Protein AF-A0A927YBT8-F1 (afdb_monomer)

Nearest PDB structures (foldseek):
  5a6a-assembly1_B  TM=6.030E-01  e=1.079E-13  Streptococcus pneumoniae TIGR4
  8kap-assembly1_B  TM=4.585E-01  e=6.265E-05  Streptomyces griseus subsp. griseus NBRC 13350
  7lr7-assembly1_A-2  TM=5.442E-01  e=8.750E-04  Streptantibioticus cattleyicolor NRRL 8057 = DSM 46488
  4r27-assembly1_A  TM=4.305E-01  e=5.391E-04  Microbacterium sp. Gsoil167
  6ier-assembly1_A  TM=3.897E-01  e=2.070E-03  uncultured bacterium

pLDDT: mean 93.35, std 8.61, range [27.56, 98.75]

Secondary structure (DSSP, 8-state):
-EE--TT-HHHHHHHHHHHHH-SS---EEEEE-TTS-TTEEEEETTEEEESSHHHHHHHHHHHHH-TT--EEEE-S-SEEEEEE--SSSSHHHHS-HHHHHHHHHHHHHHT--EEEEE--GGG-S-TTSHHHHHHHHHHHHHHHHHHHTT-EEEEEEETT---TT--GGGBPP---SSTTB-S--TT--S--B-TTSTTHHHHHHHHHHHHHHHHGGG--SEEEEE-SSS----STTT-SGGGTHHHHHHHHHHHHHHHH-TT-EEEEEETTTTTSBSS-HHHHHHHHHHTTSSTTEEEEEEPTTSHHHHS--SS-B-B--B-SSTT-SS-STTT----HHHHHHHHHHHTTT-SEE--EE--GGGHHHHHHHHHHHHH---HHHHHHHHHHHHH---HHHHHHHHHHHHHHHHT--EEEEGGGTEEEESS-TTHHHHHHHHHHHHHHS-HHHHHSHHHHHHHHHHHHHHHHHHTTTBPPHHHHHHHHHHHHHTT-TT--TTTS-S--SSPP-------

Foldseek 3Di:
DEAEDPVQQLVVVLSVLLVVLAPDDDYAYQEEDCVAPQQKWFDDPRYTYHNFLLNSLLSSLVCSLPVPDGGMFGFLFDAAAAEAEQDFLWLSPQPDLVVVLSLVSVLSNLFHQEYEYELAQQVAQACPDPVVVVSLVSVLSVLVSSVSSNRAYEYEDALQGHHNPADLQFWAAQDADPDQFHDGQPQEPRRGGFPPDPCSLVVSLVRLLRSLVSCLVSLHQEYEHADPNPHDHPDNQCPVVLLRRRLSSVLSCVVSNCVSRVNHAYEYECPCQPVGGVPRSLVSQLVCVVVVRPVRHAEYEYEQPDPVQVDCSVHAYAYAAAQFAPQAPLTALLLGAQALPVVQVSLVVRVVRHSYYHYHDRFPSSVLVSSLRSCCRGPVDRSLVSQLSCCCSLFVDDDPLSVQLSVLSNVVNQQNHWDDPLLQQFTHGPPLPCLVVSLVSLVVSLVVTDPVSNLQLNSLSSNLNSVLSVVCVVVVRHDDVVNLVSLVSSCVSTVVPPGDLSHRDSNDPHRRPHVDDPD

Structure (mmCIF, N/CA/C/O backbone):
data_AF-A0A927YBT8-F1
#
_entry.id   AF-A0A927YBT8-F1
#
loop_
_atom_site.group_PDB
_atom_site.id
_atom_site.type_symbol
_atom_site.label_atom_id
_atom_site.label_alt_id
_atom_site.label_comp_id
_atom_site.label_asym_id
_atom_site.label_entity_id
_atom_site.label_seq_id
_atom_site.pdbx_PDB_ins_code
_atom_site.Cartn_x
_atom_site.Cartn_y
_atom_site.Cartn_z
_atom_site.occupancy
_atom_site.B_iso_or_equiv
_atom_site.auth_seq_id
_atom_site.auth_comp_id
_atom_site.auth_asym_id
_atom_site.auth_atom_id
_atom_site.pdbx_PDB_model_num
ATOM 1 N N . MET A 1 1 ? -18.456 -14.785 24.227 1.00 86.06 1 MET A N 1
ATOM 2 C CA . MET A 1 1 ? -18.051 -16.085 23.647 1.00 86.06 1 MET A CA 1
ATOM 3 C C . MET A 1 1 ? -18.178 -15.960 22.144 1.00 86.06 1 MET A C 1
ATOM 5 O O . MET A 1 1 ? -19.229 -15.533 21.686 1.00 86.06 1 MET A O 1
ATOM 9 N N . ILE A 1 2 ? -17.127 -16.288 21.390 1.00 94.19 2 ILE A N 1
ATOM 10 C CA . ILE A 1 2 ? -17.163 -16.198 19.924 1.00 94.19 2 ILE A CA 1
ATOM 11 C C . ILE A 1 2 ? -17.553 -17.565 19.359 1.00 94.19 2 ILE A C 1
ATOM 13 O O . ILE A 1 2 ? -16.873 -18.565 19.602 1.00 94.19 2 ILE A O 1
ATOM 17 N N . LEU A 1 3 ? -18.671 -17.610 18.641 1.00 96.56 3 LEU A N 1
ATOM 18 C CA . LEU A 1 3 ? -19.182 -18.792 17.954 1.00 96.56 3 LEU A CA 1
ATOM 19 C C . LEU A 1 3 ? -18.802 -18.729 16.476 1.00 96.56 3 LEU A C 1
ATOM 21 O O . LEU A 1 3 ? -18.895 -17.678 15.856 1.00 96.56 3 LEU A O 1
ATOM 25 N N . TYR A 1 4 ? -18.360 -19.848 15.917 1.00 97.06 4 TYR A N 1
ATOM 26 C CA . TYR A 1 4 ? -18.031 -19.977 14.499 1.00 97.06 4 TYR A CA 1
ATOM 27 C C . TYR A 1 4 ? -17.958 -21.457 14.111 1.00 97.06 4 TYR A C 1
ATOM 29 O O . TYR A 1 4 ? -17.852 -22.335 14.977 1.00 97.06 4 TYR A O 1
ATOM 37 N N . ASN A 1 5 ? -17.987 -21.749 12.809 1.00 95.06 5 ASN A N 1
ATOM 38 C CA . ASN A 1 5 ? -17.749 -23.102 12.317 1.00 95.06 5 ASN A CA 1
ATOM 39 C C . ASN A 1 5 ? -16.270 -23.488 12.497 1.00 95.06 5 ASN A C 1
ATOM 41 O O . ASN A 1 5 ? -15.406 -23.001 11.775 1.00 95.06 5 ASN A O 1
ATOM 45 N N . LYS A 1 6 ? -15.982 -24.398 13.433 1.00 93.12 6 LYS A N 1
ATOM 46 C CA . LYS A 1 6 ? -14.614 -24.844 13.747 1.00 93.12 6 LYS A CA 1
ATOM 47 C C . LYS A 1 6 ? -13.953 -25.684 12.650 1.00 93.12 6 LYS A C 1
ATOM 49 O O . LYS A 1 6 ? -12.745 -25.895 12.715 1.00 93.12 6 LYS A O 1
ATOM 54 N N . GLU A 1 7 ? -14.718 -26.184 11.681 1.00 96.06 7 GLU A N 1
ATOM 55 C CA . GLU A 1 7 ? -14.177 -26.923 10.532 1.00 96.06 7 GLU A CA 1
ATOM 56 C C . GLU A 1 7 ? -13.571 -25.983 9.479 1.00 96.06 7 GLU A C 1
ATOM 58 O O . GLU A 1 7 ? -12.695 -26.389 8.714 1.00 96.06 7 GLU A O 1
ATOM 63 N N . ASP A 1 8 ? -13.984 -24.713 9.476 1.00 97.44 8 ASP A N 1
ATOM 64 C CA . ASP A 1 8 ? -13.426 -23.678 8.615 1.00 97.44 8 ASP A CA 1
ATOM 65 C C . ASP A 1 8 ? -12.180 -23.065 9.272 1.00 97.44 8 ASP A C 1
ATOM 67 O O . ASP A 1 8 ? -12.248 -22.300 10.239 1.00 97.44 8 ASP A O 1
ATOM 71 N N . LYS A 1 9 ? -11.009 -23.430 8.741 1.00 97.62 9 LYS A N 1
ATOM 72 C CA . LYS A 1 9 ? -9.713 -22.983 9.267 1.00 97.62 9 LYS A CA 1
ATOM 73 C C . LYS A 1 9 ? -9.496 -21.478 9.107 1.00 97.62 9 LYS A C 1
ATOM 75 O O . LYS A 1 9 ? -8.897 -20.881 9.998 1.00 97.62 9 LYS A O 1
ATOM 80 N N . ILE A 1 10 ? -9.976 -20.880 8.015 1.00 98.25 10 ILE A N 1
ATOM 81 C CA . ILE A 1 10 ? -9.834 -19.437 7.778 1.00 98.25 10 ILE A CA 1
ATOM 82 C C . ILE A 1 10 ? -10.693 -18.695 8.797 1.00 98.25 10 ILE A C 1
ATOM 84 O O . ILE A 1 10 ? -10.213 -17.808 9.498 1.00 98.25 10 ILE A O 1
ATOM 88 N N . LEU A 1 11 ? -11.940 -19.133 8.977 1.00 97.81 11 LEU A N 1
ATOM 89 C CA . LEU A 1 11 ? -12.836 -18.561 9.976 1.00 97.81 11 LEU A CA 1
ATOM 90 C C . LEU A 1 11 ? -12.282 -18.697 11.404 1.00 97.81 11 LEU A C 1
ATOM 92 O O . LEU A 1 11 ? -12.424 -17.779 12.209 1.00 97.81 11 LEU A O 1
ATOM 96 N N . ALA A 1 12 ? -11.599 -19.803 11.717 1.00 97.94 12 ALA A N 1
ATOM 97 C CA . ALA A 1 12 ? -10.916 -19.974 12.997 1.00 97.94 12 ALA A CA 1
ATOM 98 C C . ALA A 1 12 ? -9.753 -18.985 13.196 1.00 97.94 12 ALA A C 1
ATOM 100 O O . ALA A 1 12 ? -9.510 -18.563 14.327 1.00 97.94 12 ALA A O 1
ATOM 101 N N . ASN A 1 13 ? -9.027 -18.624 12.134 1.00 98.25 13 ASN A N 1
ATOM 102 C CA . ASN A 1 13 ? -7.977 -17.604 12.191 1.00 98.25 13 ASN A CA 1
ATOM 103 C C . ASN A 1 13 ? -8.587 -16.212 12.398 1.00 98.25 13 ASN A C 1
ATOM 105 O O . ASN A 1 13 ? -8.206 -15.525 13.347 1.00 98.25 13 ASN A O 1
ATOM 109 N N . ILE A 1 14 ? -9.612 -15.865 11.610 1.00 98.62 14 ILE A N 1
ATOM 110 C CA . ILE A 1 14 ? -10.373 -14.613 11.747 1.00 98.62 14 ILE A CA 1
ATOM 111 C C . ILE A 1 14 ? -10.925 -14.472 13.167 1.00 98.62 14 ILE A C 1
ATOM 113 O O . ILE A 1 14 ? -10.772 -13.421 13.780 1.00 98.62 14 ILE A O 1
ATOM 117 N N . ALA A 1 15 ? -11.515 -15.530 13.731 1.00 98.06 15 ALA A N 1
ATOM 118 C CA . ALA A 1 15 ? -12.060 -15.503 15.084 1.00 98.06 15 ALA A CA 1
ATOM 119 C C . ALA A 1 15 ? -10.993 -15.200 16.148 1.00 98.06 15 ALA A C 1
ATOM 121 O O . ALA A 1 15 ? -11.265 -14.426 17.062 1.00 98.06 15 ALA A O 1
ATOM 122 N N . ARG A 1 16 ? -9.780 -15.763 16.027 1.00 97.19 16 ARG A N 1
ATOM 123 C CA . ARG A 1 16 ? -8.669 -15.469 16.951 1.00 97.19 16 ARG A CA 1
ATOM 124 C C . ARG A 1 16 ? -8.179 -14.029 16.809 1.00 97.19 16 ARG A C 1
ATOM 126 O O . ARG A 1 16 ? -7.987 -13.354 17.819 1.00 97.19 16 ARG A O 1
ATOM 133 N N . ALA A 1 17 ? -8.012 -13.555 15.574 1.00 97.88 17 ALA A N 1
ATOM 134 C CA . ALA A 1 17 ? -7.591 -12.184 15.297 1.00 97.88 17 ALA A CA 1
ATOM 135 C C . ALA A 1 17 ? -8.635 -11.158 15.774 1.00 97.88 17 ALA A C 1
ATOM 137 O O . ALA A 1 17 ? -8.275 -10.124 16.338 1.00 97.88 17 ALA A O 1
ATOM 138 N N . PHE A 1 18 ? -9.922 -11.472 15.607 1.00 97.94 18 PHE A N 1
ATOM 139 C CA . PHE A 1 18 ? -11.049 -10.684 16.100 1.00 97.94 18 PHE A CA 1
ATOM 140 C C . PHE A 1 18 ? -11.090 -10.667 17.631 1.00 97.94 18 PHE A C 1
ATOM 142 O O . PHE A 1 18 ? -11.163 -9.592 18.219 1.00 97.94 18 PHE A O 1
ATOM 149 N N . GLU A 1 19 ? -10.975 -11.828 18.291 1.00 96.50 19 GLU A N 1
ATOM 150 C CA . GLU A 1 19 ? -10.966 -11.934 19.759 1.00 96.50 19 GLU A CA 1
ATOM 151 C C . GLU A 1 19 ? -9.883 -11.060 20.388 1.00 96.50 19 GLU A C 1
ATOM 153 O O . GLU A 1 19 ? -10.148 -10.348 21.356 1.00 96.50 19 GLU A O 1
ATOM 158 N N . LYS A 1 20 ? -8.682 -11.068 19.798 1.00 95.81 20 LYS A N 1
ATOM 159 C CA . LYS A 1 20 ? -7.549 -10.251 20.242 1.00 95.81 20 LYS A CA 1
ATOM 160 C C . LYS A 1 20 ? -7.847 -8.745 20.201 1.00 95.81 20 LYS A C 1
ATOM 162 O O . LYS A 1 20 ? -7.3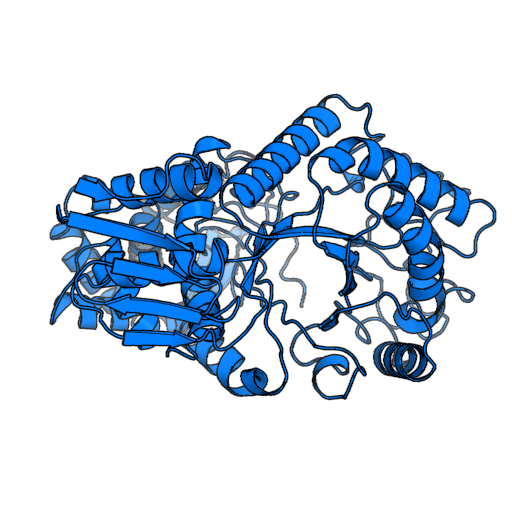05 -8.003 21.012 1.00 95.81 20 LYS A O 1
ATOM 167 N N . ARG A 1 21 ? -8.711 -8.302 19.282 1.00 95.75 21 ARG A N 1
ATOM 168 C CA . ARG A 1 21 ? -9.057 -6.889 19.048 1.00 95.75 21 ARG A CA 1
ATOM 169 C C . ARG A 1 21 ? -10.334 -6.442 19.766 1.00 95.75 21 ARG A C 1
ATOM 171 O O . ARG A 1 21 ? -10.646 -5.252 19.796 1.00 95.75 21 ARG A O 1
ATOM 178 N N . MET A 1 22 ? -11.088 -7.361 20.371 1.00 93.94 22 MET A N 1
ATOM 179 C CA . MET A 1 22 ? -12.319 -7.016 21.083 1.00 93.94 22 MET A CA 1
ATOM 180 C C . MET A 1 22 ? -12.030 -6.205 22.352 1.00 93.94 22 MET A C 1
ATOM 182 O O . MET A 1 22 ? -11.550 -6.732 23.354 1.00 93.94 22 MET A O 1
ATOM 186 N N . LYS A 1 23 ? -12.440 -4.933 22.355 1.00 88.12 23 LYS A N 1
ATOM 187 C CA . LYS A 1 23 ? -12.370 -4.063 23.544 1.00 88.12 23 LYS A CA 1
ATOM 188 C C . LYS A 1 23 ? -13.450 -4.357 24.586 1.00 88.12 23 LYS A C 1
ATOM 190 O O . LYS A 1 23 ? -13.281 -4.065 25.767 1.00 88.12 23 LYS A O 1
ATOM 195 N N . VAL A 1 24 ? -14.571 -4.936 24.157 1.00 84.94 24 VAL A N 1
ATOM 196 C CA . VAL A 1 24 ? -15.716 -5.263 25.014 1.00 84.94 24 VAL A CA 1
ATOM 197 C C . VAL A 1 24 ? -16.079 -6.721 24.806 1.00 84.94 24 VAL A C 1
ATOM 199 O O . VAL A 1 24 ? -16.301 -7.149 23.678 1.00 84.94 24 VAL A O 1
ATOM 202 N N . LYS A 1 25 ? -16.176 -7.492 25.893 1.00 84.81 25 LYS A N 1
ATOM 203 C CA . LYS A 1 25 ? -16.629 -8.884 25.819 1.00 84.81 25 LYS A CA 1
ATOM 204 C C . LYS A 1 25 ? -18.101 -8.931 25.418 1.00 84.81 25 LYS A C 1
ATOM 206 O O . LYS A 1 25 ? -18.954 -8.435 26.148 1.00 84.81 25 LYS A O 1
ATOM 211 N N . ALA A 1 26 ? -18.376 -9.588 24.301 1.00 87.25 26 ALA A N 1
ATOM 212 C CA . ALA A 1 26 ? -19.716 -9.858 23.806 1.00 87.25 26 ALA A CA 1
ATOM 213 C C . ALA A 1 26 ? -19.832 -11.320 23.348 1.00 87.25 26 ALA A C 1
ATOM 215 O O . ALA A 1 26 ? -18.828 -12.002 23.096 1.00 87.25 26 ALA A O 1
ATOM 216 N N . ASP A 1 27 ? -21.064 -11.817 23.288 1.00 92.50 27 ASP A N 1
ATOM 217 C CA . ASP A 1 27 ? -21.380 -13.063 22.598 1.00 92.50 27 ASP A CA 1
ATOM 218 C C . ASP A 1 27 ? -21.648 -12.727 21.133 1.00 92.50 27 ASP A C 1
ATOM 220 O O . ASP A 1 27 ? -22.580 -11.985 20.827 1.00 92.50 27 ASP A O 1
ATOM 224 N N . VAL A 1 28 ? -20.776 -13.214 20.252 1.00 96.56 28 VAL A N 1
ATOM 225 C CA . VAL A 1 28 ? -20.782 -12.890 18.822 1.00 96.56 28 VAL A CA 1
ATOM 226 C C . VAL A 1 28 ? -20.660 -14.181 18.028 1.00 96.56 28 VAL A C 1
ATOM 228 O O . VAL A 1 28 ? -19.859 -15.048 18.378 1.00 96.56 28 VAL A O 1
ATOM 231 N N . GLU A 1 29 ? -21.428 -14.314 16.955 1.00 98.12 29 GLU A N 1
ATOM 232 C CA . GLU A 1 29 ? -21.274 -15.391 15.977 1.00 98.12 29 GLU A CA 1
ATOM 233 C C . GLU A 1 29 ? -20.634 -14.846 14.698 1.00 98.12 29 GLU A C 1
ATOM 235 O O . GLU A 1 29 ? -21.130 -13.877 14.131 1.00 98.12 29 GLU A O 1
ATOM 240 N N . LEU A 1 30 ? -19.551 -15.472 14.238 1.00 98.56 30 LEU A N 1
ATOM 241 C CA . LEU A 1 30 ? -18.930 -15.206 12.943 1.00 98.56 30 LEU A CA 1
ATOM 242 C C . LEU A 1 30 ? -19.333 -16.300 11.954 1.00 98.56 30 LEU A C 1
ATOM 244 O O . LEU A 1 30 ? -19.172 -17.492 12.241 1.00 98.56 30 LEU A O 1
ATOM 248 N N . LYS A 1 31 ? -19.829 -15.910 10.778 1.00 98.06 31 LYS A N 1
ATOM 249 C CA . LYS A 1 31 ? -20.384 -16.855 9.803 1.00 98.06 31 LYS A CA 1
ATOM 250 C C . LYS A 1 31 ? -20.093 -16.458 8.355 1.00 98.06 31 LYS A C 1
ATOM 252 O O . LYS A 1 31 ? -20.245 -15.305 7.971 1.00 98.06 31 LYS A O 1
ATOM 257 N N . ILE A 1 32 ? -19.785 -17.445 7.519 1.00 98.31 32 ILE A N 1
ATOM 258 C CA . ILE A 1 32 ? -19.875 -17.290 6.063 1.00 98.31 32 ILE A CA 1
ATOM 259 C C . ILE A 1 32 ? -21.297 -17.630 5.620 1.00 98.31 32 ILE A C 1
ATOM 261 O O . ILE A 1 32 ? -21.832 -18.691 5.953 1.00 98.31 32 ILE A O 1
ATOM 265 N N . ASP A 1 33 ? -21.922 -16.712 4.895 1.00 97.62 33 ASP A N 1
ATOM 266 C CA . ASP A 1 33 ? -23.261 -16.861 4.341 1.00 97.62 33 ASP A CA 1
ATOM 267 C C . ASP A 1 33 ? -23.210 -16.644 2.824 1.00 97.62 33 ASP A C 1
ATOM 269 O O . ASP A 1 33 ? -23.317 -15.508 2.370 1.00 97.62 33 ASP A O 1
ATOM 273 N N . PRO A 1 34 ? -23.078 -17.721 2.028 1.00 94.06 34 PRO A N 1
ATOM 274 C CA . PRO A 1 34 ? -22.987 -17.629 0.570 1.00 94.06 34 PRO A CA 1
ATOM 275 C C . PRO A 1 34 ? -24.235 -17.051 -0.114 1.00 94.06 34 PRO A C 1
ATOM 277 O O . PRO A 1 34 ? -24.220 -16.841 -1.323 1.00 94.06 34 PRO A O 1
ATOM 280 N N . SER A 1 35 ? -25.342 -16.850 0.617 1.00 97.06 35 SER A N 1
ATOM 281 C CA . SER A 1 35 ? -26.504 -16.133 0.079 1.00 97.06 35 SER A CA 1
ATOM 282 C C . SER A 1 35 ? -26.288 -14.617 0.024 1.00 97.06 35 SER A C 1
ATOM 284 O O . SER A 1 35 ? -26.983 -13.929 -0.724 1.00 97.06 35 SER A O 1
ATOM 286 N N . LEU A 1 36 ? -25.315 -14.101 0.782 1.00 96.38 36 LEU A N 1
ATOM 287 C CA . LEU A 1 36 ? -24.771 -12.760 0.616 1.00 96.38 36 LEU A CA 1
ATOM 288 C C . LEU A 1 36 ? -23.770 -12.788 -0.549 1.00 96.38 36 LEU A C 1
ATOM 290 O O . LEU A 1 36 ? -22.985 -13.727 -0.672 1.00 96.38 36 LEU A O 1
ATOM 294 N N . GLY A 1 37 ? -23.782 -11.766 -1.409 1.00 96.75 37 GLY A N 1
ATOM 295 C CA . GLY A 1 37 ? -22.760 -11.629 -2.455 1.00 96.75 37 GLY A CA 1
ATOM 296 C C . GLY A 1 37 ? -21.343 -11.571 -1.863 1.00 96.75 37 GLY A C 1
ATOM 297 O O . GLY A 1 37 ? -21.185 -11.190 -0.704 1.00 96.75 37 GLY A O 1
ATOM 298 N N . GLU A 1 38 ? -20.315 -11.913 -2.652 1.00 96.25 38 GLU A N 1
ATOM 299 C CA . GLU A 1 38 ? -18.904 -12.008 -2.207 1.00 96.25 38 GLU A CA 1
ATOM 300 C C . GLU A 1 38 ? -18.448 -10.786 -1.392 1.00 96.25 38 GLU A C 1
ATOM 302 O O . GLU A 1 38 ? -17.748 -10.928 -0.389 1.00 96.25 38 GLU A O 1
ATOM 307 N N . TYR A 1 39 ? -18.911 -9.600 -1.789 1.00 97.12 39 TYR A N 1
ATOM 308 C CA . TYR A 1 39 ? -18.553 -8.300 -1.220 1.00 97.12 39 TYR A CA 1
ATOM 309 C C . TYR A 1 39 ? -19.644 -7.693 -0.319 1.00 97.12 39 TYR A C 1
ATOM 311 O O . TYR A 1 39 ? -19.658 -6.484 -0.078 1.00 97.12 39 TYR A O 1
ATOM 319 N N . CYS A 1 40 ? -20.567 -8.526 0.172 1.00 98.31 40 CYS A N 1
ATOM 320 C CA . CYS A 1 40 ? -21.651 -8.140 1.067 1.00 98.31 40 CYS A CA 1
ATOM 321 C C . CYS A 1 40 ? -21.487 -8.763 2.462 1.00 98.31 40 CYS A C 1
ATOM 323 O O . CYS A 1 40 ? -21.278 -9.969 2.615 1.00 98.31 40 CYS A O 1
ATOM 325 N N . GLY A 1 41 ? -21.640 -7.932 3.489 1.00 98.31 41 GLY A N 1
ATOM 326 C CA . GLY A 1 41 ? -21.661 -8.298 4.899 1.00 98.31 41 GLY A CA 1
ATOM 327 C C . GLY A 1 41 ? -22.975 -7.925 5.575 1.00 98.31 41 GLY A C 1
ATOM 328 O O . GLY A 1 41 ? -23.727 -7.080 5.093 1.00 98.31 41 GLY A O 1
ATOM 329 N N . LYS A 1 42 ? -23.268 -8.543 6.715 1.00 98.69 42 LYS A N 1
ATOM 330 C CA . LYS A 1 42 ? -24.444 -8.250 7.530 1.00 98.69 42 LYS A CA 1
ATOM 331 C C . LYS A 1 42 ? -24.147 -8.455 9.007 1.00 98.69 42 LYS A C 1
ATOM 333 O O . LYS A 1 42 ? -23.627 -9.500 9.393 1.00 98.69 42 LYS A O 1
ATOM 338 N N . ILE A 1 43 ? -24.559 -7.488 9.819 1.00 98.50 43 ILE A N 1
ATOM 339 C CA . ILE A 1 43 ? -24.584 -7.580 11.278 1.00 98.50 43 ILE A CA 1
ATOM 340 C C . ILE A 1 43 ? -26.049 -7.561 11.714 1.00 98.50 43 ILE A C 1
ATOM 342 O O . ILE A 1 43 ? -26.811 -6.692 11.282 1.00 98.50 43 ILE A O 1
ATOM 346 N N . CYS A 1 44 ? -26.459 -8.577 12.474 1.00 97.62 44 CYS A N 1
ATOM 347 C CA . CYS A 1 44 ? -27.813 -8.700 13.005 1.00 97.62 44 CYS A CA 1
ATOM 348 C C . CYS A 1 44 ? -27.815 -9.414 14.359 1.00 97.62 44 CYS A C 1
ATOM 350 O O . CYS A 1 44 ? -27.561 -10.617 14.404 1.00 97.62 44 CYS A O 1
ATOM 352 N N . ASN A 1 45 ? -28.153 -8.713 15.446 1.00 94.38 45 ASN A N 1
ATOM 353 C CA . ASN A 1 45 ? -28.339 -9.301 16.783 1.00 94.38 45 ASN A CA 1
ATOM 354 C C . ASN A 1 45 ? -27.129 -10.131 17.261 1.00 94.38 45 ASN A C 1
ATOM 356 O O . ASN A 1 45 ? -27.283 -11.263 17.722 1.00 94.38 45 ASN A O 1
ATOM 360 N N . GLY A 1 46 ? -25.917 -9.589 17.115 1.00 92.62 46 GLY A N 1
ATOM 361 C CA . GLY A 1 46 ? -24.680 -10.282 17.500 1.00 92.62 46 GLY A CA 1
ATOM 362 C C . GLY A 1 46 ? -24.211 -11.367 16.520 1.00 92.62 46 GLY A C 1
ATOM 363 O O . GLY A 1 46 ? -23.207 -12.022 16.784 1.00 92.62 46 GLY A O 1
ATOM 364 N N . VAL A 1 47 ? -24.881 -11.548 15.378 1.00 98.06 47 VAL A N 1
ATOM 365 C CA . VAL A 1 47 ? -24.394 -12.386 14.273 1.00 98.06 47 VAL A CA 1
ATOM 366 C C . VAL A 1 47 ? -23.737 -11.498 13.222 1.00 98.06 47 VAL A C 1
ATOM 368 O O . VAL A 1 47 ? -24.391 -10.629 12.647 1.00 98.06 47 VAL A O 1
ATOM 371 N N . ILE A 1 48 ? -22.457 -11.739 12.957 1.00 98.62 48 ILE A N 1
ATOM 372 C CA . ILE A 1 48 ? -21.658 -11.098 11.914 1.00 98.62 48 ILE A CA 1
ATOM 373 C C . ILE A 1 48 ? -21.471 -12.123 10.798 1.00 98.62 48 ILE A C 1
ATOM 375 O O . ILE A 1 48 ? -20.839 -13.165 10.977 1.00 98.62 48 ILE A O 1
ATOM 379 N N . SER A 1 49 ? -22.046 -11.833 9.638 1.00 98.62 49 SER A N 1
ATOM 380 C CA . SER A 1 49 ? -22.035 -12.728 8.484 1.00 98.62 49 SER A CA 1
ATOM 381 C C . SER A 1 49 ? -21.564 -12.021 7.223 1.00 98.62 49 SER A C 1
ATOM 383 O O . SER A 1 49 ? -21.771 -10.818 7.088 1.00 98.62 49 SER A O 1
ATOM 385 N N . ALA A 1 50 ? -20.940 -12.747 6.300 1.00 98.62 50 ALA A N 1
ATOM 386 C CA . ALA A 1 50 ? -20.527 -12.200 5.009 1.00 98.62 50 ALA A CA 1
ATOM 387 C C . ALA A 1 50 ? -20.471 -13.273 3.916 1.00 98.62 50 ALA A C 1
ATOM 389 O O . ALA A 1 50 ? -20.345 -14.460 4.221 1.00 98.62 50 ALA A O 1
ATOM 390 N N . GLY A 1 51 ? -20.539 -12.853 2.650 1.00 98.25 51 GLY A N 1
ATOM 391 C CA . GLY A 1 51 ? -20.456 -13.757 1.497 1.00 98.25 51 GLY A CA 1
ATOM 392 C C . GLY A 1 51 ? -19.069 -14.364 1.267 1.00 98.25 51 GLY A C 1
ATOM 393 O O . GLY A 1 51 ? -18.951 -15.390 0.602 1.00 98.25 51 GLY A O 1
ATOM 394 N N . SER A 1 52 ? -18.022 -13.770 1.843 1.00 98.12 52 SER A N 1
ATOM 395 C CA . SER A 1 52 ? -16.639 -14.251 1.764 1.00 98.12 52 SER A CA 1
ATOM 396 C C . SER A 1 52 ? -15.867 -13.979 3.056 1.00 98.12 52 SER A C 1
ATOM 398 O O . SER A 1 52 ? -16.280 -13.163 3.883 1.00 98.12 52 SER A O 1
ATOM 400 N N . HIS A 1 53 ? -14.723 -14.647 3.233 1.00 98.50 53 HIS A N 1
ATOM 401 C CA . HIS A 1 53 ? -13.839 -14.440 4.386 1.00 98.50 53 HIS A CA 1
ATOM 402 C C . HIS A 1 53 ? -13.245 -13.029 4.434 1.00 98.50 53 HIS A C 1
ATOM 404 O O . HIS A 1 53 ? -13.262 -12.406 5.493 1.00 98.50 53 HIS A O 1
ATOM 410 N N . SER A 1 54 ? -12.799 -12.479 3.300 1.00 96.94 54 SER A N 1
ATOM 411 C CA . SER A 1 54 ? -12.287 -11.100 3.259 1.00 96.94 54 SER A CA 1
ATOM 412 C C . SER A 1 54 ? -13.369 -10.068 3.578 1.00 96.94 54 SER A C 1
ATOM 414 O O . SER A 1 54 ? -13.115 -9.106 4.299 1.00 96.94 54 SER A O 1
ATOM 416 N N . GLN A 1 55 ? -14.603 -10.274 3.109 1.00 98.19 55 GLN A N 1
ATOM 417 C CA . GLN A 1 55 ? -15.713 -9.403 3.489 1.00 98.19 55 GLN A CA 1
ATOM 418 C C . GLN A 1 55 ? -16.104 -9.577 4.962 1.00 98.19 55 GLN A C 1
ATOM 420 O O . GLN A 1 55 ? -16.552 -8.620 5.599 1.00 98.19 55 GLN A O 1
ATOM 425 N N . LEU A 1 56 ? -15.923 -10.772 5.531 1.00 98.69 56 LEU A N 1
ATOM 426 C CA . LEU A 1 56 ? -16.148 -10.998 6.954 1.00 98.69 56 LEU A CA 1
ATOM 427 C C . LEU A 1 56 ? -15.169 -10.189 7.811 1.00 98.69 56 LEU A C 1
ATOM 429 O O . LEU A 1 56 ? -15.599 -9.668 8.834 1.00 98.69 56 LEU A O 1
ATOM 433 N N . LEU A 1 57 ? -13.909 -10.035 7.389 1.00 98.69 57 LEU A N 1
ATOM 434 C CA . LEU A 1 57 ? -12.926 -9.187 8.074 1.00 98.69 57 LEU A CA 1
ATOM 435 C C . LEU A 1 57 ? -13.378 -7.721 8.138 1.00 98.69 57 LEU A C 1
ATOM 437 O O . LEU A 1 57 ? -13.480 -7.188 9.240 1.00 98.69 57 LEU A O 1
ATOM 441 N N . ASP A 1 58 ? -13.767 -7.100 7.016 1.00 98.31 58 ASP A N 1
ATOM 442 C CA . ASP A 1 58 ? -14.319 -5.728 7.026 1.00 98.31 58 ASP A CA 1
ATOM 443 C C . ASP A 1 58 ? -15.569 -5.630 7.916 1.00 98.31 58 ASP A C 1
ATOM 445 O O . ASP A 1 58 ? -15.692 -4.742 8.761 1.00 98.31 58 ASP A O 1
ATOM 449 N N . THR A 1 59 ? -16.499 -6.578 7.767 1.00 98.56 59 THR A N 1
ATOM 450 C CA . THR A 1 59 ? -17.772 -6.564 8.505 1.00 98.56 59 THR A CA 1
ATOM 451 C C . THR A 1 59 ? -17.546 -6.722 10.009 1.00 98.56 59 THR A C 1
ATOM 453 O O . THR A 1 59 ? -18.152 -6.016 10.813 1.00 98.56 59 THR A O 1
ATOM 456 N N . ALA A 1 60 ? -16.637 -7.610 10.406 1.00 98.44 60 ALA A N 1
ATOM 457 C CA . ALA A 1 60 ? -16.223 -7.772 11.790 1.00 98.44 60 ALA A CA 1
ATOM 458 C C . ALA A 1 60 ? -15.484 -6.528 12.300 1.00 98.44 60 ALA A C 1
ATOM 460 O O . ALA A 1 60 ? -15.711 -6.102 13.430 1.00 98.44 60 ALA A O 1
ATOM 461 N N . GLY A 1 61 ? -14.677 -5.883 11.459 1.00 98.12 61 GLY A N 1
ATOM 462 C CA . GLY A 1 61 ? -14.012 -4.626 11.779 1.00 98.12 61 GLY A CA 1
ATOM 463 C C . GLY A 1 61 ? -14.994 -3.502 12.098 1.00 98.12 61 GLY A C 1
ATOM 464 O O . GLY A 1 61 ? -14.820 -2.807 13.095 1.00 98.12 61 GLY A O 1
ATOM 465 N N . ARG A 1 62 ? -16.091 -3.375 11.340 1.00 97.69 62 ARG A N 1
ATOM 466 C CA . ARG A 1 62 ? -17.177 -2.422 11.658 1.00 97.69 62 ARG A CA 1
ATOM 467 C C . ARG A 1 62 ? -17.745 -2.655 13.053 1.00 97.69 62 ARG A C 1
ATOM 469 O O . ARG A 1 62 ? -17.992 -1.702 13.788 1.00 97.69 62 ARG A O 1
ATOM 476 N N . TYR A 1 63 ? -17.926 -3.919 13.430 1.00 97.62 63 TYR A N 1
ATOM 477 C CA . TYR A 1 63 ? -18.377 -4.272 14.773 1.00 97.62 63 TYR A CA 1
ATOM 478 C C . TYR A 1 63 ? -17.331 -3.927 15.844 1.00 97.62 63 TYR A C 1
ATOM 480 O O . TYR A 1 63 ? -17.697 -3.407 16.895 1.00 97.62 63 TYR A O 1
ATOM 488 N N . LEU A 1 64 ? -16.039 -4.171 15.589 1.00 97.44 64 LEU A N 1
ATOM 489 C CA . LEU A 1 64 ? -14.956 -3.799 16.511 1.00 97.44 64 LEU A CA 1
ATOM 490 C C . LEU A 1 64 ? -14.924 -2.288 16.771 1.00 97.44 64 LEU A C 1
ATOM 492 O O . LEU A 1 64 ? -14.792 -1.868 17.921 1.00 97.44 64 LEU A O 1
ATOM 496 N N . ARG A 1 65 ? -15.088 -1.483 15.715 1.00 96.19 65 ARG A N 1
ATOM 497 C CA . ARG A 1 65 ? -15.096 -0.014 15.788 1.00 96.19 65 ARG A CA 1
ATOM 498 C C . ARG A 1 65 ? -16.360 0.534 16.436 1.00 96.19 65 ARG A C 1
ATOM 500 O O . ARG A 1 65 ? -16.298 1.498 17.193 1.00 96.19 65 ARG A O 1
ATOM 507 N N . ASN A 1 66 ? -17.502 -0.105 16.191 1.00 94.88 66 ASN A N 1
ATOM 508 C CA . ASN A 1 66 ? -18.767 0.245 16.819 1.00 94.88 66 ASN A CA 1
ATOM 509 C C . ASN A 1 66 ? -19.646 -1.004 17.041 1.00 94.88 66 ASN A C 1
ATOM 511 O O . ASN A 1 66 ? -20.374 -1.412 16.130 1.00 94.88 66 ASN A O 1
ATOM 515 N N . PRO A 1 67 ? -19.683 -1.564 18.268 1.00 93.31 67 PRO A N 1
ATOM 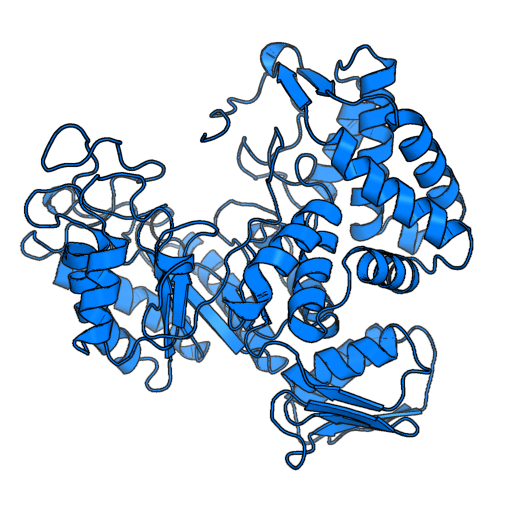516 C CA . PRO A 1 67 ? -20.480 -2.756 18.586 1.00 93.31 67 PRO A CA 1
ATOM 517 C C . PRO A 1 67 ? -22.000 -2.574 18.478 1.00 93.31 67 PRO A C 1
ATOM 519 O O . PRO A 1 67 ? -22.744 -3.543 18.610 1.00 93.31 67 PRO A O 1
ATOM 522 N N . LYS A 1 68 ? -22.482 -1.337 18.282 1.00 93.44 68 LYS A N 1
ATOM 523 C CA . LYS A 1 68 ? -23.902 -1.034 18.030 1.00 93.44 68 LYS A CA 1
ATOM 524 C C . LYS A 1 68 ? -24.257 -1.064 16.542 1.00 93.44 68 LYS A C 1
ATOM 526 O O . LYS A 1 68 ? -25.404 -0.791 16.195 1.00 93.44 68 LYS A O 1
ATOM 531 N N . THR A 1 69 ? -23.283 -1.318 15.672 1.00 94.81 69 THR A N 1
ATOM 532 C CA . THR A 1 69 ? -23.498 -1.397 14.229 1.00 94.81 69 THR A CA 1
ATOM 533 C C . THR A 1 69 ? -24.419 -2.567 13.908 1.00 94.81 69 THR A C 1
ATOM 535 O O . THR A 1 69 ? -24.151 -3.700 14.287 1.00 94.81 69 THR A O 1
ATOM 538 N N . GLU A 1 70 ? -25.492 -2.287 13.179 1.00 97.31 70 GLU A N 1
ATOM 539 C CA . GLU A 1 70 ? -26.493 -3.251 12.727 1.00 97.31 70 GLU A CA 1
ATOM 540 C C . GLU A 1 70 ? -26.842 -2.903 11.277 1.00 97.31 70 GLU A C 1
ATOM 542 O O . GLU A 1 70 ? -26.932 -1.722 10.930 1.00 97.31 70 GLU A O 1
ATOM 547 N N . GLY A 1 71 ? -27.038 -3.900 10.416 1.00 97.88 71 GLY A N 1
ATOM 548 C CA . GLY A 1 71 ? -27.403 -3.655 9.020 1.00 97.88 71 GLY A CA 1
ATOM 549 C C . GLY A 1 71 ? -26.713 -4.566 8.017 1.00 97.88 71 GLY A C 1
ATOM 550 O O . GLY A 1 71 ? -26.105 -5.572 8.367 1.00 97.88 71 GLY A O 1
ATOM 551 N N . THR A 1 72 ? -26.867 -4.227 6.739 1.00 98.00 72 THR A N 1
ATOM 552 C CA . THR A 1 72 ? -26.225 -4.901 5.602 1.00 98.00 72 THR A CA 1
ATOM 553 C C . THR A 1 72 ? -25.295 -3.908 4.918 1.00 98.00 72 THR A C 1
ATOM 555 O O . THR A 1 72 ? -25.692 -2.769 4.680 1.00 98.00 72 THR A O 1
ATOM 558 N N . PHE A 1 73 ? -24.074 -4.340 4.626 1.00 97.19 73 PHE A N 1
ATOM 559 C CA . PHE A 1 73 ? -22.977 -3.512 4.141 1.00 97.19 73 PHE A CA 1
ATOM 560 C C . PHE A 1 73 ? -22.465 -4.108 2.837 1.00 97.19 73 PHE A C 1
ATOM 562 O O . PHE A 1 73 ? -22.007 -5.247 2.815 1.00 97.19 73 PHE A O 1
ATOM 569 N N . GLN A 1 74 ? -22.575 -3.353 1.753 1.00 96.88 74 GLN A N 1
ATOM 570 C CA . GLN A 1 74 ? -22.057 -3.730 0.445 1.00 96.88 74 GLN A CA 1
ATOM 571 C C . GLN A 1 74 ? -20.809 -2.897 0.185 1.00 96.88 74 GLN A C 1
ATOM 573 O O . GLN A 1 74 ? -20.882 -1.674 0.283 1.00 96.88 74 GLN A O 1
ATOM 578 N N . SER A 1 75 ? -19.695 -3.544 -0.159 1.00 96.44 75 SER A N 1
ATOM 579 C CA . SER A 1 75 ? -18.482 -2.806 -0.517 1.00 96.44 75 SER A CA 1
ATOM 580 C C . SER A 1 75 ? -18.715 -1.947 -1.752 1.00 96.44 75 SER A C 1
ATOM 582 O O . SER A 1 75 ? -19.331 -2.404 -2.720 1.00 96.44 75 SER A O 1
ATOM 584 N N . TYR A 1 76 ? -18.197 -0.724 -1.709 1.00 96.94 76 TYR A N 1
ATOM 585 C CA . TYR A 1 76 ? -18.275 0.233 -2.804 1.00 96.94 76 TYR A CA 1
ATOM 586 C C . TYR A 1 76 ? -17.357 -0.153 -3.978 1.00 96.94 76 TYR A C 1
ATOM 588 O O . TYR A 1 76 ? -17.752 0.004 -5.132 1.00 96.94 76 TYR A O 1
ATOM 596 N N . LYS A 1 77 ? -16.178 -0.724 -3.694 1.00 96.62 77 LYS A N 1
ATOM 597 C CA . LYS A 1 77 ? -15.249 -1.335 -4.661 1.00 96.62 77 LYS A CA 1
ATOM 598 C C . LYS A 1 77 ? -14.921 -2.777 -4.292 1.00 96.62 77 LYS A C 1
ATOM 600 O O . LYS A 1 77 ? -14.960 -3.167 -3.125 1.00 96.62 77 LYS A O 1
ATOM 605 N N . GLU A 1 78 ? -14.584 -3.571 -5.303 1.00 95.12 78 GLU A N 1
ATOM 606 C CA . GLU A 1 78 ? -14.281 -4.998 -5.146 1.00 95.12 78 GLU A CA 1
ATOM 607 C C . GLU A 1 78 ? -12.797 -5.252 -4.855 1.00 95.12 78 GLU A C 1
ATOM 609 O O . GLU A 1 78 ? -12.459 -6.178 -4.111 1.00 95.12 78 GLU A O 1
ATOM 614 N N . PHE A 1 79 ? -11.910 -4.427 -5.419 1.00 97.50 79 PHE A N 1
ATOM 615 C CA . PHE A 1 79 ? -10.463 -4.526 -5.243 1.00 97.50 79 PHE A CA 1
ATOM 616 C C . PHE A 1 79 ? -9.989 -3.465 -4.237 1.00 97.50 79 PHE A C 1
ATOM 618 O O . PHE A 1 79 ? -9.846 -2.294 -4.566 1.00 97.50 79 PHE A O 1
ATOM 625 N N . CYS A 1 80 ? -9.774 -3.865 -2.987 1.00 97.44 80 CYS A N 1
ATOM 626 C CA . CYS A 1 80 ? -9.288 -3.000 -1.909 1.00 97.44 80 CYS A CA 1
ATOM 627 C C . CYS A 1 80 ? -7.919 -3.518 -1.464 1.00 97.44 80 CYS A C 1
ATOM 629 O O . CYS A 1 80 ? -7.798 -4.221 -0.456 1.00 97.44 80 CYS A O 1
ATOM 631 N N . GLY A 1 81 ? -6.909 -3.257 -2.285 1.00 97.50 81 GLY A N 1
ATOM 632 C CA . GLY A 1 81 ? -5.554 -3.726 -2.064 1.00 97.50 81 GLY A CA 1
ATOM 633 C C . GLY A 1 81 ? -4.734 -2.820 -1.158 1.00 97.50 81 GLY A C 1
ATOM 634 O O . GLY A 1 81 ? -5.159 -1.731 -0.775 1.00 97.50 81 GLY A O 1
ATOM 635 N N . MET A 1 82 ? -3.534 -3.293 -0.846 1.00 98.06 82 MET A N 1
ATOM 636 C CA . MET A 1 82 ? -2.439 -2.502 -0.301 1.00 98.06 82 MET A CA 1
ATOM 637 C C . MET A 1 82 ? -1.138 -3.068 -0.852 1.00 98.06 82 MET A C 1
ATOM 639 O O . MET A 1 82 ? -0.913 -4.280 -0.758 1.00 98.06 82 MET A O 1
ATOM 643 N N . TYR A 1 83 ? -0.303 -2.214 -1.434 1.00 97.38 83 TYR A N 1
ATOM 644 C CA . TYR A 1 83 ? 1.018 -2.611 -1.881 1.00 97.38 83 TYR A CA 1
ATOM 645 C C . TYR A 1 83 ? 2.024 -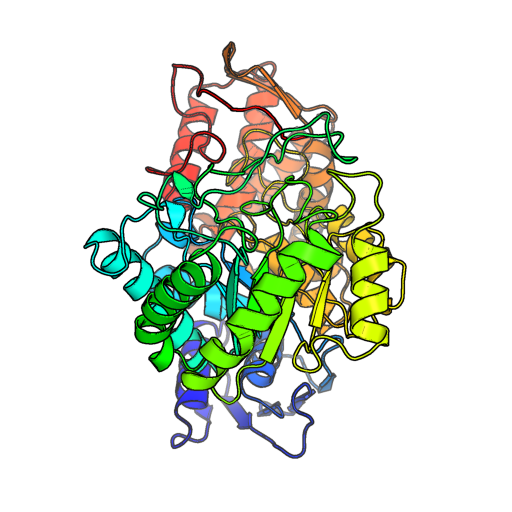2.427 -0.760 1.00 97.38 83 TYR A C 1
ATOM 647 O O . TYR A 1 83 ? 2.354 -1.310 -0.383 1.00 97.38 83 TYR A O 1
ATOM 655 N N . PHE A 1 84 ? 2.489 -3.548 -0.217 1.00 97.06 84 PHE A N 1
ATOM 656 C CA . PHE A 1 84 ? 3.588 -3.569 0.725 1.00 97.06 84 PHE A CA 1
ATOM 657 C C . PHE A 1 84 ? 4.895 -3.492 -0.063 1.00 97.06 84 PHE A C 1
ATOM 659 O O . PHE A 1 84 ? 5.321 -4.476 -0.673 1.00 97.06 84 PHE A O 1
ATOM 666 N N . THR A 1 85 ? 5.528 -2.323 -0.043 1.00 91.94 85 THR A N 1
ATOM 667 C CA . THR A 1 85 ? 6.811 -2.080 -0.700 1.00 91.94 85 THR A CA 1
ATOM 668 C C . THR A 1 85 ? 7.913 -2.846 0.026 1.00 91.94 85 THR A C 1
ATOM 670 O O . THR A 1 85 ? 8.443 -2.381 1.029 1.00 91.94 85 THR A O 1
ATOM 673 N N . THR A 1 86 ? 8.244 -4.038 -0.466 1.00 89.00 86 THR A N 1
ATOM 674 C CA . THR A 1 86 ? 9.140 -4.991 0.209 1.00 89.00 86 THR A CA 1
ATOM 675 C C . THR A 1 86 ? 10.534 -5.106 -0.427 1.00 89.00 86 THR A C 1
ATOM 677 O O . THR A 1 86 ? 11.002 -6.212 -0.717 1.00 89.00 86 THR A O 1
ATOM 680 N N . HIS A 1 87 ? 11.163 -3.970 -0.736 1.00 85.81 87 HIS A N 1
ATOM 681 C CA . HIS A 1 87 ? 12.455 -3.941 -1.432 1.00 85.81 87 HIS A CA 1
ATOM 682 C C . HIS A 1 87 ? 13.301 -2.669 -1.185 1.00 85.81 87 HIS A C 1
ATOM 684 O O . HIS A 1 87 ? 14.217 -2.383 -1.945 1.00 85.81 87 HIS A O 1
ATOM 690 N N . HIS A 1 88 ? 13.059 -1.912 -0.109 1.00 83.31 88 HIS A N 1
ATOM 691 C CA . HIS A 1 88 ? 13.800 -0.673 0.212 1.00 83.31 88 HIS A CA 1
ATOM 692 C C . HIS A 1 88 ? 14.433 -0.665 1.611 1.00 83.31 88 HIS A C 1
ATOM 694 O O . HIS A 1 88 ? 14.862 0.376 2.106 1.00 83.31 88 HIS A O 1
ATOM 700 N N . GLN A 1 89 ? 14.461 -1.817 2.292 1.00 84.31 89 GLN A N 1
ATOM 701 C CA . GLN A 1 89 ? 14.873 -1.920 3.700 1.00 84.31 89 GLN A CA 1
ATOM 702 C C . GLN A 1 89 ? 14.050 -1.002 4.622 1.00 84.31 89 GLN A C 1
ATOM 704 O O . GLN A 1 89 ? 14.517 -0.568 5.677 1.00 84.31 89 GLN A O 1
ATOM 709 N N . ASN A 1 90 ? 12.809 -0.730 4.217 1.00 87.50 90 ASN A N 1
ATOM 710 C CA . ASN A 1 90 ? 11.846 0.050 4.976 1.00 87.50 90 ASN A CA 1
ATOM 711 C C . ASN A 1 90 ? 11.193 -0.820 6.071 1.00 87.50 90 ASN A C 1
ATOM 713 O O . ASN A 1 90 ? 11.603 -1.956 6.330 1.00 87.50 90 ASN A O 1
ATOM 717 N N . TYR A 1 91 ? 10.145 -0.305 6.717 1.00 91.19 91 TYR A N 1
ATOM 718 C CA . TYR A 1 91 ? 9.441 -1.023 7.784 1.00 91.19 91 TYR A CA 1
ATOM 719 C C . TYR A 1 91 ? 8.956 -2.417 7.349 1.00 91.19 91 TYR A C 1
ATOM 721 O O . TYR A 1 91 ? 9.063 -3.376 8.112 1.00 91.19 91 TYR A O 1
ATOM 729 N N . LEU A 1 92 ? 8.448 -2.548 6.123 1.00 92.88 92 LEU A N 1
ATOM 730 C CA . LEU A 1 92 ? 7.866 -3.791 5.613 1.00 92.88 92 LEU A CA 1
ATOM 731 C C . LEU A 1 92 ? 8.927 -4.854 5.305 1.00 92.88 92 LEU A C 1
ATOM 733 O O . LEU A 1 92 ? 8.644 -6.051 5.353 1.00 92.88 92 LEU A O 1
ATOM 737 N N . ASP A 1 93 ? 10.166 -4.426 5.078 1.00 88.44 93 ASP A N 1
ATOM 738 C CA . ASP A 1 93 ? 11.317 -5.311 4.930 1.00 88.44 93 ASP A CA 1
ATOM 739 C C . ASP A 1 93 ? 11.944 -5.690 6.262 1.00 88.44 93 ASP A C 1
ATOM 741 O O . ASP A 1 93 ? 12.318 -6.850 6.470 1.00 88.44 93 ASP A O 1
ATOM 745 N N . ALA A 1 94 ? 12.063 -4.714 7.160 1.00 90.75 94 ALA A N 1
ATOM 746 C CA . ALA A 1 94 ? 12.884 -4.811 8.355 1.00 90.75 94 ALA A CA 1
ATOM 747 C C . ALA A 1 94 ? 12.130 -5.342 9.581 1.00 90.75 94 ALA A C 1
ATOM 749 O O . ALA A 1 94 ? 12.728 -6.047 10.400 1.00 90.75 94 ALA A O 1
ATOM 750 N N . ALA A 1 95 ? 10.831 -5.051 9.712 1.00 94.75 95 ALA A N 1
ATOM 751 C CA . ALA A 1 95 ? 10.057 -5.447 10.883 1.00 94.75 95 ALA A CA 1
ATOM 752 C C . ALA A 1 95 ? 9.937 -6.982 11.011 1.00 94.75 95 ALA A C 1
ATOM 754 O O . ALA A 1 95 ? 9.931 -7.710 10.008 1.00 94.75 95 ALA A O 1
ATOM 755 N N . PRO A 1 96 ? 9.818 -7.532 12.232 1.00 96.25 96 PRO A N 1
ATOM 756 C CA . PRO A 1 96 ? 9.516 -8.949 12.429 1.00 96.25 96 PRO A CA 1
ATOM 757 C C . PRO A 1 96 ? 8.230 -9.371 11.702 1.00 96.25 96 PRO A C 1
ATOM 759 O O . PRO A 1 96 ? 7.255 -8.621 11.670 1.00 96.25 96 PRO A O 1
ATOM 762 N N . LEU A 1 97 ? 8.196 -10.589 11.148 1.00 97.38 97 LEU A N 1
ATOM 763 C CA . LEU A 1 97 ? 7.023 -11.076 10.404 1.00 97.38 97 LEU A CA 1
ATOM 764 C C . LEU A 1 97 ? 5.766 -11.100 11.274 1.00 97.38 97 LEU A C 1
ATOM 766 O O . LEU A 1 97 ? 4.686 -10.794 10.791 1.00 97.38 97 LEU A O 1
ATOM 770 N N . GLU A 1 98 ? 5.906 -11.422 12.558 1.00 97.31 98 GLU A N 1
ATOM 771 C CA . GLU A 1 98 ? 4.799 -11.423 13.510 1.00 97.31 98 GLU A CA 1
ATOM 772 C C . GLU A 1 98 ? 4.168 -10.033 13.652 1.00 97.31 98 GLU A C 1
ATOM 774 O O . GLU A 1 98 ? 2.955 -9.928 13.793 1.00 97.31 98 GLU A O 1
ATOM 779 N N . GLU A 1 99 ? 4.971 -8.971 13.579 1.00 97.38 99 GLU A N 1
ATOM 780 C CA . GLU A 1 99 ? 4.477 -7.594 13.609 1.00 97.38 99 GLU A CA 1
ATOM 781 C C . GLU A 1 99 ? 3.733 -7.253 12.312 1.00 97.38 99 GLU A C 1
ATOM 783 O O . GLU A 1 99 ? 2.620 -6.729 12.350 1.00 97.38 99 GLU A O 1
ATOM 788 N N . LEU A 1 100 ? 4.294 -7.648 11.165 1.00 97.94 100 LEU A N 1
ATOM 789 C CA . LEU A 1 100 ? 3.668 -7.454 9.855 1.00 97.94 100 LEU A CA 1
ATOM 790 C C . LEU A 1 100 ? 2.363 -8.243 9.703 1.00 97.94 100 LEU A C 1
ATOM 792 O O . LEU A 1 100 ? 1.430 -7.763 9.065 1.00 97.94 100 LEU A O 1
ATOM 796 N N . TYR A 1 101 ? 2.262 -9.428 10.306 1.00 98.44 101 TYR A N 1
ATOM 797 C CA . TYR A 1 101 ? 1.027 -10.210 10.329 1.00 98.44 101 TYR A CA 1
ATOM 798 C C . TYR A 1 101 ? -0.078 -9.499 11.103 1.00 98.44 101 TYR A C 1
ATOM 800 O O . TYR A 1 101 ? -1.209 -9.423 10.629 1.00 98.44 101 TYR A O 1
ATOM 808 N N . GLU A 1 102 ? 0.249 -8.939 12.266 1.00 97.81 102 GLU A N 1
ATOM 809 C CA . GLU A 1 102 ? -0.708 -8.175 13.065 1.00 97.81 102 GLU A CA 1
ATOM 810 C C . GLU A 1 102 ? -1.133 -6.883 12.369 1.00 97.81 102 GLU A C 1
ATOM 812 O O . GLU A 1 102 ? -2.312 -6.531 12.396 1.00 97.81 102 GLU A O 1
ATOM 817 N N . TYR A 1 103 ? -0.198 -6.211 11.701 1.00 98.19 103 TYR A N 1
ATOM 818 C CA . TYR A 1 103 ? -0.505 -5.019 10.924 1.00 98.19 103 TYR A CA 1
ATOM 819 C C . TYR A 1 103 ? -1.375 -5.334 9.699 1.00 98.19 103 TYR A C 1
ATOM 821 O O . TYR A 1 103 ? -2.357 -4.642 9.433 1.00 98.19 103 TYR A O 1
ATOM 829 N N . MET A 1 104 ? -1.084 -6.426 8.988 1.00 98.44 104 MET A N 1
ATOM 830 C CA . MET A 1 104 ? -1.920 -6.881 7.879 1.00 98.44 104 MET A CA 1
ATOM 831 C C . MET A 1 104 ? -3.341 -7.227 8.347 1.00 98.44 104 MET A C 1
ATOM 833 O O . MET A 1 104 ? -4.311 -6.852 7.687 1.00 98.44 104 MET A O 1
ATOM 837 N N . ASP A 1 105 ? -3.476 -7.901 9.492 1.00 98.62 105 ASP A N 1
ATOM 838 C CA . ASP A 1 105 ? -4.776 -8.199 10.094 1.00 98.62 105 ASP A CA 1
ATOM 839 C C . ASP A 1 105 ? -5.542 -6.907 10.426 1.00 98.62 105 ASP A C 1
ATOM 841 O O . ASP A 1 105 ? -6.733 -6.811 10.121 1.00 98.62 105 ASP A O 1
ATOM 845 N N . ASP A 1 106 ? -4.872 -5.900 11.002 1.00 98.44 106 ASP A N 1
ATOM 846 C CA . ASP A 1 106 ? -5.466 -4.584 11.277 1.00 98.44 106 ASP A CA 1
ATOM 847 C C . ASP A 1 106 ? -6.019 -3.944 9.999 1.00 98.44 106 ASP A C 1
ATOM 849 O O . ASP A 1 106 ? -7.195 -3.566 9.958 1.00 98.44 106 ASP A O 1
ATOM 853 N N . LEU A 1 107 ? -5.215 -3.880 8.933 1.00 98.75 107 LEU A N 1
ATOM 854 C CA . LEU A 1 107 ? -5.653 -3.343 7.643 1.00 98.75 107 LEU A CA 1
ATOM 855 C C . LEU A 1 107 ? -6.817 -4.150 7.052 1.00 98.75 107 LEU A C 1
ATOM 857 O O . LEU A 1 107 ? -7.738 -3.574 6.469 1.00 98.75 107 LEU A O 1
ATOM 861 N N . ALA A 1 108 ? -6.843 -5.470 7.238 1.00 98.69 108 ALA A N 1
ATOM 862 C CA . ALA A 1 108 ? -7.943 -6.307 6.771 1.00 98.69 108 ALA A CA 1
ATOM 863 C C . ALA A 1 108 ? -9.259 -6.021 7.515 1.00 98.69 108 ALA A C 1
ATOM 865 O O . ALA A 1 108 ? -10.312 -5.922 6.881 1.00 98.69 108 ALA A O 1
ATOM 866 N N . PHE A 1 109 ? -9.213 -5.791 8.834 1.00 98.75 109 PHE A N 1
ATOM 867 C CA . PHE A 1 109 ? -10.376 -5.313 9.596 1.00 98.75 109 PHE A CA 1
ATOM 868 C C . PHE A 1 109 ? -10.799 -3.889 9.193 1.00 98.75 109 PHE A C 1
ATOM 870 O O . PHE A 1 109 ? -11.971 -3.525 9.330 1.00 98.75 109 PHE A O 1
ATOM 877 N N . TRP A 1 110 ? -9.888 -3.074 8.665 1.00 98.62 110 TRP A N 1
ATOM 878 C CA . TRP A 1 110 ? -10.214 -1.766 8.091 1.00 98.62 110 TRP A CA 1
ATOM 879 C C . TRP A 1 110 ? -10.767 -1.832 6.659 1.00 98.62 110 TRP A C 1
ATOM 881 O O . TRP A 1 110 ? -11.478 -0.912 6.241 1.00 98.62 110 TRP A O 1
ATOM 891 N N . GLY A 1 111 ? -10.537 -2.936 5.946 1.00 97.94 111 GLY A N 1
ATOM 892 C CA . GLY A 1 111 ? -11.135 -3.192 4.639 1.00 97.94 111 GLY A CA 1
ATOM 893 C C . GLY A 1 111 ? -10.201 -3.775 3.585 1.00 97.94 111 GLY A C 1
ATOM 894 O O . GLY A 1 111 ? -10.639 -3.970 2.454 1.00 97.94 111 GLY A O 1
ATOM 895 N N . MET A 1 112 ? -8.940 -4.062 3.881 1.00 98.56 112 MET A N 1
ATOM 896 C CA . MET A 1 112 ? -8.035 -4.644 2.889 1.00 98.56 112 MET A CA 1
ATOM 897 C C . MET A 1 112 ? -8.464 -6.074 2.509 1.00 98.56 112 MET A C 1
ATOM 899 O O . MET A 1 112 ? -8.763 -6.894 3.375 1.00 98.56 112 MET A O 1
ATOM 903 N N . ASN A 1 113 ? -8.506 -6.392 1.211 1.00 98.44 113 ASN A N 1
ATOM 904 C CA . ASN A 1 113 ? -8.748 -7.751 0.703 1.00 98.44 113 ASN A CA 1
ATOM 905 C C . ASN A 1 113 ? -7.743 -8.244 -0.338 1.00 98.44 113 ASN A C 1
ATOM 907 O O . ASN A 1 113 ? -7.876 -9.390 -0.769 1.00 98.44 113 ASN A O 1
ATOM 911 N N . VAL A 1 114 ? -6.756 -7.433 -0.717 1.00 98.69 114 VAL A N 1
ATOM 912 C CA . VAL A 1 114 ? -5.635 -7.874 -1.548 1.00 98.69 114 VAL A CA 1
ATOM 913 C C . VAL A 1 114 ? -4.326 -7.429 -0.903 1.00 98.69 114 VAL A C 1
ATOM 915 O O . VAL A 1 114 ? -4.148 -6.245 -0.635 1.00 98.69 114 VAL A O 1
ATOM 918 N N . LEU A 1 115 ? -3.412 -8.367 -0.667 1.00 98.62 115 LEU A N 1
ATOM 919 C CA . LEU A 1 115 ? -2.022 -8.057 -0.339 1.00 98.62 115 LEU A CA 1
ATOM 920 C C . LEU A 1 115 ? -1.213 -8.056 -1.634 1.00 98.62 115 LEU A C 1
ATOM 922 O O . LEU A 1 115 ? -1.156 -9.087 -2.305 1.00 98.62 115 LEU A O 1
ATOM 926 N N . HIS A 1 116 ? -0.567 -6.938 -1.945 1.00 98.25 116 HIS A N 1
ATOM 927 C CA . HIS A 1 116 ? 0.392 -6.824 -3.036 1.00 98.25 116 HIS A CA 1
ATOM 928 C C . HIS A 1 116 ? 1.819 -6.764 -2.465 1.00 98.25 116 HIS A C 1
ATOM 930 O O . HIS A 1 116 ? 2.065 -6.016 -1.524 1.00 98.25 116 HIS A O 1
ATOM 936 N N . VAL A 1 117 ? 2.746 -7.563 -3.004 1.00 97.81 117 VAL A N 1
ATOM 937 C CA . VAL A 1 117 ? 4.191 -7.531 -2.691 1.00 97.81 117 VAL A CA 1
ATOM 938 C C . VAL A 1 117 ? 5.035 -7.629 -3.968 1.00 97.81 117 VAL A C 1
ATOM 940 O O . VAL A 1 117 ? 4.552 -8.097 -5.000 1.00 97.81 117 VAL A O 1
ATOM 943 N N . TRP A 1 118 ? 6.313 -7.260 -3.894 1.00 95.69 118 TRP A N 1
ATOM 944 C CA . TRP A 1 118 ? 7.271 -7.405 -4.997 1.00 95.69 118 TRP A CA 1
ATOM 945 C C . TRP A 1 118 ? 8.565 -8.042 -4.477 1.00 95.69 118 TRP A C 1
ATOM 947 O O . TRP A 1 118 ? 9.094 -7.645 -3.440 1.00 95.69 118 TRP A O 1
ATOM 957 N N . PHE A 1 119 ? 9.044 -9.069 -5.181 1.00 96.00 119 PHE A N 1
ATOM 958 C CA . PHE A 1 119 ? 10.394 -9.600 -5.020 1.00 96.00 119 PHE A CA 1
ATOM 959 C C . PHE A 1 119 ? 11.296 -8.982 -6.089 1.00 96.00 119 PHE A C 1
ATOM 961 O O . PHE A 1 119 ? 11.191 -9.368 -7.250 1.00 96.00 119 PHE A O 1
ATOM 968 N N . ASP A 1 120 ? 12.142 -8.045 -5.681 1.00 94.44 120 ASP A N 1
ATOM 969 C CA . ASP A 1 120 ? 12.968 -7.247 -6.581 1.00 94.44 120 ASP A CA 1
ATOM 970 C C . ASP A 1 120 ? 14.276 -7.965 -6.955 1.00 94.44 120 ASP A C 1
ATOM 972 O O . ASP A 1 120 ? 15.126 -8.235 -6.098 1.00 94.44 120 ASP A O 1
ATOM 976 N N . LEU A 1 121 ? 14.419 -8.328 -8.232 1.00 95.75 121 LEU A N 1
ATOM 977 C CA . LEU A 1 121 ? 15.512 -9.176 -8.714 1.00 95.75 121 LEU A CA 1
ATOM 978 C C . LEU A 1 121 ? 16.858 -8.452 -8.724 1.00 95.75 121 LEU A C 1
ATOM 980 O O . LEU A 1 121 ? 17.883 -9.129 -8.579 1.00 95.75 121 LEU A O 1
ATOM 984 N N . HIS A 1 122 ? 16.891 -7.126 -8.881 1.00 93.88 122 HIS A N 1
ATOM 985 C CA . HIS A 1 122 ? 18.148 -6.400 -9.078 1.00 93.88 122 HIS A CA 1
ATOM 986 C C . HIS A 1 122 ? 19.062 -6.450 -7.843 1.00 93.88 122 HIS A C 1
ATOM 988 O O . HIS A 1 122 ? 20.266 -6.223 -7.947 1.00 93.88 122 HIS A O 1
ATOM 994 N N . HIS A 1 123 ? 18.521 -6.807 -6.676 1.00 92.88 123 HIS A N 1
ATOM 995 C CA . HIS A 1 123 ? 19.287 -7.012 -5.449 1.00 92.88 123 HIS A CA 1
ATOM 996 C C . HIS A 1 123 ? 20.105 -8.311 -5.423 1.00 92.88 123 HIS A C 1
ATOM 998 O O . HIS A 1 123 ? 20.942 -8.484 -4.534 1.00 92.88 123 HIS A O 1
ATOM 1004 N N . PHE A 1 124 ? 19.862 -9.243 -6.350 1.00 96.25 124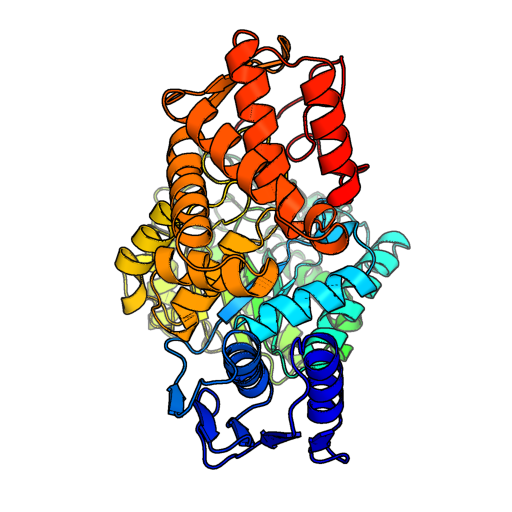 PHE A N 1
ATOM 1005 C CA . PHE A 1 124 ? 20.383 -10.607 -6.265 1.00 96.25 124 PHE A CA 1
ATOM 1006 C C . PHE A 1 124 ? 21.013 -11.074 -7.573 1.00 96.25 124 PHE A C 1
ATOM 1008 O O . PHE A 1 124 ? 20.638 -10.651 -8.660 1.00 96.25 124 PHE A O 1
ATOM 1015 N N . ASP A 1 125 ? 21.931 -12.032 -7.476 1.00 96.12 125 ASP A N 1
ATOM 1016 C CA . ASP A 1 125 ? 22.530 -12.683 -8.646 1.00 96.12 125 ASP A CA 1
ATOM 1017 C C . ASP A 1 125 ? 21.718 -13.906 -9.127 1.00 96.12 125 ASP A C 1
ATOM 1019 O O . ASP A 1 125 ? 21.887 -14.370 -10.256 1.00 96.12 125 ASP A O 1
ATOM 1023 N N . SER A 1 126 ? 20.876 -14.484 -8.263 1.00 95.94 126 SER A N 1
ATOM 1024 C CA . SER A 1 126 ? 19.947 -15.582 -8.581 1.00 95.94 126 SER A CA 1
ATOM 1025 C C . SER A 1 126 ? 19.012 -15.873 -7.400 1.00 95.94 126 SER A C 1
ATOM 1027 O O . SER A 1 126 ? 19.276 -15.433 -6.281 1.00 95.94 126 SER A O 1
ATOM 1029 N N . MET A 1 127 ? 18.001 -16.728 -7.600 1.00 96.62 127 MET A N 1
ATOM 1030 C CA . MET A 1 127 ? 17.197 -17.274 -6.489 1.00 96.62 127 MET A CA 1
ATOM 1031 C C . MET A 1 127 ? 17.985 -18.199 -5.543 1.00 96.62 127 MET A C 1
ATOM 1033 O O . MET A 1 127 ? 17.493 -18.539 -4.468 1.00 96.62 127 MET A O 1
ATOM 1037 N N . GLU A 1 128 ? 19.195 -18.626 -5.922 1.00 95.69 128 GLU A N 1
ATOM 1038 C CA . GLU A 1 128 ? 20.051 -19.457 -5.070 1.00 95.69 128 GLU A CA 1
ATOM 1039 C C . GLU A 1 128 ? 20.879 -18.651 -4.066 1.00 95.69 128 GLU A C 1
ATOM 1041 O O . GLU A 1 128 ? 21.467 -19.252 -3.162 1.00 95.69 128 GLU A O 1
ATOM 1046 N N . ASP A 1 129 ? 20.903 -17.321 -4.192 1.00 95.31 129 ASP A N 1
ATOM 1047 C CA . ASP A 1 129 ? 21.527 -16.434 -3.215 1.00 95.31 129 ASP A CA 1
ATOM 1048 C C . ASP A 1 129 ? 20.898 -16.652 -1.824 1.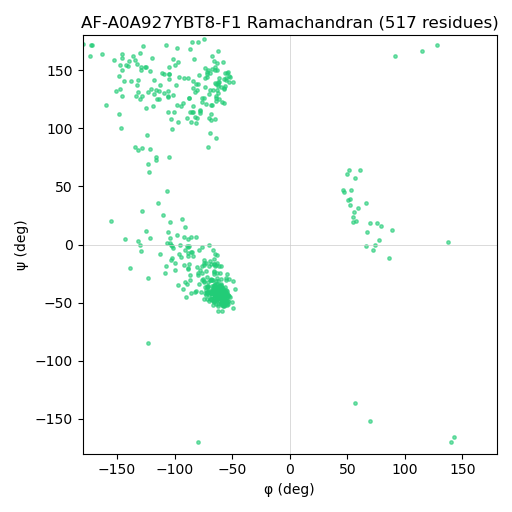00 95.31 129 ASP A C 1
ATOM 1050 O O . ASP A 1 129 ? 19.678 -16.759 -1.670 1.00 95.31 129 ASP A O 1
ATOM 1054 N N . GLU A 1 130 ? 21.734 -16.744 -0.791 1.00 95.69 130 GLU A N 1
ATOM 1055 C CA . GLU A 1 130 ? 21.272 -16.943 0.585 1.00 95.69 130 GLU A CA 1
ATOM 1056 C C . GLU A 1 130 ? 20.376 -15.790 1.056 1.00 95.69 130 GLU A C 1
ATOM 1058 O O . GLU A 1 130 ? 19.381 -16.021 1.745 1.00 95.69 130 GLU A O 1
ATOM 1063 N N . TYR A 1 131 ? 20.667 -14.555 0.647 1.00 93.19 131 TYR A N 1
ATOM 1064 C CA . TYR A 1 131 ? 19.823 -13.411 0.959 1.00 93.19 131 TYR A CA 1
ATOM 1065 C C . TYR A 1 131 ? 18.527 -13.414 0.134 1.00 93.19 131 TYR A C 1
ATOM 1067 O O . TYR A 1 131 ? 17.464 -13.143 0.695 1.00 93.19 131 TYR A O 1
ATOM 1075 N N . ALA A 1 132 ? 18.561 -13.849 -1.134 1.00 95.75 132 ALA A N 1
ATOM 1076 C CA . ALA A 1 132 ? 17.342 -14.051 -1.932 1.00 95.75 132 ALA A CA 1
ATOM 1077 C C . ALA A 1 132 ? 16.401 -15.075 -1.279 1.00 95.75 132 ALA A C 1
ATOM 1079 O O . ALA A 1 132 ? 15.186 -14.870 -1.228 1.00 95.75 132 ALA A O 1
ATOM 1080 N N . LYS A 1 133 ? 16.948 -16.158 -0.714 1.00 96.81 133 LYS A N 1
ATOM 1081 C CA . LYS A 1 133 ? 16.184 -17.167 0.042 1.00 96.81 133 LYS A CA 1
ATOM 1082 C C . LYS A 1 133 ? 15.556 -16.590 1.309 1.00 96.81 133 LYS A C 1
ATOM 1084 O O . LYS A 1 133 ? 14.416 -16.923 1.632 1.00 96.81 133 LYS A O 1
ATOM 1089 N N . VAL A 1 134 ? 16.263 -15.702 2.013 1.00 94.81 134 VAL A N 1
ATOM 1090 C CA . VAL A 1 134 ? 15.715 -14.996 3.183 1.00 94.81 134 VAL A CA 1
ATOM 1091 C C . VAL A 1 134 ? 14.552 -14.092 2.776 1.00 94.81 134 VAL A C 1
ATOM 1093 O O . VAL A 1 134 ? 13.477 -14.191 3.367 1.00 94.81 134 VAL A O 1
ATOM 1096 N N . VAL A 1 135 ? 14.737 -13.243 1.762 1.00 95.12 135 VAL A N 1
ATOM 1097 C CA . VAL A 1 135 ? 13.706 -12.290 1.320 1.00 95.12 135 VAL A CA 1
ATOM 1098 C C . VAL A 1 135 ? 12.494 -13.025 0.746 1.00 95.12 135 VAL A C 1
ATOM 1100 O O . VAL A 1 135 ? 11.371 -12.801 1.193 1.00 95.12 135 VAL A O 1
ATOM 1103 N N . SER A 1 136 ? 12.697 -13.989 -0.154 1.00 96.62 136 SER A N 1
ATOM 1104 C CA . SER A 1 136 ? 11.596 -14.786 -0.711 1.00 96.62 136 SER A CA 1
ATOM 1105 C C . SER A 1 136 ? 10.853 -15.600 0.354 1.00 96.62 136 SER A C 1
ATOM 1107 O O . SER A 1 136 ? 9.624 -15.660 0.328 1.00 96.62 136 SER A O 1
ATOM 1109 N N . GLY A 1 137 ? 11.557 -16.153 1.348 1.00 97.00 137 GLY A N 1
ATOM 1110 C CA . GLY A 1 137 ? 10.943 -16.824 2.495 1.00 97.00 137 GLY A CA 1
ATOM 1111 C C . GLY A 1 137 ? 10.047 -15.899 3.325 1.00 97.00 137 GLY A C 1
ATOM 1112 O O . GLY A 1 137 ? 8.970 -16.313 3.759 1.00 97.00 137 GLY A O 1
ATOM 1113 N N . ARG A 1 138 ? 10.449 -14.633 3.505 1.00 97.00 138 ARG A N 1
ATOM 1114 C CA . ARG A 1 138 ? 9.633 -13.611 4.182 1.00 97.00 138 ARG A CA 1
ATOM 1115 C C . ARG A 1 138 ? 8.378 -13.270 3.384 1.00 97.00 138 ARG A C 1
ATOM 1117 O O . ARG A 1 138 ? 7.286 -13.315 3.947 1.00 97.00 138 ARG A O 1
ATOM 1124 N N . LEU A 1 139 ? 8.507 -13.021 2.080 1.00 97.81 139 LEU A N 1
ATOM 1125 C CA . LEU A 1 139 ? 7.362 -12.737 1.205 1.00 97.81 139 LEU A CA 1
ATOM 1126 C C . LEU A 1 139 ? 6.382 -13.912 1.143 1.00 97.81 139 LEU A C 1
ATOM 1128 O O . LEU A 1 139 ? 5.174 -13.717 1.258 1.00 97.81 139 LEU A O 1
ATOM 1132 N N . LEU A 1 140 ? 6.889 -15.146 1.057 1.00 97.69 140 LEU A N 1
ATOM 1133 C CA . LEU A 1 140 ? 6.071 -16.354 1.174 1.00 97.69 140 LEU A CA 1
ATOM 1134 C C . LEU A 1 140 ? 5.314 -16.408 2.505 1.00 97.69 140 LEU A C 1
ATOM 1136 O O . LEU A 1 140 ? 4.158 -16.825 2.522 1.00 97.69 140 LEU A O 1
ATOM 1140 N N . GLY A 1 141 ? 5.939 -15.989 3.607 1.00 97.69 141 GLY A N 1
ATOM 1141 C CA . GLY A 1 141 ? 5.289 -15.860 4.911 1.00 97.69 141 GLY A CA 1
ATOM 1142 C C . GLY A 1 141 ? 4.099 -14.900 4.879 1.00 97.69 141 GLY A C 1
ATOM 1143 O O . GLY A 1 141 ? 2.999 -15.284 5.279 1.00 97.69 141 GLY A O 1
ATOM 1144 N N . LEU A 1 142 ? 4.290 -13.695 4.331 1.00 98.25 142 LEU A N 1
ATOM 1145 C CA . LEU A 1 142 ? 3.231 -12.687 4.179 1.00 98.25 142 LEU A CA 1
ATOM 1146 C C . LEU A 1 142 ? 2.072 -13.201 3.312 1.00 98.25 142 LEU A C 1
ATOM 1148 O O . LEU A 1 142 ? 0.916 -13.159 3.733 1.00 98.25 142 LEU A O 1
ATOM 1152 N N . LEU A 1 143 ? 2.379 -13.767 2.142 1.00 98.56 143 LEU A N 1
ATOM 1153 C CA . LEU A 1 143 ? 1.384 -14.312 1.213 1.00 98.56 143 LEU A CA 1
ATOM 1154 C C . LEU A 1 143 ? 0.603 -15.484 1.832 1.00 98.56 143 LEU A C 1
ATOM 1156 O O . LEU A 1 143 ? -0.622 -15.555 1.713 1.00 98.56 143 LEU A O 1
ATOM 1160 N N . LYS A 1 144 ? 1.291 -16.388 2.545 1.00 98.12 144 LYS A N 1
ATOM 1161 C CA . LYS A 1 144 ? 0.653 -17.509 3.253 1.00 98.12 144 LYS A CA 1
ATOM 1162 C C . LYS A 1 144 ? -0.233 -17.018 4.400 1.00 98.12 144 LYS A C 1
ATOM 1164 O O . LYS A 1 144 ? -1.323 -17.565 4.577 1.00 98.12 144 LYS A O 1
ATOM 1169 N N . HIS A 1 145 ? 0.185 -15.992 5.149 1.00 98.38 145 HIS A N 1
ATOM 1170 C CA . HIS A 1 145 ? -0.656 -15.397 6.195 1.00 98.38 145 HIS A CA 1
ATOM 1171 C C . HIS A 1 145 ? -1.912 -14.751 5.592 1.00 98.38 145 HIS A C 1
ATOM 1173 O O . HIS A 1 145 ? -3.017 -15.061 6.042 1.00 98.38 145 HIS A O 1
ATOM 1179 N N . ALA A 1 146 ? -1.775 -13.994 4.496 1.00 98.50 146 ALA A N 1
ATOM 1180 C CA . ALA A 1 146 ? -2.894 -13.382 3.772 1.00 98.50 146 ALA A CA 1
ATOM 1181 C C . ALA A 1 146 ? -3.937 -14.428 3.336 1.00 98.50 146 ALA A C 1
ATOM 1183 O O . ALA A 1 146 ? -5.113 -14.334 3.704 1.00 98.50 146 ALA A O 1
ATOM 1184 N N . LYS A 1 147 ? -3.502 -15.502 2.659 1.00 98.00 147 LYS A N 1
ATOM 1185 C CA . LYS A 1 147 ? -4.383 -16.623 2.280 1.00 98.00 147 LYS A CA 1
ATOM 1186 C C . LYS A 1 147 ? -5.041 -17.280 3.490 1.00 98.00 147 LYS A C 1
ATOM 1188 O O . LYS A 1 147 ? -6.216 -17.641 3.433 1.00 98.00 147 LYS A O 1
ATOM 1193 N N . SER A 1 148 ? -4.319 -17.406 4.605 1.00 97.88 148 SER A N 1
ATOM 1194 C CA . SER A 1 148 ? -4.858 -17.993 5.838 1.00 97.88 148 SER A CA 1
ATOM 1195 C C . SER A 1 148 ? -5.992 -17.170 6.466 1.00 97.88 148 SER A C 1
ATOM 1197 O O . SER A 1 148 ? -6.760 -17.713 7.262 1.00 97.88 148 SER A O 1
ATOM 1199 N N . MET A 1 149 ? -6.105 -15.896 6.087 1.00 98.25 149 MET A N 1
ATOM 1200 C CA . MET A 1 149 ? -7.148 -14.955 6.498 1.00 98.25 149 MET A CA 1
ATOM 1201 C C . MET A 1 149 ? -8.211 -14.738 5.406 1.00 98.25 149 MET A C 1
ATOM 1203 O O . MET A 1 149 ? -9.183 -14.018 5.617 1.00 98.25 149 MET A O 1
ATOM 1207 N N . GLY A 1 150 ? -8.077 -15.390 4.245 1.00 97.69 150 GLY A N 1
ATOM 1208 C CA . GLY A 1 150 ? -8.985 -15.217 3.108 1.00 97.69 150 GLY A CA 1
ATOM 1209 C C . GLY A 1 150 ? -8.772 -13.914 2.332 1.00 97.69 150 GLY A C 1
ATOM 1210 O O . GLY A 1 150 ? -9.670 -13.486 1.608 1.00 97.69 150 GLY A O 1
ATOM 1211 N N . ILE A 1 151 ? -7.606 -13.284 2.493 1.00 98.50 151 ILE A N 1
ATOM 1212 C CA . ILE A 1 151 ? -7.144 -12.123 1.726 1.00 98.50 151 ILE A CA 1
ATOM 1213 C C . ILE A 1 151 ? -6.512 -12.649 0.430 1.00 98.50 151 ILE A C 1
ATOM 1215 O O . ILE A 1 151 ? -5.753 -13.621 0.459 1.00 98.50 151 ILE A O 1
ATOM 1219 N N . LYS A 1 152 ? -6.839 -12.028 -0.709 1.00 98.50 152 LYS A N 1
ATOM 1220 C CA . LYS A 1 152 ? -6.263 -12.386 -2.011 1.00 98.50 152 LYS A CA 1
ATOM 1221 C C . LYS A 1 152 ? -4.799 -11.949 -2.080 1.00 98.50 152 LYS A C 1
ATOM 1223 O O . LYS A 1 152 ? -4.413 -10.957 -1.463 1.00 98.50 152 LYS A O 1
ATOM 1228 N N . THR A 1 153 ? -3.984 -12.666 -2.837 1.00 98.50 153 THR A N 1
ATOM 1229 C CA . THR A 1 153 ? -2.550 -12.403 -2.968 1.00 98.50 153 THR A CA 1
ATOM 1230 C C . THR A 1 153 ? -2.186 -11.927 -4.364 1.00 98.50 153 THR A C 1
ATOM 1232 O O . THR A 1 153 ? -2.653 -12.455 -5.373 1.00 98.50 153 THR A O 1
ATOM 1235 N N . TYR A 1 154 ? -1.328 -10.917 -4.413 1.00 98.25 154 TYR A N 1
ATOM 1236 C CA . TYR A 1 154 ? -0.863 -10.269 -5.624 1.00 98.25 154 TYR A CA 1
ATOM 1237 C C . TYR A 1 154 ? 0.664 -10.120 -5.552 1.00 98.25 154 TYR A C 1
ATOM 1239 O O . TYR A 1 154 ? 1.202 -9.616 -4.567 1.00 98.25 154 TYR A O 1
ATOM 1247 N N . MET A 1 155 ? 1.369 -10.574 -6.589 1.00 97.69 155 MET A N 1
ATOM 1248 C CA . MET A 1 155 ? 2.764 -10.196 -6.818 1.00 97.69 155 MET A CA 1
ATOM 1249 C C . MET A 1 155 ? 2.927 -9.444 -8.131 1.00 97.69 155 MET A C 1
ATOM 1251 O O . MET A 1 155 ? 2.330 -9.831 -9.137 1.00 97.69 155 MET A O 1
ATOM 1255 N N . ALA A 1 156 ? 3.782 -8.429 -8.147 1.00 94.56 156 ALA A N 1
ATOM 1256 C CA . ALA A 1 156 ? 4.209 -7.765 -9.372 1.00 94.56 156 ALA A CA 1
ATOM 1257 C C . ALA A 1 156 ? 5.733 -7.712 -9.478 1.00 94.56 156 ALA A C 1
ATOM 1259 O O . ALA A 1 156 ? 6.452 -8.077 -8.551 1.00 94.56 156 ALA A O 1
ATOM 1260 N N . GLY A 1 157 ? 6.185 -7.287 -10.651 1.00 94.44 157 GLY A N 1
ATOM 1261 C CA . GLY A 1 157 ? 7.552 -6.881 -10.944 1.00 94.44 157 GLY A CA 1
ATOM 1262 C C . GLY A 1 157 ? 7.621 -6.315 -12.367 1.00 94.44 157 GLY A C 1
ATOM 1263 O O . GLY A 1 157 ? 6.696 -6.549 -13.165 1.00 94.44 157 GLY A O 1
ATOM 1264 N N . PRO A 1 158 ? 8.673 -5.565 -12.713 1.00 95.81 158 PRO A N 1
ATOM 1265 C CA . PRO A 1 158 ? 8.901 -5.084 -14.067 1.00 95.81 158 PRO A CA 1
ATOM 1266 C C . PRO A 1 158 ? 8.844 -6.209 -15.107 1.00 95.81 158 PRO A C 1
ATOM 1268 O O . PRO A 1 158 ? 9.261 -7.345 -14.873 1.00 95.81 158 PRO A O 1
ATOM 1271 N N . ALA A 1 159 ? 8.321 -5.925 -16.301 1.00 97.38 159 ALA A N 1
ATOM 1272 C CA . ALA A 1 159 ? 8.209 -6.958 -17.331 1.00 97.38 159 ALA A CA 1
ATOM 1273 C C . ALA A 1 159 ? 9.579 -7.450 -17.815 1.00 97.38 159 ALA A C 1
ATOM 1275 O O . ALA A 1 159 ? 9.721 -8.632 -18.125 1.00 97.38 159 ALA A O 1
ATOM 1276 N N . ASN A 1 160 ? 10.577 -6.565 -17.884 1.00 98.06 160 ASN A N 1
ATOM 1277 C CA . ASN A 1 160 ? 11.934 -6.890 -18.320 1.00 98.06 160 ASN A CA 1
ATOM 1278 C C . ASN A 1 160 ? 12.982 -6.857 -17.198 1.00 98.06 160 ASN A C 1
ATOM 1280 O O . ASN A 1 160 ? 14.168 -6.680 -17.484 1.00 98.06 160 ASN A O 1
ATOM 1284 N N . GLU A 1 161 ? 12.527 -7.060 -15.962 1.00 96.88 161 GLU A N 1
ATOM 1285 C CA . GLU A 1 161 ? 13.341 -7.176 -14.750 1.00 96.88 161 GLU A CA 1
ATOM 1286 C C . GLU A 1 161 ? 14.428 -8.252 -14.879 1.00 96.88 161 GLU A C 1
ATOM 1288 O O . GLU A 1 161 ? 14.240 -9.282 -15.546 1.00 96.88 161 GLU A O 1
ATOM 1293 N N . ALA A 1 162 ? 15.568 -8.038 -14.224 1.00 97.19 162 ALA A N 1
ATOM 1294 C CA . ALA A 1 162 ? 16.692 -8.959 -14.289 1.00 97.19 162 ALA A CA 1
ATOM 1295 C C . ALA A 1 162 ? 17.495 -8.997 -12.988 1.00 97.19 162 ALA A C 1
ATOM 1297 O O . ALA A 1 162 ? 17.554 -8.027 -12.245 1.00 97.19 162 ALA A O 1
ATOM 1298 N N . PHE A 1 163 ? 18.176 -10.120 -12.755 1.00 97.88 163 PHE A N 1
ATOM 1299 C CA . PHE A 1 163 ? 19.167 -10.224 -11.686 1.00 97.88 163 PHE A CA 1
ATOM 1300 C C . PHE A 1 163 ? 20.352 -9.273 -11.916 1.00 97.88 163 PHE A C 1
ATOM 1302 O O . PHE A 1 163 ? 20.698 -8.945 -13.054 1.00 97.88 163 PHE A O 1
ATOM 1309 N N . ASN A 1 164 ? 21.040 -8.913 -10.836 1.00 97.06 164 ASN A N 1
ATOM 1310 C CA . ASN A 1 164 ? 22.223 -8.046 -10.811 1.00 97.06 164 ASN A CA 1
ATOM 1311 C C . ASN A 1 164 ? 23.349 -8.480 -11.770 1.00 97.06 164 ASN A C 1
ATOM 1313 O O . ASN A 1 164 ? 24.097 -7.667 -12.316 1.00 97.06 164 ASN A O 1
ATOM 1317 N N . ASN A 1 165 ? 23.456 -9.780 -12.028 1.00 96.50 165 ASN A N 1
ATOM 1318 C CA . ASN A 1 165 ? 24.445 -10.359 -12.933 1.00 96.50 165 ASN A CA 1
ATOM 1319 C C . ASN A 1 165 ? 23.930 -10.556 -14.372 1.00 96.50 165 ASN A C 1
ATOM 1321 O O . ASN A 1 165 ? 24.467 -11.395 -15.104 1.00 96.50 165 ASN A O 1
ATOM 1325 N N . SER A 1 166 ? 22.890 -9.824 -14.788 1.00 97.75 166 SER A N 1
ATOM 1326 C CA . SER A 1 166 ? 22.307 -9.973 -16.121 1.00 97.75 166 SER A CA 1
ATOM 1327 C C . SER A 1 166 ? 23.360 -9.797 -17.232 1.00 97.75 166 SER A C 1
ATOM 1329 O O . SER A 1 166 ? 24.240 -8.930 -17.109 1.00 97.75 166 SER A O 1
ATOM 1331 N N . PRO A 1 167 ? 23.302 -10.582 -18.329 1.00 98.06 167 PRO A N 1
ATOM 1332 C CA . PRO A 1 167 ? 24.321 -10.525 -19.375 1.00 98.06 167 PRO A CA 1
ATOM 1333 C C . PRO A 1 167 ? 24.348 -9.160 -20.065 1.00 98.06 167 PRO A C 1
ATOM 1335 O O . PRO A 1 167 ? 23.332 -8.716 -20.609 1.00 98.06 167 PRO A O 1
ATOM 1338 N N . GLU A 1 168 ? 25.507 -8.498 -20.064 1.00 98.06 168 GLU A N 1
ATOM 1339 C CA . GLU A 1 168 ? 25.662 -7.129 -20.571 1.00 98.06 168 GLU A CA 1
ATOM 1340 C C . GLU A 1 168 ? 25.187 -6.976 -22.018 1.00 98.06 168 GLU A C 1
ATOM 1342 O O . GLU A 1 168 ? 24.527 -5.998 -22.382 1.00 98.06 168 GLU A O 1
ATOM 1347 N N . GLU A 1 169 ? 25.461 -7.979 -22.850 1.00 98.00 169 GLU A N 1
ATOM 1348 C CA . GLU A 1 169 ? 25.074 -7.989 -24.248 1.00 98.00 169 GLU A CA 1
ATOM 1349 C C . GLU A 1 169 ? 23.557 -7.963 -24.441 1.00 98.00 169 GLU A C 1
ATOM 1351 O O . GLU A 1 169 ? 23.114 -7.448 -25.466 1.00 98.00 169 GLU A O 1
ATOM 1356 N N . LEU A 1 170 ? 22.762 -8.422 -23.465 1.00 98.62 170 LEU A N 1
ATOM 1357 C CA . LEU A 1 170 ? 21.296 -8.499 -23.518 1.00 98.62 170 LEU A CA 1
ATOM 1358 C C . LEU A 1 170 ? 20.585 -7.279 -22.912 1.00 98.62 170 LEU A C 1
ATOM 1360 O O . LEU A 1 170 ? 19.381 -7.116 -23.125 1.00 98.62 170 LEU A O 1
ATOM 1364 N N . ARG A 1 171 ? 21.310 -6.398 -22.214 1.00 98.25 171 ARG A N 1
ATOM 1365 C CA . ARG A 1 171 ? 20.725 -5.278 -21.458 1.00 98.25 171 ARG A CA 1
ATOM 1366 C C . ARG A 1 171 ? 19.985 -4.259 -22.323 1.00 98.25 171 ARG A C 1
ATOM 1368 O O . ARG A 1 171 ? 20.305 -4.070 -23.503 1.00 98.25 171 ARG A O 1
ATOM 1375 N N . ALA A 1 172 ? 18.979 -3.632 -21.736 1.00 98.06 172 ALA A N 1
ATOM 1376 C CA . ALA A 1 172 ? 18.168 -2.581 -22.316 1.00 98.06 172 ALA A CA 1
ATOM 1377 C C . ALA A 1 172 ? 18.968 -1.294 -22.532 1.00 98.06 172 ALA A C 1
ATOM 1379 O O . ALA A 1 172 ? 19.945 -1.004 -21.843 1.00 98.06 172 ALA A O 1
ATOM 1380 N N . ASP A 1 173 ? 18.545 -0.542 -23.543 1.00 97.31 173 ASP A N 1
ATOM 1381 C CA . ASP A 1 173 ? 18.952 0.849 -23.697 1.00 97.31 173 ASP A CA 1
ATOM 1382 C C . ASP A 1 173 ? 18.027 1.712 -22.838 1.00 97.31 173 ASP A C 1
ATOM 1384 O O . ASP A 1 173 ? 16.834 1.434 -22.761 1.00 97.31 173 ASP A O 1
ATOM 1388 N N . TRP A 1 174 ? 18.567 2.733 -22.192 1.00 95.31 174 TRP A N 1
ATOM 1389 C CA . TRP A 1 174 ? 17.857 3.587 -21.229 1.00 95.31 174 TRP A CA 1
ATOM 1390 C C . TRP A 1 174 ? 18.094 5.075 -21.514 1.00 95.31 174 TRP A C 1
ATOM 1392 O O . TRP A 1 174 ? 17.657 5.957 -20.769 1.00 95.31 174 TRP A O 1
ATOM 1402 N N . THR A 1 175 ? 18.830 5.359 -22.591 1.00 95.06 175 THR A N 1
ATOM 1403 C CA . THR A 1 175 ? 19.303 6.699 -22.913 1.00 95.06 175 THR A CA 1
ATOM 1404 C C . THR A 1 175 ? 18.242 7.519 -23.646 1.00 95.06 175 THR A C 1
ATOM 1406 O O . THR A 1 175 ? 17.276 6.994 -24.197 1.00 95.06 175 THR A O 1
ATOM 1409 N N . ARG A 1 176 ? 18.408 8.844 -23.608 1.00 93.44 176 ARG A N 1
ATOM 1410 C CA . ARG A 1 176 ? 17.509 9.818 -24.243 1.00 93.44 176 ARG A CA 1
ATOM 1411 C C . ARG A 1 176 ? 18.130 10.457 -25.475 1.00 93.44 176 ARG A C 1
ATOM 1413 O O . ARG A 1 176 ? 19.340 10.396 -25.685 1.00 93.44 176 ARG A O 1
ATOM 1420 N N . GLY A 1 177 ? 17.317 11.214 -26.209 1.00 92.06 177 GLY A N 1
ATOM 1421 C CA . GLY A 1 177 ? 17.766 12.046 -27.328 1.00 92.06 177 GLY A CA 1
ATOM 1422 C C . GLY A 1 177 ? 17.772 11.317 -28.670 1.00 92.06 177 GLY A C 1
ATOM 1423 O O . GLY A 1 177 ? 18.320 11.829 -29.645 1.00 92.06 177 GLY A O 1
ATOM 1424 N N . HIS A 1 178 ? 17.149 10.144 -28.728 1.00 92.56 178 HIS A N 1
ATOM 1425 C CA . HIS A 1 178 ? 16.944 9.368 -29.941 1.00 92.56 178 HIS A CA 1
ATOM 1426 C C . HIS A 1 178 ? 15.543 8.763 -29.929 1.00 92.56 178 HIS A C 1
ATOM 1428 O O . HIS A 1 178 ? 14.914 8.655 -28.880 1.00 92.56 178 HIS A O 1
ATOM 1434 N N . ASP A 1 179 ? 15.047 8.426 -31.120 1.00 91.69 179 ASP A N 1
ATOM 1435 C CA . ASP A 1 179 ? 13.811 7.664 -31.298 1.00 91.69 179 ASP A CA 1
ATOM 1436 C C . ASP A 1 179 ? 12.649 8.177 -30.412 1.00 91.69 179 ASP A C 1
ATOM 1438 O O . ASP A 1 179 ? 11.987 7.424 -29.713 1.00 91.69 179 ASP A O 1
ATOM 1442 N N . GLY A 1 180 ? 12.417 9.493 -30.383 1.00 91.38 180 GLY A N 1
ATOM 1443 C CA . GLY A 1 180 ? 11.300 10.101 -29.641 1.00 91.38 180 GLY A CA 1
ATOM 1444 C C . GLY A 1 180 ? 11.419 10.123 -28.108 1.00 91.38 180 GLY A C 1
ATOM 1445 O O . GLY A 1 180 ? 10.575 10.751 -27.471 1.00 91.38 180 GLY A O 1
ATOM 1446 N N . TYR A 1 181 ? 12.459 9.524 -27.517 1.00 94.88 181 TYR A N 1
ATOM 1447 C CA . TYR A 1 181 ? 12.717 9.586 -26.077 1.00 94.88 181 TYR A CA 1
ATOM 1448 C C . TYR A 1 181 ? 13.338 10.929 -25.690 1.00 94.88 181 TYR A C 1
ATOM 1450 O O . TYR A 1 181 ? 14.453 11.275 -26.098 1.00 94.88 181 TYR A O 1
ATOM 1458 N N . ILE A 1 182 ? 12.597 11.695 -24.894 1.00 94.62 182 ILE A N 1
ATOM 1459 C CA . ILE A 1 182 ? 12.944 13.056 -24.466 1.00 94.62 182 ILE A CA 1
ATOM 1460 C C . ILE A 1 182 ? 13.550 13.092 -23.056 1.00 94.62 182 ILE A C 1
ATOM 1462 O O . ILE A 1 182 ? 14.326 13.999 -22.745 1.00 94.62 182 ILE A O 1
ATOM 1466 N N . HIS A 1 183 ? 13.289 12.066 -22.246 1.00 92.31 183 HIS A N 1
ATOM 1467 C CA . HIS A 1 183 ? 13.874 11.882 -20.921 1.00 92.31 183 HIS A CA 1
ATOM 1468 C C . HIS A 1 183 ? 14.625 10.554 -20.849 1.00 92.31 183 HIS A C 1
ATOM 1470 O O . HIS A 1 183 ? 14.314 9.604 -21.565 1.00 92.31 183 HIS A O 1
ATOM 1476 N N . THR A 1 184 ? 15.667 10.531 -20.023 1.00 92.44 184 THR A N 1
ATOM 1477 C CA . THR A 1 184 ? 16.364 9.292 -19.670 1.00 92.44 184 THR A CA 1
ATOM 1478 C C . THR A 1 184 ? 15.436 8.500 -18.762 1.00 92.44 184 THR A C 1
ATOM 1480 O O . THR A 1 184 ? 14.731 9.124 -17.972 1.00 92.44 184 THR A O 1
ATOM 1483 N N . LEU A 1 185 ? 15.429 7.170 -18.861 1.00 92.19 185 LEU A N 1
ATOM 1484 C CA . LEU A 1 185 ? 14.641 6.349 -17.942 1.00 92.19 185 LEU A CA 1
ATOM 1485 C C . LEU A 1 185 ? 15.212 6.506 -16.525 1.00 92.19 185 LEU A C 1
ATOM 1487 O O . LEU A 1 185 ? 16.325 6.058 -16.249 1.00 92.19 185 LEU A O 1
ATOM 1491 N N . ASN A 1 186 ? 14.486 7.217 -15.663 1.00 79.69 186 ASN A N 1
ATOM 1492 C CA . ASN A 1 186 ? 14.853 7.394 -14.259 1.00 79.69 186 ASN A CA 1
ATOM 1493 C C . ASN A 1 186 ? 14.596 6.076 -13.505 1.00 79.69 186 ASN A C 1
ATOM 1495 O O . ASN A 1 186 ? 13.746 5.295 -13.928 1.00 79.69 186 ASN A O 1
ATOM 1499 N N . SER A 1 187 ? 15.354 5.813 -12.435 1.00 82.75 187 SER A N 1
ATOM 1500 C CA . SER A 1 187 ? 15.269 4.564 -11.648 1.00 82.75 187 SER A CA 1
ATOM 1501 C C . SER A 1 187 ? 15.445 3.264 -12.456 1.00 82.75 187 SER A C 1
ATOM 1503 O O . SER A 1 187 ? 14.979 2.204 -12.058 1.00 82.75 187 SER A O 1
ATOM 1505 N N . HIS A 1 188 ? 16.113 3.335 -13.610 1.00 90.38 188 HIS A N 1
ATOM 1506 C CA . HIS A 1 188 ? 16.521 2.170 -14.391 1.00 90.38 188 HIS A CA 1
ATOM 1507 C C . HIS A 1 188 ? 17.895 1.701 -13.892 1.00 90.38 188 HIS A C 1
ATOM 1509 O O . HIS A 1 188 ? 18.847 2.485 -13.882 1.00 90.38 188 HIS A O 1
ATOM 1515 N N . TYR A 1 189 ? 18.044 0.432 -13.512 1.00 92.56 189 TYR A N 1
ATOM 1516 C CA . TYR A 1 189 ? 19.279 -0.064 -12.878 1.00 92.56 189 TYR A CA 1
ATOM 1517 C C . TYR A 1 189 ? 20.362 -0.484 -13.877 1.00 92.56 189 TYR A C 1
ATOM 1519 O O . TYR A 1 189 ? 21.507 -0.755 -13.509 1.00 92.56 189 TYR A O 1
ATOM 1527 N N . HIS A 1 190 ? 20.024 -0.482 -15.168 1.00 94.94 190 HIS A N 1
ATOM 1528 C CA . HIS A 1 190 ? 20.910 -0.867 -16.272 1.00 94.94 190 HIS A CA 1
ATOM 1529 C C . HIS A 1 190 ? 21.261 -2.357 -16.220 1.00 94.94 190 HIS A C 1
ATOM 1531 O O . HIS A 1 190 ? 22.380 -2.765 -16.551 1.00 94.94 190 HIS A O 1
ATOM 1537 N N . LEU A 1 191 ? 20.286 -3.157 -15.803 1.00 96.81 191 LEU A N 1
ATOM 1538 C CA . LEU A 1 191 ? 20.326 -4.612 -15.687 1.00 96.81 191 LEU A CA 1
ATOM 1539 C C . LEU A 1 191 ? 19.202 -5.256 -16.501 1.00 96.81 191 LEU A C 1
ATOM 1541 O O . LEU A 1 191 ? 19.361 -6.364 -17.012 1.00 96.81 191 LEU A O 1
ATOM 1545 N N . GLU A 1 192 ? 18.103 -4.536 -16.663 1.00 97.88 192 GLU A N 1
ATOM 1546 C CA . GLU A 1 192 ? 16.899 -4.888 -17.389 1.00 97.88 192 GLU A CA 1
ATOM 1547 C C . GLU A 1 192 ? 17.226 -5.338 -18.812 1.00 97.88 192 GLU A C 1
ATOM 1549 O O . GLU A 1 192 ? 18.162 -4.843 -19.445 1.00 97.88 192 GLU A O 1
ATOM 1554 N N . LEU A 1 193 ? 16.470 -6.299 -19.341 1.00 98.56 193 LEU A N 1
ATOM 1555 C CA . LEU A 1 193 ? 16.787 -6.919 -20.629 1.00 98.56 193 LEU A CA 1
ATOM 1556 C C . LEU A 1 193 ? 16.007 -6.288 -21.786 1.00 98.56 193 LEU A C 1
ATOM 1558 O O . LEU A 1 193 ? 14.837 -5.929 -21.671 1.00 98.56 193 LEU A O 1
ATOM 1562 N N . CYS A 1 194 ? 16.641 -6.177 -22.954 1.00 98.56 194 CYS A N 1
ATOM 1563 C CA . CYS A 1 194 ? 15.959 -5.742 -24.169 1.00 98.56 194 CYS A CA 1
ATOM 1564 C C . CYS A 1 194 ? 15.266 -6.936 -24.845 1.00 98.56 194 CYS A C 1
ATOM 1566 O O . CYS A 1 194 ? 15.961 -7.768 -25.431 1.00 98.56 194 CYS A O 1
ATOM 1568 N N . PRO A 1 195 ? 13.924 -6.993 -24.931 1.00 98.38 195 PRO A N 1
ATOM 1569 C CA . PRO A 1 195 ? 13.206 -8.124 -25.537 1.00 98.38 195 PRO A CA 1
ATOM 1570 C C . PRO A 1 195 ? 13.432 -8.276 -27.053 1.00 98.38 195 PRO A C 1
ATOM 1572 O O . PRO A 1 195 ? 12.914 -9.198 -27.684 1.00 98.38 195 PRO A O 1
ATOM 1575 N N . ASN A 1 196 ? 14.155 -7.348 -27.687 1.00 98.19 196 ASN A N 1
ATOM 1576 C CA . ASN A 1 196 ? 14.496 -7.380 -29.110 1.00 98.19 196 ASN A CA 1
ATOM 1577 C C . ASN A 1 196 ? 15.943 -7.798 -29.403 1.00 98.19 196 ASN A C 1
ATOM 1579 O O . ASN A 1 196 ? 16.332 -7.841 -30.577 1.00 98.19 196 ASN A O 1
ATOM 1583 N N . LYS A 1 197 ? 16.727 -8.113 -28.369 1.00 98.50 197 LYS A N 1
ATOM 1584 C CA . LYS A 1 197 ? 18.021 -8.778 -28.517 1.00 98.50 197 LYS A CA 1
ATOM 1585 C C . LYS A 1 197 ? 17.826 -10.296 -28.519 1.00 98.50 197 LYS A C 1
ATOM 1587 O O . LYS A 1 197 ? 16.947 -10.820 -27.840 1.00 98.50 197 LYS A O 1
ATOM 1592 N N . GLU A 1 198 ? 18.611 -10.990 -29.336 1.00 98.19 198 GLU A N 1
ATOM 1593 C CA . GLU A 1 198 ? 18.553 -12.450 -29.458 1.00 98.19 198 GLU A CA 1
ATOM 1594 C C . GLU A 1 198 ? 18.910 -13.107 -28.116 1.00 98.19 198 GLU A C 1
ATOM 1596 O O . GLU A 1 198 ? 19.900 -12.724 -27.501 1.00 98.19 198 GLU A O 1
ATOM 1601 N N . GLY A 1 199 ? 18.092 -14.051 -27.641 1.00 98.19 199 GLY A N 1
ATOM 1602 C CA . GLY A 1 199 ? 18.286 -14.725 -26.351 1.00 98.19 199 GLY A CA 1
ATOM 1603 C C . GLY A 1 199 ? 17.694 -14.000 -25.134 1.00 98.19 199 GLY A C 1
ATOM 1604 O O . GLY A 1 199 ? 17.622 -14.586 -24.054 1.00 98.19 199 GLY A O 1
ATOM 1605 N N . ALA A 1 200 ? 17.262 -12.740 -25.265 1.00 98.56 200 ALA A N 1
ATOM 1606 C CA . ALA A 1 200 ? 16.791 -11.957 -24.122 1.00 98.56 200 ALA A CA 1
ATOM 1607 C C . ALA A 1 200 ? 15.424 -12.416 -23.591 1.00 98.56 200 ALA A C 1
ATOM 1609 O O . ALA A 1 200 ? 15.244 -12.501 -22.380 1.00 98.56 200 ALA A O 1
ATOM 1610 N N . ILE A 1 201 ? 14.471 -12.753 -24.471 1.00 98.69 201 ILE A N 1
ATOM 1611 C CA . ILE A 1 201 ? 13.161 -13.282 -24.049 1.00 98.69 201 ILE A CA 1
ATOM 1612 C C . ILE A 1 201 ? 13.332 -14.642 -23.372 1.00 98.69 201 ILE A C 1
ATOM 1614 O O . ILE A 1 201 ? 12.728 -14.895 -22.334 1.00 98.69 201 ILE A O 1
ATOM 1618 N N . GLU A 1 202 ? 14.189 -15.502 -23.919 1.00 98.69 202 GLU A N 1
ATOM 1619 C CA . GLU A 1 202 ? 14.505 -16.804 -23.339 1.00 98.69 202 GLU A CA 1
ATOM 1620 C C . GLU A 1 202 ? 15.096 -16.646 -21.933 1.00 98.69 202 GLU A C 1
ATOM 1622 O O . GLU A 1 202 ? 14.717 -17.380 -21.019 1.00 98.69 202 GLU A O 1
ATOM 1627 N N . LYS A 1 203 ? 15.961 -15.642 -21.738 1.00 98.62 203 LYS A N 1
ATOM 1628 C CA . LYS A 1 203 ? 16.544 -15.327 -20.433 1.00 98.62 203 LYS A CA 1
ATOM 1629 C C . LYS A 1 203 ? 15.522 -14.761 -19.443 1.00 98.62 203 LYS A C 1
ATOM 1631 O O . LYS A 1 203 ? 15.509 -15.183 -18.290 1.00 98.62 203 LYS A O 1
ATOM 1636 N N . LEU A 1 204 ? 14.625 -13.877 -19.884 1.00 98.62 204 LEU A N 1
ATOM 1637 C CA . LEU A 1 204 ? 13.521 -13.376 -19.052 1.00 98.62 204 LEU A CA 1
ATOM 1638 C C . LEU A 1 204 ? 12.586 -14.510 -18.613 1.00 98.62 204 LEU A C 1
ATOM 1640 O O . LEU A 1 204 ? 12.185 -14.571 -17.452 1.00 98.62 204 LEU A O 1
ATOM 1644 N N . ILE A 1 205 ? 12.282 -15.449 -19.513 1.00 98.69 205 ILE A N 1
ATOM 1645 C CA . ILE A 1 205 ? 11.509 -16.654 -19.191 1.00 98.69 205 ILE A CA 1
ATOM 1646 C C . ILE A 1 205 ? 12.252 -17.518 -18.165 1.00 98.69 205 ILE A C 1
ATOM 1648 O O . ILE A 1 205 ? 11.632 -17.998 -17.217 1.00 98.69 205 ILE A O 1
ATOM 1652 N N . GLU A 1 206 ? 13.564 -17.710 -18.323 1.00 98.44 206 GLU A N 1
ATOM 1653 C CA . GLU A 1 206 ? 14.392 -18.440 -17.357 1.00 98.44 206 GLU A CA 1
ATOM 1654 C C . GLU A 1 206 ? 14.308 -17.806 -15.960 1.00 98.44 206 GLU A C 1
ATOM 1656 O O . GLU A 1 206 ? 14.002 -18.507 -14.995 1.00 98.44 206 GLU A O 1
ATOM 1661 N N . TYR A 1 207 ? 14.513 -16.491 -15.847 1.00 98.25 207 TYR A N 1
ATOM 1662 C CA . TYR A 1 207 ? 14.412 -15.775 -14.572 1.00 98.25 207 TYR A CA 1
ATOM 1663 C C . TYR A 1 207 ? 13.005 -15.854 -13.981 1.00 98.25 207 TYR A C 1
ATOM 1665 O O . TYR A 1 207 ? 12.851 -16.186 -12.804 1.00 98.25 207 TYR A O 1
ATOM 1673 N N . LYS A 1 208 ? 11.962 -15.668 -14.800 1.00 98.00 208 LYS A N 1
ATOM 1674 C CA . LYS A 1 208 ? 10.575 -15.788 -14.342 1.00 98.00 208 LYS A CA 1
ATOM 1675 C C . LYS A 1 208 ? 10.278 -17.182 -13.785 1.00 98.00 208 LYS A C 1
ATOM 1677 O O . LYS A 1 208 ? 9.639 -17.284 -12.744 1.00 98.00 208 LYS A O 1
ATOM 1682 N N . ARG A 1 209 ? 10.776 -18.253 -14.413 1.00 98.19 209 ARG A N 1
ATOM 1683 C CA . ARG A 1 209 ? 10.621 -19.629 -13.903 1.00 98.19 209 ARG A CA 1
ATOM 1684 C C . ARG A 1 209 ? 11.283 -19.834 -12.547 1.00 98.19 209 ARG A C 1
ATOM 1686 O O . ARG A 1 209 ? 10.703 -20.522 -11.715 1.00 98.19 209 ARG A O 1
ATOM 1693 N N . GLN A 1 210 ? 12.457 -19.245 -12.315 1.00 97.56 210 GLN A N 1
ATOM 1694 C CA . GLN A 1 210 ? 13.118 -19.331 -11.009 1.00 97.56 210 GLN A CA 1
ATOM 1695 C C . GLN A 1 210 ? 12.251 -18.700 -9.912 1.00 97.56 210 GLN A C 1
ATOM 1697 O O . GLN A 1 210 ? 12.033 -19.318 -8.874 1.00 97.56 210 GLN A O 1
ATOM 1702 N N . VAL A 1 211 ? 11.697 -17.511 -10.169 1.00 97.38 211 VAL A N 1
ATOM 1703 C CA . VAL A 1 211 ? 10.785 -16.832 -9.235 1.00 97.38 211 VAL A CA 1
ATOM 1704 C C . VAL A 1 211 ? 9.517 -17.666 -9.019 1.00 97.38 211 VAL A C 1
ATOM 1706 O O . VAL A 1 211 ? 9.156 -17.973 -7.885 1.00 97.38 211 VAL A O 1
ATOM 1709 N N . LEU A 1 212 ? 8.856 -18.101 -10.095 1.00 97.19 212 LEU A N 1
ATOM 1710 C CA . LEU A 1 212 ? 7.609 -18.867 -10.007 1.00 97.19 212 LEU A CA 1
ATOM 1711 C C . LEU A 1 212 ? 7.781 -20.215 -9.301 1.00 97.19 212 LEU A C 1
ATOM 1713 O O . LEU A 1 212 ? 6.879 -20.634 -8.583 1.00 97.19 212 LEU A O 1
ATOM 1717 N N . GLU A 1 213 ? 8.923 -20.886 -9.452 1.00 97.19 213 GLU A N 1
ATOM 1718 C CA . GLU A 1 213 ? 9.200 -22.143 -8.749 1.00 97.19 213 GLU A CA 1
ATOM 1719 C C . GLU A 1 213 ? 9.242 -21.952 -7.226 1.00 97.19 213 GLU A C 1
ATOM 1721 O O . GLU A 1 213 ? 8.748 -22.811 -6.495 1.00 97.19 213 GLU A O 1
ATOM 1726 N N . VAL A 1 214 ? 9.760 -20.814 -6.750 1.00 96.31 214 VAL A N 1
ATOM 1727 C CA . VAL A 1 214 ? 9.764 -20.453 -5.324 1.00 96.31 214 VAL A CA 1
ATOM 1728 C C . VAL A 1 214 ? 8.363 -20.058 -4.852 1.00 96.31 214 VAL A C 1
ATOM 1730 O O . VAL A 1 214 ? 7.920 -20.492 -3.788 1.00 96.31 214 VAL A O 1
ATOM 1733 N N . PHE A 1 215 ? 7.636 -19.271 -5.649 1.00 96.75 215 PHE A N 1
ATOM 1734 C CA . PHE A 1 215 ? 6.352 -18.696 -5.241 1.00 96.75 215 PHE A CA 1
ATOM 1735 C C . PHE A 1 215 ? 5.113 -19.535 -5.580 1.00 96.75 215 PHE A C 1
ATOM 1737 O O . PHE A 1 215 ? 4.020 -19.187 -5.137 1.00 96.75 215 PHE A O 1
ATOM 1744 N N . LYS A 1 216 ? 5.235 -20.667 -6.286 1.00 94.56 216 LYS A N 1
ATOM 1745 C CA . LYS A 1 216 ? 4.085 -21.525 -6.650 1.00 94.56 216 LYS A CA 1
ATOM 1746 C C . LYS A 1 216 ? 3.240 -21.976 -5.459 1.00 94.56 216 LYS A C 1
ATOM 1748 O O . LYS A 1 216 ? 2.036 -22.145 -5.596 1.00 94.56 216 LYS A O 1
ATOM 1753 N N . GLU A 1 217 ? 3.847 -22.145 -4.284 1.00 89.94 217 GLU A N 1
ATOM 1754 C CA . GLU A 1 217 ? 3.122 -22.536 -3.069 1.00 89.94 217 GLU A CA 1
ATOM 1755 C C . GLU A 1 217 ? 2.252 -21.419 -2.479 1.00 89.94 217 GLU A C 1
ATOM 1757 O O . GLU A 1 217 ? 1.416 -21.698 -1.620 1.00 89.94 217 GLU A O 1
ATOM 1762 N N . ALA A 1 218 ? 2.464 -20.162 -2.881 1.00 91.69 218 ALA A N 1
ATOM 1763 C CA . ALA A 1 218 ? 1.645 -19.038 -2.435 1.00 91.69 218 ALA A CA 1
ATOM 1764 C C . ALA A 1 218 ? 0.261 -19.012 -3.099 1.00 91.69 218 ALA A C 1
ATOM 1766 O O . ALA A 1 218 ? -0.618 -18.312 -2.595 1.00 91.69 218 ALA A O 1
ATOM 1767 N N . ASP A 1 219 ? 0.082 -19.760 -4.199 1.00 90.81 219 ASP A N 1
ATOM 1768 C CA . ASP A 1 219 ? -1.173 -19.859 -4.954 1.00 90.81 219 ASP A CA 1
ATOM 1769 C C . ASP A 1 219 ? -1.753 -18.471 -5.286 1.00 90.81 219 ASP A C 1
ATOM 1771 O O . ASP A 1 219 ? -2.811 -18.081 -4.793 1.00 90.81 219 ASP A O 1
ATOM 1775 N N . LEU A 1 220 ? -0.989 -17.663 -6.029 1.00 97.50 220 LEU A N 1
ATOM 1776 C CA . LEU A 1 220 ? -1.308 -16.249 -6.248 1.00 97.50 220 LEU A CA 1
ATOM 1777 C C . LEU A 1 220 ? -2.639 -16.056 -6.980 1.00 97.50 220 LEU A C 1
ATOM 1779 O O . LEU A 1 220 ? -2.893 -16.698 -7.997 1.00 97.50 220 LEU A O 1
ATOM 1783 N N . ASP A 1 221 ? -3.448 -15.105 -6.509 1.00 98.12 221 ASP A N 1
ATOM 1784 C CA . ASP A 1 221 ? -4.667 -14.689 -7.212 1.00 98.12 221 ASP A CA 1
ATOM 1785 C C . ASP A 1 221 ? -4.343 -13.744 -8.381 1.00 98.12 221 ASP A C 1
ATOM 1787 O O . ASP A 1 221 ? -5.003 -13.790 -9.423 1.00 98.12 221 ASP A O 1
ATOM 1791 N N . TYR A 1 222 ? -3.311 -12.905 -8.222 1.00 98.56 222 TYR A N 1
ATOM 1792 C CA . TYR A 1 222 ? -2.905 -11.913 -9.215 1.00 98.56 222 TYR A CA 1
ATOM 1793 C C . TYR A 1 222 ? -1.398 -11.916 -9.502 1.00 98.56 222 TYR A C 1
ATOM 1795 O O . TYR A 1 222 ? -0.577 -12.014 -8.587 1.00 98.56 222 TYR A O 1
ATOM 1803 N N . TRP A 1 223 ? -1.046 -11.726 -10.777 1.00 98.38 223 TRP A N 1
ATOM 1804 C CA . TRP A 1 223 ? 0.310 -11.403 -11.226 1.00 98.38 223 TRP A CA 1
ATOM 1805 C C . TRP A 1 223 ? 0.327 -10.095 -12.023 1.00 98.38 223 TRP A C 1
ATOM 1807 O O . TRP A 1 223 ? -0.448 -9.916 -12.964 1.00 98.38 223 TRP A O 1
ATOM 1817 N N . GLY A 1 224 ? 1.240 -9.197 -11.678 1.00 97.62 224 GLY A N 1
ATOM 1818 C CA . GLY A 1 224 ? 1.364 -7.867 -12.266 1.00 97.62 224 GLY A CA 1
ATOM 1819 C C . GLY A 1 224 ? 2.622 -7.725 -13.098 1.00 97.62 224 GLY A C 1
ATOM 1820 O O . GLY A 1 224 ? 3.662 -8.310 -12.787 1.00 97.62 224 GLY A O 1
ATOM 1821 N N . PHE A 1 225 ? 2.528 -6.920 -14.147 1.00 97.69 225 PHE A N 1
ATOM 1822 C CA . PHE A 1 225 ? 3.684 -6.472 -14.911 1.00 97.69 225 PHE A CA 1
ATOM 1823 C C . PHE A 1 225 ? 3.823 -4.960 -14.748 1.00 97.69 225 PHE A C 1
ATOM 1825 O O . PHE A 1 225 ? 2.860 -4.228 -14.975 1.00 97.69 225 PHE A O 1
ATOM 1832 N N . GLY A 1 226 ? 4.999 -4.513 -14.311 1.00 95.88 226 GLY A N 1
ATOM 1833 C CA . GLY A 1 226 ? 5.389 -3.106 -14.262 1.00 95.88 226 GLY A CA 1
ATOM 1834 C C . GLY A 1 226 ? 6.105 -2.688 -15.554 1.00 95.88 226 GLY A C 1
ATOM 1835 O O . GLY A 1 226 ? 6.831 -3.506 -16.131 1.00 95.88 226 GLY A O 1
ATOM 1836 N N . PRO A 1 227 ? 5.905 -1.459 -16.057 1.00 95.12 227 PRO A N 1
ATOM 1837 C CA . PRO A 1 227 ? 6.561 -1.017 -17.285 1.00 95.12 227 PRO A CA 1
ATOM 1838 C C . PRO A 1 227 ? 7.889 -0.277 -17.084 1.00 95.12 227 PRO A C 1
ATOM 1840 O O . PRO A 1 227 ? 8.782 -0.434 -17.916 1.00 95.12 227 PRO A O 1
ATOM 1843 N N . TYR A 1 228 ? 7.967 0.554 -16.048 1.00 94.12 228 TYR A N 1
ATOM 1844 C CA . TYR A 1 228 ? 9.033 1.496 -15.713 1.00 94.12 228 TYR A CA 1
ATOM 1845 C C . TYR A 1 228 ? 9.148 1.561 -14.181 1.00 94.12 228 TYR A C 1
ATOM 1847 O O . TYR A 1 228 ? 8.158 1.259 -13.510 1.00 94.12 228 TYR A O 1
ATOM 1855 N N . ASP A 1 229 ? 10.294 2.038 -13.677 1.00 86.00 229 ASP A N 1
ATOM 1856 C CA . ASP A 1 229 ? 10.578 2.265 -12.243 1.00 86.00 229 ASP A CA 1
ATOM 1857 C C . ASP A 1 229 ? 10.509 0.981 -11.377 1.00 86.00 229 ASP A C 1
ATOM 1859 O O . ASP A 1 229 ? 9.636 0.833 -10.529 1.00 86.00 229 ASP A O 1
ATOM 1863 N N . GLU A 1 230 ? 11.371 -0.022 -11.583 1.00 85.38 230 GLU A N 1
ATOM 1864 C CA . GLU A 1 230 ? 12.404 -0.145 -12.628 1.00 85.38 230 GLU A CA 1
ATOM 1865 C C . GLU A 1 230 ? 11.839 -0.752 -13.931 1.00 85.38 230 GLU A C 1
ATOM 1867 O O . GLU A 1 230 ? 10.701 -1.220 -13.980 1.00 85.38 230 GLU A O 1
ATOM 1872 N N . GLY A 1 231 ? 12.585 -0.715 -15.037 1.00 93.38 231 GLY A N 1
ATOM 1873 C CA . GLY A 1 231 ? 12.109 -1.239 -16.326 1.00 93.38 231 GLY A CA 1
ATOM 1874 C C . GLY A 1 231 ? 12.228 -0.273 -17.497 1.00 93.38 231 GLY A C 1
ATOM 1875 O O . GLY A 1 231 ? 12.524 0.912 -17.351 1.00 93.38 231 GLY A O 1
ATOM 1876 N N . GLY A 1 232 ? 11.962 -0.796 -18.694 1.00 96.81 232 GLY A N 1
ATOM 1877 C CA . GLY A 1 232 ? 11.965 -0.013 -19.928 1.00 96.81 232 GLY A CA 1
ATOM 1878 C C . GLY A 1 232 ? 13.046 -0.413 -20.925 1.00 96.81 232 GLY A C 1
ATOM 1879 O O . GLY A 1 232 ? 13.959 -1.181 -20.633 1.00 96.81 232 GLY A O 1
ATOM 1880 N N . CYS A 1 233 ? 12.909 0.074 -22.161 1.00 97.81 233 CYS A N 1
ATOM 1881 C CA . CYS A 1 233 ? 13.964 0.003 -23.168 1.00 97.81 233 CYS A CA 1
ATOM 1882 C C . CYS A 1 233 ? 13.736 1.054 -24.260 1.00 97.81 233 CYS A C 1
ATOM 1884 O O . CYS A 1 233 ? 12.735 0.991 -24.978 1.00 97.81 233 CYS A O 1
ATOM 1886 N N . THR A 1 234 ? 14.687 1.970 -24.439 1.00 97.06 234 THR A N 1
ATOM 1887 C CA . THR A 1 234 ? 14.587 3.102 -25.373 1.00 97.06 234 THR A CA 1
ATOM 1888 C C . THR A 1 234 ? 15.045 2.779 -26.797 1.00 97.06 234 THR A C 1
ATOM 1890 O O . THR A 1 234 ? 14.944 3.615 -27.694 1.00 97.06 234 THR A O 1
ATOM 1893 N N . CYS A 1 235 ? 15.510 1.551 -27.061 1.00 97.25 235 CYS A N 1
ATOM 1894 C CA . CYS A 1 235 ? 16.072 1.212 -28.368 1.00 97.25 235 CYS A CA 1
ATOM 1895 C C . CYS A 1 235 ? 15.022 1.289 -29.506 1.00 97.25 235 CYS A C 1
ATOM 1897 O O . CYS A 1 235 ? 13.842 0.980 -29.287 1.00 97.25 235 CYS A O 1
ATOM 1899 N N . PRO A 1 236 ? 15.437 1.553 -30.764 1.00 96.62 236 PRO A N 1
ATOM 1900 C CA . PRO A 1 236 ? 14.511 1.742 -31.886 1.00 96.62 236 PRO A CA 1
ATOM 1901 C C . PRO A 1 236 ? 13.529 0.585 -32.125 1.00 96.62 236 PRO A C 1
ATOM 1903 O O . PRO A 1 236 ? 12.437 0.791 -32.646 1.00 96.62 236 PRO A O 1
ATOM 1906 N N . LYS A 1 237 ? 13.908 -0.652 -31.769 1.00 97.50 237 LYS A N 1
ATOM 1907 C CA . LYS A 1 237 ? 13.053 -1.840 -31.941 1.00 97.50 237 LYS A CA 1
ATOM 1908 C C . LYS A 1 237 ? 11.996 -1.993 -30.849 1.00 97.50 237 LYS A C 1
ATOM 1910 O O . LYS A 1 237 ? 11.004 -2.680 -31.075 1.00 97.50 237 LYS A O 1
ATOM 1915 N N . CYS A 1 238 ? 12.238 -1.428 -29.669 1.00 97.50 238 CYS A N 1
ATOM 1916 C CA . CYS A 1 238 ? 11.307 -1.459 -28.545 1.00 97.50 238 CYS A CA 1
ATOM 1917 C C . CYS A 1 238 ? 10.326 -0.294 -28.578 1.00 97.50 238 CYS A C 1
ATOM 1919 O O . CYS A 1 238 ? 9.260 -0.405 -27.986 1.00 97.50 238 CYS A O 1
ATOM 1921 N N . ARG A 1 239 ? 10.665 0.782 -29.289 1.00 94.94 239 ARG A N 1
ATOM 1922 C CA . ARG A 1 239 ? 9.853 1.987 -29.382 1.00 94.94 239 ARG A CA 1
ATOM 1923 C C . ARG A 1 239 ? 8.468 1.751 -30.014 1.00 94.94 239 ARG A C 1
ATOM 1925 O O . ARG A 1 239 ? 8.375 1.035 -31.015 1.00 94.94 239 ARG A O 1
ATOM 1932 N N . PRO A 1 240 ? 7.434 2.453 -29.525 1.00 94.38 240 PRO A N 1
ATOM 1933 C CA . PRO A 1 240 ? 7.385 3.032 -28.182 1.00 94.38 240 PRO A CA 1
ATOM 1934 C C . PRO A 1 240 ? 7.285 1.888 -27.163 1.00 94.38 240 PRO A C 1
ATOM 1936 O O . PRO A 1 240 ? 6.525 0.944 -27.385 1.00 94.38 240 PRO A O 1
ATOM 1939 N N . TRP A 1 241 ? 8.090 1.929 -26.097 1.00 96.88 241 TRP A N 1
ATOM 1940 C CA . TRP A 1 241 ? 8.241 0.807 -25.160 1.00 96.88 241 TRP A CA 1
ATOM 1941 C C . TRP A 1 241 ? 6.890 0.267 -24.699 1.00 96.88 241 TRP A C 1
ATOM 1943 O O . TRP A 1 241 ? 6.613 -0.913 -24.921 1.00 96.88 241 TRP A O 1
ATOM 1953 N N . GLY A 1 242 ? 6.028 1.132 -24.161 1.00 94.81 242 GLY A N 1
ATOM 1954 C CA . GLY A 1 242 ? 4.764 0.752 -23.538 1.00 94.81 242 GLY A CA 1
ATOM 1955 C C . GLY A 1 242 ? 3.828 -0.062 -24.435 1.00 94.81 242 GLY A C 1
ATOM 1956 O O . GLY A 1 242 ? 3.254 -1.039 -23.971 1.00 94.81 242 GLY A O 1
ATOM 1957 N N . SER A 1 243 ? 3.698 0.248 -25.728 1.00 94.00 243 SER A N 1
ATOM 1958 C CA . SER A 1 243 ? 2.792 -0.489 -26.635 1.00 94.00 243 SER A CA 1
ATOM 1959 C C . SER A 1 243 ? 3.490 -1.504 -27.550 1.00 94.00 243 SER A C 1
ATOM 1961 O O . SER A 1 243 ? 2.831 -2.266 -28.268 1.00 94.00 243 SER A O 1
ATOM 1963 N N . ASN A 1 244 ? 4.822 -1.583 -27.492 1.00 96.75 244 ASN A N 1
ATOM 1964 C CA . ASN A 1 244 ? 5.627 -2.497 -28.296 1.00 96.75 244 ASN A CA 1
ATOM 1965 C C . ASN A 1 244 ? 6.509 -3.400 -27.420 1.00 96.75 244 ASN A C 1
ATOM 1967 O O . ASN A 1 244 ? 6.102 -4.525 -27.123 1.00 96.75 244 ASN A O 1
ATOM 1971 N N . GLY A 1 245 ? 7.696 -2.937 -27.006 1.00 97.62 245 GLY A N 1
ATOM 1972 C CA . GLY A 1 245 ? 8.661 -3.756 -26.258 1.00 97.62 245 GLY A CA 1
ATOM 1973 C C . GLY A 1 245 ? 8.102 -4.333 -24.951 1.00 97.62 245 GLY A C 1
ATOM 1974 O O . GLY A 1 245 ? 8.291 -5.520 -24.673 1.00 97.62 245 GLY A O 1
ATOM 1975 N N . TYR A 1 246 ? 7.345 -3.533 -24.204 1.00 98.19 246 TYR A N 1
ATOM 1976 C CA . TYR A 1 246 ? 6.666 -3.939 -22.979 1.00 98.19 246 TYR A CA 1
ATOM 1977 C C . TYR A 1 246 ? 5.643 -5.044 -23.249 1.00 98.19 246 TYR A C 1
ATOM 1979 O O . TYR A 1 246 ? 5.779 -6.150 -22.725 1.00 98.19 246 TYR A O 1
ATOM 1987 N N . LEU A 1 247 ? 4.678 -4.799 -24.145 1.00 98.06 247 LEU A N 1
ATOM 1988 C CA . LEU A 1 247 ? 3.636 -5.781 -24.462 1.00 98.06 247 LEU A CA 1
ATOM 1989 C C . LEU A 1 247 ? 4.217 -7.078 -25.033 1.00 98.06 247 LEU A C 1
ATOM 1991 O O . LEU A 1 247 ? 3.759 -8.152 -24.662 1.00 98.06 247 LEU A O 1
ATOM 1995 N N . LYS A 1 248 ? 5.267 -7.002 -25.865 1.00 98.19 248 LYS A N 1
ATOM 1996 C CA . LYS A 1 248 ? 5.987 -8.186 -26.365 1.00 98.19 248 LYS A CA 1
ATOM 1997 C C . LYS A 1 248 ? 6.525 -9.049 -25.219 1.00 98.19 248 LYS A C 1
ATOM 1999 O O . LYS A 1 248 ? 6.500 -10.274 -25.297 1.00 98.19 248 LYS A O 1
ATOM 2004 N N . THR A 1 249 ? 7.031 -8.407 -24.170 1.00 98.44 249 THR A N 1
ATOM 2005 C CA . THR A 1 249 ? 7.568 -9.094 -22.993 1.00 98.44 249 THR A CA 1
ATOM 2006 C C . THR A 1 249 ? 6.445 -9.721 -22.171 1.00 98.44 249 THR A C 1
ATOM 2008 O O . THR A 1 249 ? 6.508 -10.905 -21.850 1.00 98.44 249 THR A O 1
ATOM 2011 N N . VAL A 1 250 ? 5.371 -8.970 -21.914 1.00 98.50 250 VAL A N 1
ATOM 2012 C CA . VAL A 1 250 ? 4.177 -9.461 -21.205 1.00 98.50 250 VAL A CA 1
ATOM 2013 C C . VAL A 1 250 ? 3.562 -10.678 -21.912 1.00 98.50 250 VAL A C 1
ATOM 2015 O O . VAL A 1 250 ? 3.287 -11.690 -21.268 1.00 98.50 250 VAL A O 1
ATOM 2018 N N . GLU A 1 251 ? 3.423 -10.630 -23.240 1.00 98.06 251 GLU A N 1
ATOM 2019 C CA . GLU A 1 251 ? 2.918 -11.744 -24.061 1.00 98.06 251 GLU A CA 1
ATOM 2020 C C . GLU A 1 251 ? 3.750 -13.021 -23.905 1.00 98.06 251 GLU A C 1
ATOM 2022 O O . GLU A 1 251 ? 3.198 -14.121 -23.887 1.00 98.06 251 GLU A O 1
ATOM 2027 N N . ALA A 1 252 ? 5.072 -12.888 -23.774 1.00 98.31 252 ALA A N 1
ATOM 2028 C CA . ALA A 1 252 ? 5.964 -14.027 -23.596 1.00 98.31 252 ALA A CA 1
ATOM 2029 C C . ALA A 1 252 ? 5.887 -14.627 -22.181 1.00 98.31 252 ALA A C 1
ATOM 2031 O O . ALA A 1 252 ? 6.067 -15.834 -22.016 1.00 98.31 252 ALA A O 1
ATOM 2032 N N . LEU A 1 253 ? 5.617 -13.803 -21.163 1.00 98.50 253 LEU A N 1
ATOM 2033 C CA . LEU A 1 253 ? 5.635 -14.224 -19.761 1.00 98.50 253 LEU A CA 1
ATOM 2034 C C . LEU A 1 253 ? 4.302 -14.810 -19.275 1.00 98.50 253 LEU A C 1
ATOM 2036 O O . LEU A 1 253 ? 4.320 -15.705 -18.433 1.00 98.50 253 LEU A O 1
ATOM 2040 N N . ILE A 1 254 ? 3.155 -14.381 -19.816 1.00 98.38 254 ILE A N 1
ATOM 2041 C CA . ILE A 1 254 ? 1.829 -14.885 -19.401 1.00 98.38 254 ILE A CA 1
ATOM 2042 C C . ILE A 1 254 ? 1.707 -16.418 -19.488 1.00 98.38 254 ILE A C 1
ATOM 2044 O O . ILE A 1 254 ? 1.286 -17.025 -18.496 1.00 98.38 254 ILE A O 1
ATOM 2048 N N . PRO A 1 255 ? 2.067 -17.082 -20.609 1.00 98.19 255 PRO A N 1
ATOM 2049 C CA . PRO A 1 255 ? 1.972 -18.537 -20.699 1.00 98.19 255 PRO A CA 1
ATOM 2050 C C . PRO A 1 255 ? 2.831 -19.233 -19.644 1.00 98.19 255 PRO A C 1
ATOM 2052 O O . PRO A 1 255 ? 2.381 -20.195 -19.032 1.00 98.19 255 PRO A O 1
ATOM 2055 N N . VAL A 1 256 ? 4.029 -18.701 -19.384 1.00 98.00 256 VAL A N 1
ATOM 2056 C CA . VAL A 1 256 ? 4.967 -19.244 -18.396 1.00 98.00 256 VAL A CA 1
ATOM 2057 C C . VAL A 1 256 ? 4.392 -19.132 -16.990 1.00 98.00 256 VAL A C 1
ATOM 2059 O O . VAL A 1 256 ? 4.429 -20.109 -16.251 1.00 98.00 256 VAL A O 1
ATOM 2062 N N . THR A 1 257 ? 3.794 -17.995 -16.626 1.00 97.81 257 THR A N 1
ATOM 2063 C CA . THR A 1 257 ? 3.120 -17.849 -15.327 1.00 97.81 257 THR A CA 1
ATOM 2064 C C . THR A 1 257 ? 1.974 -18.852 -15.174 1.00 97.81 257 THR A C 1
ATOM 2066 O O . THR A 1 257 ? 1.872 -19.512 -14.138 1.00 97.81 257 THR A O 1
ATOM 2069 N N . LYS A 1 258 ? 1.165 -19.058 -16.222 1.00 97.44 258 LYS A N 1
ATOM 2070 C CA . LYS A 1 258 ? 0.053 -20.025 -16.201 1.00 97.44 258 LYS A CA 1
ATOM 2071 C C . LYS A 1 258 ? 0.486 -21.489 -16.082 1.00 97.44 258 LYS A C 1
ATOM 2073 O O . LYS A 1 258 ? -0.313 -22.308 -15.637 1.00 97.44 258 LYS A O 1
ATOM 2078 N N . GLU A 1 259 ? 1.718 -21.839 -16.453 1.00 97.44 259 GLU A N 1
ATOM 2079 C CA . GLU A 1 259 ? 2.244 -23.195 -16.227 1.00 97.44 259 GLU A CA 1
ATOM 2080 C C . GLU A 1 259 ? 2.370 -23.528 -14.731 1.00 97.44 259 GLU A C 1
ATOM 2082 O O . GLU A 1 259 ? 2.209 -24.686 -14.350 1.00 97.44 259 GLU A O 1
ATOM 2087 N N . TYR A 1 260 ? 2.641 -22.524 -13.892 1.00 97.25 260 TYR A N 1
ATOM 2088 C CA . TYR A 1 260 ? 2.802 -22.685 -12.443 1.00 97.25 260 TYR A CA 1
ATOM 2089 C C . TYR A 1 260 ? 1.517 -22.363 -11.681 1.00 97.25 260 TYR A C 1
ATOM 2091 O O . TYR A 1 260 ? 1.241 -22.992 -10.662 1.00 97.25 260 TYR A O 1
ATOM 2099 N N . MET A 1 261 ? 0.741 -21.392 -12.168 1.00 95.81 261 MET A N 1
ATOM 2100 C CA . MET A 1 261 ? -0.471 -20.886 -11.521 1.00 95.81 261 MET A CA 1
ATOM 2101 C C . MET A 1 261 ? -1.593 -20.750 -12.564 1.00 95.81 261 MET A C 1
ATOM 2103 O O . MET A 1 261 ? -1.778 -19.675 -13.133 1.00 95.81 261 MET A O 1
ATOM 2107 N N . PRO A 1 262 ? -2.336 -21.830 -12.870 1.00 95.62 262 PRO A N 1
ATOM 2108 C CA . PRO A 1 262 ? -3.301 -21.835 -13.976 1.00 95.62 262 PRO A CA 1
ATOM 2109 C C . PRO A 1 262 ? -4.451 -20.830 -13.833 1.00 95.62 262 PRO A C 1
ATOM 2111 O O . PRO A 1 262 ? -4.937 -20.316 -14.843 1.00 95.62 262 PRO A O 1
ATOM 2114 N N . ASP A 1 263 ? -4.859 -20.546 -12.593 1.00 96.12 263 ASP A N 1
ATOM 2115 C CA . ASP A 1 263 ? -6.011 -19.697 -12.267 1.00 96.12 263 ASP A CA 1
ATOM 2116 C C . ASP A 1 263 ? -5.633 -18.228 -11.989 1.00 96.12 263 ASP A C 1
ATOM 2118 O O . ASP A 1 263 ? -6.514 -17.401 -11.741 1.00 96.12 263 ASP A O 1
ATOM 2122 N N . VAL A 1 264 ? -4.340 -17.881 -12.065 1.00 97.75 264 VAL A N 1
ATOM 2123 C CA . VAL A 1 264 ? -3.858 -16.515 -11.813 1.00 97.75 264 VAL A CA 1
ATOM 2124 C C . VAL A 1 264 ? -4.444 -15.525 -12.818 1.00 97.75 264 VAL A C 1
ATOM 2126 O O . VAL A 1 264 ? -4.552 -15.792 -14.021 1.00 97.75 264 VAL A O 1
ATOM 2129 N N . GLN A 1 265 ? -4.799 -14.343 -12.327 1.00 97.94 265 GLN A N 1
ATOM 2130 C CA . GLN A 1 265 ? -5.299 -13.243 -13.143 1.00 97.94 265 GLN A CA 1
ATOM 2131 C C . GLN A 1 265 ? -4.219 -12.176 -13.309 1.00 97.94 265 GLN A C 1
ATOM 2133 O O . GLN A 1 265 ? -3.413 -11.953 -12.410 1.00 97.94 265 GLN A O 1
ATOM 2138 N N . PHE A 1 266 ? -4.190 -11.497 -14.455 1.00 98.56 266 PHE A N 1
ATOM 2139 C CA . PHE A 1 266 ? -3.101 -10.570 -14.759 1.00 98.56 266 PHE A CA 1
ATOM 2140 C C . PHE A 1 266 ? -3.507 -9.105 -14.628 1.00 98.56 266 PHE A C 1
ATOM 2142 O O . PHE A 1 266 ? -4.618 -8.719 -15.011 1.00 98.56 266 PHE A O 1
ATOM 2149 N N . ILE A 1 267 ? -2.579 -8.295 -14.122 1.00 98.31 267 ILE A N 1
ATOM 2150 C CA . ILE A 1 267 ? -2.697 -6.841 -13.992 1.00 98.31 267 ILE A CA 1
ATOM 2151 C C . ILE A 1 267 ? -1.603 -6.188 -14.840 1.00 98.31 267 ILE A C 1
ATOM 2153 O O . ILE A 1 267 ? -0.432 -6.557 -14.753 1.00 98.31 267 ILE A O 1
ATOM 2157 N N . LEU A 1 268 ? -1.985 -5.227 -15.678 1.00 97.56 268 LEU A N 1
ATOM 2158 C CA . LEU A 1 268 ? -1.051 -4.480 -16.518 1.00 97.56 268 LEU A CA 1
ATOM 2159 C C . LEU A 1 268 ? -0.807 -3.089 -15.919 1.00 97.56 268 LEU A C 1
ATOM 2161 O O . LEU A 1 268 ? -1.690 -2.233 -15.966 1.00 97.56 268 LEU A O 1
ATOM 2165 N N . GLY A 1 269 ? 0.380 -2.860 -15.361 1.00 95.75 269 GLY A N 1
ATOM 2166 C CA . GLY A 1 269 ? 0.794 -1.547 -14.869 1.00 95.75 269 GLY A CA 1
ATOM 2167 C C . GLY A 1 269 ? 1.115 -0.593 -16.018 1.00 95.75 269 GLY A C 1
ATOM 2168 O O . GLY A 1 269 ? 1.664 -1.020 -17.038 1.00 95.75 269 GLY A O 1
ATOM 2169 N N . LEU A 1 270 ? 0.774 0.688 -15.844 1.00 94.25 270 LEU A N 1
ATOM 2170 C CA . LEU A 1 270 ? 1.027 1.774 -16.806 1.00 94.25 270 LEU A CA 1
ATOM 2171 C C . LEU A 1 270 ? 1.737 2.967 -16.128 1.00 94.25 270 LEU A C 1
ATOM 2173 O O . LEU A 1 270 ? 1.528 4.123 -16.497 1.00 94.25 270 LEU A O 1
ATOM 2177 N N . TRP A 1 271 ? 2.522 2.691 -15.082 1.00 92.19 271 TRP A N 1
ATOM 2178 C CA . TRP A 1 271 ? 3.305 3.689 -14.349 1.00 92.19 271 TRP A CA 1
ATOM 2179 C C . TRP A 1 271 ? 4.259 4.440 -15.286 1.00 92.19 271 TRP A C 1
ATOM 2181 O O . TRP A 1 271 ? 4.900 3.811 -16.123 1.00 92.19 271 TRP A O 1
ATOM 2191 N N . GLN A 1 272 ? 4.319 5.772 -15.181 1.00 91.00 272 GLN A N 1
ATOM 2192 C CA . GLN A 1 272 ? 5.175 6.662 -15.986 1.00 91.00 272 GLN A CA 1
ATOM 2193 C C . GLN A 1 272 ? 5.039 6.543 -17.515 1.00 91.00 272 GLN A C 1
ATOM 2195 O O . GLN A 1 272 ? 5.895 7.014 -18.270 1.00 91.00 272 GLN A O 1
ATOM 2200 N N . PHE A 1 273 ? 3.939 5.972 -18.006 1.00 92.06 273 PHE A N 1
ATOM 2201 C CA . PHE A 1 273 ? 3.614 6.047 -19.426 1.00 92.06 273 PHE A CA 1
ATOM 2202 C C . PHE A 1 273 ? 3.534 7.498 -19.893 1.00 92.06 273 PHE A C 1
ATOM 2204 O O . PHE A 1 273 ? 3.042 8.370 -19.177 1.00 92.06 273 PHE A O 1
ATOM 2211 N N . ASP A 1 274 ? 4.017 7.743 -21.112 1.00 90.50 274 ASP A N 1
ATOM 2212 C CA . ASP A 1 274 ? 4.033 9.063 -21.757 1.00 90.50 274 ASP A CA 1
ATOM 2213 C C . ASP A 1 274 ? 4.944 10.105 -21.077 1.00 90.50 274 ASP A C 1
ATOM 2215 O O . ASP A 1 274 ? 5.087 11.216 -21.585 1.00 90.50 274 ASP A O 1
ATOM 2219 N N . HIS A 1 275 ? 5.611 9.754 -19.971 1.00 90.62 275 HIS A N 1
ATOM 2220 C CA . HIS A 1 275 ? 6.576 10.629 -19.306 1.00 90.62 275 HIS A CA 1
ATOM 2221 C C . HIS A 1 275 ? 7.884 10.728 -20.105 1.00 90.62 275 HIS A C 1
ATOM 2223 O O . HIS A 1 275 ? 8.443 11.809 -20.266 1.00 90.62 275 HIS A O 1
ATOM 2229 N N . PHE A 1 276 ? 8.368 9.608 -20.653 1.00 92.00 276 PHE A N 1
ATOM 2230 C CA . PHE A 1 276 ? 9.697 9.537 -21.275 1.00 92.00 276 PHE A CA 1
ATOM 2231 C C . PHE A 1 276 ? 9.727 9.815 -22.781 1.00 92.00 276 PHE A C 1
ATOM 2233 O O . PHE A 1 276 ? 10.794 10.091 -23.339 1.00 92.00 276 PHE A O 1
ATOM 2240 N N . THR A 1 277 ? 8.580 9.741 -23.455 1.00 89.88 277 THR A N 1
ATOM 2241 C CA . THR A 1 277 ? 8.465 9.787 -24.918 1.00 89.88 277 THR A CA 1
ATOM 2242 C C . THR A 1 277 ? 7.232 10.568 -25.357 1.00 89.88 277 THR A C 1
ATOM 2244 O O . THR A 1 277 ? 6.229 10.626 -24.656 1.00 89.88 277 THR A O 1
ATOM 2247 N N . THR A 1 278 ? 7.273 11.134 -26.562 1.00 87.31 278 THR A N 1
ATOM 2248 C CA . THR A 1 278 ? 6.129 11.827 -27.176 1.00 87.31 278 THR A CA 1
ATOM 2249 C C . THR A 1 278 ? 5.202 10.903 -27.980 1.00 87.31 278 THR A C 1
ATOM 2251 O O . THR A 1 278 ? 4.310 11.385 -28.674 1.00 87.31 278 THR A O 1
ATOM 2254 N N . ASP A 1 279 ? 5.440 9.590 -27.965 1.00 85.19 279 ASP A N 1
ATOM 2255 C CA . ASP A 1 279 ? 4.782 8.625 -28.862 1.00 85.19 279 ASP A CA 1
ATOM 2256 C C . ASP A 1 279 ? 3.429 8.090 -28.375 1.00 85.19 279 ASP A C 1
ATOM 2258 O O . ASP A 1 279 ? 2.859 7.215 -29.025 1.00 85.19 279 ASP A O 1
ATOM 2262 N N . ASN A 1 280 ? 2.900 8.632 -27.276 1.00 88.25 280 ASN A N 1
ATOM 2263 C CA . ASN A 1 280 ? 1.603 8.266 -26.703 1.00 88.25 280 ASN A CA 1
ATOM 2264 C C . ASN A 1 280 ? 1.453 6.741 -26.500 1.00 88.25 280 ASN A C 1
ATOM 2266 O O . ASN A 1 280 ? 0.640 6.059 -27.134 1.00 88.25 280 ASN A O 1
ATOM 2270 N N . GLU A 1 281 ? 2.290 6.205 -25.617 1.00 93.31 281 GLU A N 1
ATOM 2271 C CA . GLU A 1 281 ? 2.324 4.807 -25.199 1.00 93.31 281 GLU A CA 1
ATOM 2272 C C . GLU A 1 281 ? 0.965 4.325 -24.706 1.00 93.31 281 GLU A C 1
ATOM 2274 O O . GLU A 1 281 ? 0.522 3.239 -25.096 1.00 93.31 281 GLU A O 1
ATOM 2279 N N . SER A 1 282 ? 0.281 5.148 -23.908 1.00 92.75 282 SER A N 1
ATOM 2280 C CA . SER A 1 282 ? -1.018 4.791 -23.342 1.00 92.75 282 SER A CA 1
ATOM 2281 C C . SER A 1 282 ? -2.074 4.544 -24.420 1.00 92.75 282 SER A C 1
ATOM 2283 O O . SER A 1 282 ? -2.795 3.547 -24.345 1.00 92.75 282 SER A O 1
ATOM 2285 N N . ALA A 1 283 ? -2.138 5.384 -25.460 1.00 93.62 283 ALA A N 1
ATOM 2286 C CA . ALA A 1 283 ? -3.052 5.171 -26.584 1.00 93.62 283 ALA A CA 1
ATOM 2287 C C . ALA A 1 283 ? -2.714 3.895 -27.370 1.00 93.62 283 ALA A C 1
ATOM 2289 O O . ALA A 1 283 ? -3.610 3.162 -27.791 1.00 93.62 283 ALA A O 1
ATOM 2290 N N . GLY A 1 284 ? -1.425 3.586 -27.534 1.00 95.38 284 GLY A N 1
ATOM 2291 C CA . GLY A 1 284 ? -1.004 2.339 -28.171 1.00 95.38 284 GLY A CA 1
ATOM 2292 C C . GLY A 1 284 ? -1.420 1.096 -27.375 1.00 95.38 284 GLY A C 1
ATOM 2293 O O . GLY A 1 284 ? -1.872 0.112 -27.960 1.00 95.38 284 GLY A O 1
ATOM 2294 N N . VAL A 1 285 ? -1.317 1.134 -26.041 1.00 95.88 285 VAL A N 1
ATOM 2295 C CA . VAL A 1 285 ? -1.796 0.040 -25.177 1.00 95.88 285 VAL A CA 1
ATOM 2296 C C . VAL A 1 285 ? -3.318 -0.066 -25.202 1.00 95.88 285 VAL A C 1
ATOM 2298 O O . VAL A 1 285 ? -3.843 -1.173 -25.314 1.00 95.88 285 VAL A O 1
ATOM 2301 N N . GLN A 1 286 ? -4.034 1.059 -25.169 1.00 96.00 286 GLN A N 1
ATOM 2302 C CA . GLN A 1 286 ? -5.488 1.076 -25.326 1.00 96.00 286 GLN A CA 1
ATOM 2303 C C . GLN A 1 286 ? -5.911 0.385 -26.630 1.00 96.00 286 GLN A C 1
ATOM 2305 O O . GLN A 1 286 ? -6.764 -0.503 -26.606 1.00 96.00 286 GLN A O 1
ATOM 2310 N N . GLN A 1 287 ? -5.284 0.746 -27.756 1.00 96.50 287 GLN A N 1
ATOM 2311 C CA . GLN A 1 287 ? -5.558 0.134 -29.056 1.00 96.50 287 GLN A CA 1
ATOM 2312 C C . GLN A 1 287 ? -5.294 -1.376 -29.032 1.00 96.50 287 GLN A C 1
ATOM 2314 O O . GLN A 1 287 ? -6.140 -2.153 -29.471 1.00 96.50 287 GLN A O 1
ATOM 2319 N N . ALA A 1 288 ? -4.159 -1.804 -28.477 1.00 96.50 288 ALA A N 1
ATOM 2320 C CA . ALA A 1 288 ? -3.827 -3.218 -28.352 1.00 96.50 288 ALA A CA 1
ATOM 2321 C C . ALA A 1 288 ? -4.903 -4.004 -27.576 1.00 96.50 288 ALA A C 1
ATOM 2323 O O . ALA A 1 288 ? -5.346 -5.062 -28.028 1.00 96.50 288 ALA A O 1
ATOM 2324 N N . LEU A 1 289 ? -5.364 -3.473 -26.439 1.00 96.44 289 LEU A N 1
ATOM 2325 C CA . LEU A 1 289 ? -6.419 -4.098 -25.636 1.00 96.44 289 LEU A CA 1
ATOM 2326 C C . LEU A 1 289 ? -7.774 -4.112 -26.364 1.00 96.44 289 LEU A C 1
ATOM 2328 O O . LEU A 1 289 ? -8.509 -5.097 -26.253 1.00 96.44 289 LEU A O 1
ATOM 2332 N N . ALA A 1 290 ? -8.089 -3.061 -27.131 1.00 96.69 290 ALA A N 1
ATOM 2333 C CA . ALA A 1 290 ? -9.293 -2.975 -27.964 1.00 96.69 290 ALA A CA 1
ATOM 2334 C C . ALA A 1 290 ? -9.314 -4.047 -29.066 1.00 96.69 290 ALA A C 1
ATOM 2336 O O . ALA A 1 290 ? -10.351 -4.643 -29.353 1.00 96.69 290 ALA A O 1
ATOM 2337 N N . GLU A 1 291 ? -8.154 -4.313 -29.668 1.00 96.56 291 GLU A N 1
ATOM 2338 C CA . GLU A 1 291 ? -7.955 -5.323 -30.714 1.00 96.56 291 GLU A CA 1
ATOM 2339 C C . GLU A 1 291 ? -7.916 -6.760 -30.164 1.00 96.56 291 GLU A C 1
ATOM 2341 O O . GLU A 1 291 ? -7.817 -7.721 -30.928 1.00 96.56 291 GLU A O 1
ATOM 2346 N N . GLY A 1 292 ? -8.019 -6.927 -28.842 1.00 94.56 292 GLY A N 1
ATOM 2347 C CA . GLY A 1 292 ? -7.991 -8.229 -28.185 1.00 94.56 292 GLY A CA 1
ATOM 2348 C C . GLY A 1 292 ? -6.587 -8.813 -28.026 1.00 94.56 292 GLY A C 1
ATOM 2349 O O . GLY A 1 292 ? -6.467 -10.006 -27.749 1.00 94.56 292 GLY A O 1
ATOM 2350 N N . ARG A 1 293 ? -5.529 -8.003 -28.173 1.00 94.69 293 ARG A N 1
ATOM 2351 C CA . ARG A 1 293 ? -4.178 -8.376 -27.732 1.00 94.69 293 ARG A CA 1
ATOM 2352 C C . ARG A 1 293 ? -4.212 -8.534 -26.210 1.00 94.69 293 ARG A C 1
ATOM 2354 O O . ARG A 1 293 ? -4.830 -7.718 -25.528 1.00 94.69 293 ARG A O 1
ATOM 2361 N N . LEU A 1 294 ? -3.557 -9.569 -25.680 1.00 94.56 294 LEU A N 1
ATOM 2362 C CA . LEU A 1 294 ? -3.514 -9.860 -24.239 1.00 94.56 294 LEU A CA 1
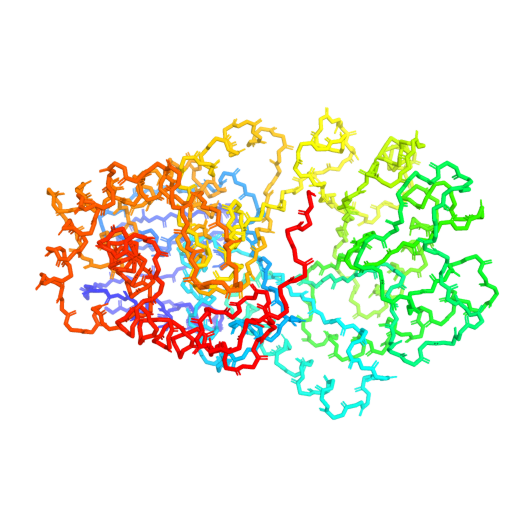ATOM 2363 C C . LEU A 1 294 ? -4.912 -10.036 -23.586 1.00 94.56 294 LEU A C 1
ATOM 2365 O O . LEU A 1 294 ? -5.263 -9.319 -22.639 1.00 94.56 294 LEU A O 1
ATOM 2369 N N . PRO A 1 295 ? -5.747 -10.980 -24.065 1.00 95.25 295 PRO A N 1
ATOM 2370 C CA . PRO A 1 295 ? -7.082 -11.216 -23.508 1.00 95.25 295 PRO A CA 1
ATOM 2371 C C . PRO A 1 295 ? -7.068 -11.658 -22.033 1.00 95.25 295 PRO A C 1
ATOM 2373 O O . PRO A 1 295 ? -8.090 -11.555 -21.361 1.00 95.25 295 PRO A O 1
ATOM 2376 N N . GLU A 1 296 ? -5.932 -12.134 -21.521 1.00 96.00 296 GLU A N 1
ATOM 2377 C CA . GLU A 1 296 ? -5.745 -12.577 -20.137 1.00 96.00 296 GLU A CA 1
ATOM 2378 C C . GLU A 1 296 ? -5.649 -11.435 -19.116 1.00 96.00 296 GLU A C 1
ATOM 2380 O O . GLU A 1 296 ? -5.805 -11.683 -17.918 1.00 96.00 296 GLU A O 1
ATOM 2385 N N . ILE A 1 297 ? -5.379 -10.203 -19.560 1.00 97.56 297 ILE A N 1
ATOM 2386 C CA . ILE A 1 297 ? -5.300 -9.041 -18.669 1.00 97.56 297 ILE A CA 1
ATOM 2387 C C . ILE A 1 297 ? -6.692 -8.741 -18.125 1.00 97.56 297 ILE A C 1
ATOM 2389 O O . ILE A 1 297 ? -7.616 -8.453 -18.890 1.00 97.56 297 ILE A O 1
ATOM 2393 N N . LYS A 1 298 ? -6.828 -8.788 -16.798 1.00 97.38 298 LYS A N 1
ATOM 2394 C CA . LYS A 1 298 ? -8.075 -8.499 -16.088 1.00 97.38 298 LYS A CA 1
ATOM 2395 C C . LYS A 1 298 ? -8.193 -7.023 -15.727 1.00 97.38 298 LYS A C 1
ATOM 2397 O O . LYS A 1 298 ? -9.253 -6.448 -15.942 1.00 97.38 298 LYS A O 1
ATOM 2402 N N . TYR A 1 299 ? -7.119 -6.433 -15.207 1.00 97.56 299 TYR A N 1
ATOM 2403 C CA . TYR A 1 299 ? -7.077 -5.035 -14.776 1.00 97.56 299 TYR A CA 1
ATOM 2404 C C . TYR A 1 299 ? -5.933 -4.288 -15.454 1.00 97.56 299 TYR A C 1
ATOM 2406 O O . TYR A 1 299 ? -4.894 -4.873 -15.765 1.00 97.56 299 TYR A O 1
ATOM 2414 N N . VAL A 1 300 ? -6.105 -2.980 -15.612 1.00 96.56 300 VAL A N 1
ATOM 2415 C CA . VAL A 1 300 ? -4.995 -2.050 -15.843 1.00 96.56 300 VAL A CA 1
ATOM 2416 C C . VAL A 1 300 ? -4.791 -1.184 -14.601 1.00 96.56 300 VAL A C 1
ATOM 2418 O O . VAL A 1 300 ? -5.762 -0.857 -13.921 1.00 96.56 300 VAL A O 1
ATOM 2421 N N . ASN A 1 301 ? -3.550 -0.803 -14.310 1.00 94.81 301 ASN A N 1
ATOM 2422 C CA . ASN A 1 301 ? -3.213 0.079 -13.190 1.00 94.81 301 ASN A CA 1
ATOM 2423 C C . ASN A 1 301 ? -2.492 1.341 -13.705 1.00 94.81 301 ASN A C 1
ATOM 2425 O O . ASN A 1 301 ? -1.258 1.353 -13.793 1.00 94.81 301 ASN A O 1
ATOM 2429 N N . PRO A 1 302 ? -3.240 2.356 -14.186 1.00 90.69 302 PRO A N 1
ATOM 2430 C CA . PRO A 1 302 ? -2.670 3.617 -14.640 1.00 90.69 302 PRO A CA 1
ATOM 2431 C C . PRO A 1 302 ? -2.146 4.481 -13.497 1.00 90.69 302 PRO A C 1
ATOM 2433 O O . PRO A 1 302 ? -2.737 4.553 -12.423 1.00 90.69 302 PRO A O 1
ATOM 2436 N N . GLN A 1 303 ? -1.094 5.251 -13.785 1.00 84.88 303 GLN A N 1
ATOM 2437 C CA . GLN A 1 303 ? -0.705 6.350 -12.912 1.00 84.88 303 GLN A CA 1
ATOM 2438 C C . GLN A 1 303 ? -1.839 7.374 -12.824 1.00 84.88 303 GLN A C 1
ATOM 2440 O O . GLN A 1 303 ? -2.489 7.718 -13.820 1.00 84.88 303 GLN A O 1
ATOM 2445 N N . HIS A 1 304 ? -2.057 7.886 -11.623 1.00 78.44 304 HIS A N 1
ATOM 2446 C CA . HIS A 1 304 ? -3.054 8.906 -11.374 1.00 78.44 304 HIS A CA 1
ATOM 2447 C C . HIS A 1 304 ? -2.851 10.152 -12.256 1.00 78.44 304 HIS A C 1
ATOM 2449 O O . HIS A 1 304 ? -1.728 10.617 -12.437 1.00 78.44 304 HIS A O 1
ATOM 2455 N N . GLY A 1 305 ? -3.937 10.691 -12.821 1.00 75.56 305 GLY A N 1
ATOM 2456 C CA . GLY A 1 305 ? -3.891 11.860 -13.712 1.00 75.56 305 GLY A CA 1
ATOM 2457 C C . GLY A 1 305 ? -3.341 11.601 -15.125 1.00 75.56 305 GLY A C 1
ATOM 2458 O O . GLY A 1 305 ? -3.310 12.526 -15.935 1.00 75.56 305 GLY A O 1
ATOM 2459 N N . SER A 1 306 ? -2.939 10.368 -15.455 1.00 80.00 306 SER A N 1
ATOM 2460 C CA . SER A 1 306 ? -2.391 10.010 -16.775 1.00 80.00 306 SER A CA 1
ATOM 2461 C C . SER A 1 306 ? -3.464 9.811 -17.863 1.00 80.00 306 SER A C 1
ATOM 2463 O O . SER A 1 306 ? -4.675 9.803 -17.609 1.00 80.00 306 SER A O 1
ATOM 2465 N N . TYR A 1 307 ? -3.027 9.596 -19.111 1.00 83.44 307 TYR A N 1
ATOM 2466 C CA . TYR A 1 307 ? -3.917 9.261 -20.230 1.00 83.44 307 TYR A CA 1
ATOM 2467 C C . TYR A 1 307 ? -4.782 8.030 -19.931 1.00 83.44 307 TYR A C 1
ATOM 2469 O O . TYR A 1 307 ? -5.995 8.070 -20.148 1.00 83.44 307 TYR A O 1
ATOM 2477 N N . GLY A 1 308 ? -4.179 6.959 -19.397 1.00 76.31 308 GLY A N 1
ATOM 2478 C CA . GLY A 1 308 ? -4.874 5.701 -19.093 1.00 76.31 308 GLY A CA 1
ATOM 2479 C C . GLY A 1 308 ? -5.975 5.845 -18.041 1.00 76.31 308 GLY A C 1
ATOM 2480 O O . GLY A 1 308 ? -6.859 4.999 -17.928 1.00 76.31 308 GLY A O 1
ATOM 2481 N N . TYR A 1 309 ? -5.952 6.954 -17.309 1.00 80.50 309 TYR A N 1
ATOM 2482 C CA . TYR A 1 309 ? -6.972 7.311 -16.348 1.00 80.50 309 TYR A CA 1
ATOM 2483 C C . TYR A 1 309 ? -8.200 7.976 -17.000 1.00 80.50 309 TYR A C 1
ATOM 2485 O O . TYR A 1 309 ? -9.350 7.699 -16.661 1.00 80.50 309 TYR A O 1
ATOM 2493 N N . SER A 1 310 ? -7.962 8.854 -17.974 1.00 82.38 310 SER A N 1
ATOM 2494 C CA . SER A 1 310 ? -8.989 9.692 -18.612 1.00 82.38 310 SER A CA 1
ATOM 2495 C C . SER A 1 310 ? -9.684 9.039 -19.815 1.00 82.38 310 SER A C 1
ATOM 2497 O O . SER A 1 310 ? -10.613 9.621 -20.376 1.00 82.38 310 SER A O 1
ATOM 2499 N N . HIS A 1 311 ? -9.275 7.827 -20.200 1.00 86.38 311 HIS A N 1
ATOM 2500 C CA . HIS A 1 311 ? -9.775 7.117 -21.379 1.00 86.38 311 HIS A CA 1
ATOM 2501 C C . HIS A 1 311 ? -10.207 5.686 -21.039 1.00 86.38 311 HIS A C 1
ATOM 2503 O O . HIS A 1 311 ? -9.710 5.080 -20.090 1.00 86.38 311 HIS A O 1
ATOM 2509 N N . ASP A 1 312 ? -11.154 5.137 -21.805 1.00 90.56 312 ASP A N 1
ATOM 2510 C CA . ASP A 1 312 ? -11.582 3.740 -21.666 1.00 90.56 312 ASP A CA 1
ATOM 2511 C C . ASP A 1 312 ? -10.455 2.794 -22.097 1.00 90.56 312 ASP A C 1
ATOM 2513 O O . ASP A 1 312 ? -10.183 2.654 -23.285 1.00 90.56 312 ASP A O 1
ATOM 2517 N N . MET A 1 313 ? -9.812 2.129 -21.141 1.00 92.44 313 MET A N 1
ATOM 2518 C CA . MET A 1 313 ? -8.745 1.161 -21.413 1.00 92.44 313 MET A CA 1
ATOM 2519 C C . MET A 1 313 ? -9.275 -0.224 -21.816 1.00 92.44 313 MET A C 1
ATOM 2521 O O . MET A 1 313 ? -8.501 -1.173 -21.937 1.00 92.44 313 MET A O 1
ATOM 2525 N N . HIS A 1 314 ? -10.594 -0.363 -21.995 1.00 93.75 314 HIS A N 1
ATOM 2526 C CA . HIS A 1 314 ? -11.304 -1.611 -22.283 1.00 93.75 314 HIS A CA 1
ATOM 2527 C C . HIS A 1 314 ? -11.089 -2.706 -21.233 1.00 93.75 314 HIS A C 1
ATOM 2529 O O . HIS A 1 314 ? -11.303 -3.893 -21.495 1.00 93.75 314 HIS A O 1
ATOM 2535 N N . ARG A 1 315 ? -10.666 -2.305 -20.033 1.00 95.06 315 ARG A N 1
ATOM 2536 C CA . ARG A 1 315 ? -10.483 -3.127 -18.840 1.00 95.06 315 ARG A CA 1
ATOM 2537 C C . ARG A 1 315 ? -10.820 -2.289 -17.605 1.00 95.06 315 ARG A C 1
ATOM 2539 O O . ARG A 1 315 ? -10.607 -1.075 -17.643 1.00 95.06 315 ARG A O 1
ATOM 2546 N N . PRO A 1 316 ? -11.299 -2.925 -16.525 1.00 94.88 316 PRO A N 1
ATOM 2547 C CA . PRO A 1 316 ? -11.366 -2.307 -15.209 1.00 94.88 316 PRO A CA 1
ATOM 2548 C C . PRO A 1 316 ? -10.041 -1.644 -14.806 1.00 94.88 316 PRO A C 1
ATOM 2550 O O . PRO A 1 316 ? -8.962 -2.189 -15.074 1.00 94.88 316 PRO A O 1
ATOM 2553 N N . ARG A 1 317 ? -10.126 -0.471 -14.173 1.00 93.94 317 ARG A N 1
ATOM 2554 C CA . ARG A 1 317 ? -8.964 0.360 -13.813 1.00 93.94 317 ARG A CA 1
ATOM 2555 C C . ARG A 1 317 ? -8.754 0.352 -12.309 1.00 93.94 317 ARG A C 1
ATOM 2557 O O . ARG A 1 317 ? -9.690 0.605 -11.560 1.00 93.94 317 ARG A O 1
ATOM 2564 N N . LEU A 1 318 ? -7.530 0.088 -11.878 1.00 94.88 318 LEU A N 1
ATOM 2565 C CA . LEU A 1 318 ? -7.115 0.244 -10.488 1.00 94.88 318 LEU A CA 1
ATOM 2566 C C . LEU A 1 318 ? -6.414 1.590 -10.298 1.00 94.88 318 LEU A C 1
ATOM 2568 O O . LEU A 1 318 ? -5.908 2.163 -11.263 1.00 94.88 318 LEU A O 1
ATOM 2572 N N . SER A 1 319 ? -6.394 2.088 -9.066 1.00 91.25 319 SER A N 1
ATOM 2573 C CA . SER A 1 319 ? -5.528 3.194 -8.668 1.00 91.25 319 SER A CA 1
ATOM 2574 C C . SER A 1 319 ? -4.343 2.746 -7.836 1.00 91.25 319 SER A C 1
ATOM 2576 O O . SER A 1 319 ? -4.440 1.862 -6.988 1.00 91.25 319 SER A O 1
ATOM 2578 N N . PHE A 1 320 ? -3.246 3.469 -8.029 1.00 89.81 320 PHE A N 1
ATOM 2579 C CA . PHE A 1 320 ? -1.996 3.311 -7.303 1.00 89.81 320 PHE A CA 1
ATOM 2580 C C . PHE A 1 320 ? -1.608 4.637 -6.627 1.00 89.81 320 PHE A C 1
ATOM 2582 O O . PHE A 1 320 ? -0.718 5.347 -7.103 1.00 89.81 320 PHE A O 1
ATOM 2589 N N . PRO A 1 321 ? -2.351 5.078 -5.593 1.00 90.69 321 PRO A N 1
ATOM 2590 C CA . PRO A 1 321 ? -2.039 6.320 -4.903 1.00 90.69 321 PRO A CA 1
ATOM 2591 C C . PRO A 1 321 ? -0.803 6.151 -4.023 1.00 90.69 321 PRO A C 1
ATOM 2593 O O . PRO A 1 321 ? -0.694 5.183 -3.269 1.00 90.69 321 PRO A O 1
ATOM 2596 N N . GLU A 1 322 ? 0.088 7.139 -4.075 1.00 89.19 322 GLU A N 1
ATOM 2597 C CA . GLU A 1 322 ? 1.233 7.187 -3.178 1.00 89.19 322 GLU A CA 1
ATOM 2598 C C . GLU A 1 322 ? 0.813 7.782 -1.816 1.00 89.19 322 GLU A C 1
ATOM 2600 O O . GLU A 1 322 ? 0.504 8.973 -1.705 1.00 89.19 322 GLU A O 1
ATOM 2605 N N . ILE A 1 323 ? 0.773 6.946 -0.777 1.00 91.38 323 ILE A N 1
ATOM 2606 C CA . ILE A 1 323 ? 0.362 7.294 0.583 1.00 91.38 323 ILE A CA 1
ATOM 2607 C C . ILE A 1 323 ? 1.518 7.488 1.579 1.00 91.38 323 ILE A C 1
ATOM 2609 O O . ILE A 1 323 ? 1.257 7.847 2.733 1.00 91.38 323 ILE A O 1
ATOM 2613 N N . SER A 1 324 ? 2.772 7.297 1.155 1.00 87.44 324 SER A N 1
ATOM 2614 C CA . SER A 1 324 ? 3.945 7.242 2.039 1.00 87.44 324 SER A CA 1
ATOM 2615 C C . SER A 1 324 ? 4.886 8.457 1.961 1.00 87.44 324 SER A C 1
ATOM 2617 O O . SER A 1 324 ? 5.576 8.748 2.925 1.00 87.44 324 SER A O 1
ATOM 2619 N N . MET A 1 325 ? 4.946 9.221 0.880 1.00 79.62 325 MET A N 1
ATOM 2620 C CA . MET A 1 325 ? 6.069 10.140 0.610 1.00 79.62 325 MET A CA 1
ATOM 2621 C C . MET A 1 325 ? 5.633 11.453 -0.037 1.00 79.62 325 MET A C 1
ATOM 2623 O O . MET A 1 325 ? 6.466 12.284 -0.390 1.00 79.62 325 MET A O 1
ATOM 2627 N N . THR A 1 326 ? 4.331 11.672 -0.202 1.00 78.81 326 THR A N 1
ATOM 2628 C CA . THR A 1 326 ? 3.835 12.845 -0.926 1.00 78.81 326 THR A CA 1
ATOM 2629 C C . THR A 1 326 ? 4.225 14.166 -0.233 1.00 78.81 326 THR A C 1
ATOM 2631 O O . THR A 1 326 ? 4.017 14.322 0.970 1.00 78.81 326 THR A O 1
ATOM 2634 N N . ASP A 1 327 ? 4.730 15.129 -1.022 1.00 72.88 327 ASP A N 1
ATOM 2635 C CA . ASP A 1 327 ? 4.975 16.539 -0.665 1.00 72.88 327 ASP A CA 1
ATOM 2636 C C . ASP A 1 327 ? 5.948 16.748 0.513 1.00 72.88 327 ASP A C 1
ATOM 2638 O O . ASP A 1 327 ? 5.827 17.708 1.281 1.00 72.88 327 ASP A O 1
ATOM 2642 N N . THR A 1 328 ? 6.929 15.850 0.672 1.00 70.81 328 THR A N 1
ATOM 2643 C CA . THR A 1 328 ? 7.796 15.834 1.856 1.00 70.81 328 THR A CA 1
ATOM 2644 C C . THR A 1 328 ? 9.268 15.527 1.579 1.00 70.81 328 THR A C 1
ATOM 2646 O O . THR A 1 328 ? 9.617 14.854 0.611 1.00 70.81 328 THR A O 1
ATOM 2649 N N . ALA A 1 329 ? 10.138 16.021 2.464 1.00 64.88 329 ALA A N 1
ATOM 2650 C CA . ALA A 1 329 ? 11.567 15.720 2.499 1.00 64.88 329 ALA A CA 1
ATOM 2651 C C . ALA A 1 329 ? 12.105 15.812 3.952 1.00 64.88 329 ALA A C 1
ATOM 2653 O O . ALA A 1 329 ? 11.850 16.826 4.618 1.00 64.88 329 ALA A O 1
ATOM 2654 N N . PRO A 1 330 ? 12.877 14.819 4.457 1.00 65.00 330 PRO A N 1
ATOM 2655 C CA . PRO A 1 330 ? 13.170 13.512 3.848 1.00 65.00 330 PRO A CA 1
ATOM 2656 C C . PRO A 1 330 ? 11.901 12.667 3.654 1.00 65.00 330 PRO A C 1
ATOM 2658 O O . PRO A 1 330 ? 10.857 13.004 4.206 1.00 65.00 330 PRO A O 1
ATOM 2661 N N . TRP A 1 331 ? 11.980 11.592 2.871 1.00 72.75 331 TRP A N 1
ATOM 2662 C CA . TRP A 1 331 ? 10.893 10.622 2.710 1.00 72.75 331 TRP A CA 1
ATOM 2663 C C . TRP A 1 331 ? 10.753 9.722 3.939 1.00 72.75 331 TRP A C 1
ATOM 2665 O O . TRP A 1 331 ? 11.525 9.813 4.895 1.00 72.75 331 TRP A O 1
ATOM 2675 N N . GLY A 1 332 ? 9.750 8.846 3.931 1.00 68.81 332 GLY A N 1
ATOM 2676 C CA . GLY A 1 332 ? 9.548 7.858 4.986 1.00 68.81 332 GLY A CA 1
ATOM 2677 C C . GLY A 1 332 ? 9.105 8.459 6.321 1.00 68.81 332 GLY A C 1
ATOM 2678 O O . GLY A 1 332 ? 8.470 9.502 6.367 1.00 68.81 332 GLY A O 1
ATOM 2679 N N . ALA A 1 333 ? 9.429 7.817 7.442 1.00 70.50 333 ALA A N 1
ATOM 2680 C CA . ALA A 1 333 ? 8.644 7.931 8.676 1.00 70.50 333 ALA A CA 1
ATOM 2681 C C . ALA A 1 333 ? 8.414 9.335 9.267 1.00 70.50 333 ALA A C 1
ATOM 2683 O O . ALA A 1 333 ? 7.337 9.599 9.797 1.00 70.50 333 ALA A O 1
ATOM 2684 N N . TYR A 1 334 ? 9.386 10.249 9.198 1.00 75.31 334 TYR A N 1
ATOM 2685 C CA . TYR A 1 334 ? 9.130 11.653 9.557 1.00 75.31 334 TYR A CA 1
ATOM 2686 C C . TYR A 1 334 ? 8.586 12.474 8.379 1.00 75.31 334 TYR A C 1
ATOM 2688 O O . TYR A 1 334 ? 7.890 13.468 8.579 1.00 75.31 334 TYR A O 1
ATOM 2696 N N . GLY A 1 335 ? 8.888 12.069 7.152 1.00 70.44 335 GLY A N 1
ATOM 2697 C CA . GLY A 1 335 ? 8.370 12.667 5.933 1.00 70.44 335 GLY A CA 1
ATOM 2698 C C . GLY A 1 335 ? 6.872 12.448 5.729 1.00 70.44 335 GLY A C 1
ATOM 2699 O O . GLY A 1 335 ? 6.159 13.364 5.326 1.00 70.44 335 GLY A O 1
ATOM 2700 N N . THR A 1 336 ? 6.347 11.276 6.060 1.00 76.88 336 THR A N 1
ATOM 2701 C CA . THR A 1 336 ? 4.970 10.880 5.755 1.00 76.88 336 THR A CA 1
ATOM 2702 C C . THR A 1 336 ? 3.969 11.500 6.695 1.00 76.88 336 THR A C 1
ATOM 2704 O O . THR A 1 336 ? 3.955 11.157 7.872 1.00 76.88 336 THR A O 1
ATOM 2707 N N . ASN A 1 337 ? 3.104 12.395 6.221 1.00 82.75 337 ASN A N 1
ATOM 2708 C CA . ASN A 1 337 ? 1.989 12.919 7.019 1.00 82.75 337 ASN A CA 1
ATOM 2709 C C . ASN A 1 337 ? 0.671 12.277 6.674 1.00 82.75 337 ASN A C 1
ATOM 2711 O O . ASN A 1 337 ? 0.507 11.739 5.585 1.00 82.75 337 ASN A O 1
ATOM 2715 N N . VAL A 1 338 ? -0.270 12.386 7.604 1.00 88.50 338 VAL A N 1
ATOM 2716 C CA . VAL A 1 338 ? -1.653 12.071 7.301 1.00 88.50 338 VAL A CA 1
ATOM 2717 C C . VAL A 1 338 ? -2.173 13.163 6.369 1.00 88.50 338 VAL A C 1
ATOM 2719 O O . VAL A 1 338 ? -2.008 14.342 6.680 1.00 88.50 338 VAL A O 1
ATOM 2722 N N . LEU A 1 339 ? -2.788 12.786 5.244 1.00 92.56 339 LEU A N 1
ATOM 2723 C CA . LEU A 1 339 ? -3.277 13.733 4.229 1.00 92.56 339 LEU A CA 1
ATOM 2724 C C . LEU A 1 339 ? -4.788 13.567 3.974 1.00 92.56 339 LEU A C 1
ATOM 2726 O O . LEU A 1 339 ? -5.183 13.176 2.868 1.00 92.56 339 LEU A O 1
ATOM 2730 N N . PRO A 1 340 ? -5.672 13.789 4.972 1.00 95.88 340 PRO A N 1
ATOM 2731 C CA . PRO A 1 340 ? -7.101 13.548 4.793 1.00 95.88 340 PRO A CA 1
ATOM 2732 C C . PRO A 1 340 ? -7.709 14.362 3.647 1.00 95.88 340 PRO A C 1
ATOM 2734 O O . PRO A 1 340 ? -8.524 13.836 2.891 1.00 95.88 340 PRO A O 1
ATOM 2737 N N . GLY A 1 341 ? -7.318 15.630 3.500 1.00 95.75 341 GLY A N 1
ATOM 2738 C CA . GLY A 1 341 ? -7.816 16.523 2.459 1.00 95.75 341 GLY A CA 1
ATOM 2739 C C . GLY A 1 341 ? -7.385 16.069 1.069 1.00 95.75 341 GLY A C 1
ATOM 2740 O O . GLY A 1 341 ? -8.226 15.937 0.176 1.00 95.75 341 GLY A O 1
ATOM 2741 N N . ARG A 1 342 ? -6.094 15.768 0.895 1.00 93.50 342 ARG A N 1
ATOM 2742 C CA . ARG A 1 342 ? -5.544 15.241 -0.356 1.00 93.50 342 ARG A CA 1
ATOM 2743 C C . ARG A 1 342 ? -6.239 13.958 -0.781 1.00 93.50 342 ARG A C 1
ATOM 2745 O O . ARG A 1 342 ? -6.706 13.897 -1.913 1.00 93.50 342 ARG A O 1
ATOM 2752 N N . PHE A 1 343 ? -6.324 12.954 0.092 1.00 94.31 343 PHE A N 1
ATOM 2753 C CA . PHE A 1 343 ? -6.914 11.665 -0.279 1.00 94.31 343 PHE A CA 1
ATOM 2754 C C . PHE A 1 343 ? -8.427 11.744 -0.472 1.00 94.31 343 PHE A C 1
ATOM 2756 O O . PHE A 1 343 ? -8.945 11.079 -1.365 1.00 94.31 343 PHE A O 1
ATOM 2763 N N . GLN A 1 344 ? -9.133 12.614 0.263 1.00 96.12 344 GLN A N 1
ATOM 2764 C CA . GLN A 1 344 ? -10.539 12.905 -0.025 1.00 96.12 344 GLN A CA 1
ATOM 2765 C C . GLN A 1 344 ? -10.707 13.462 -1.440 1.00 96.12 344 GLN A C 1
ATOM 2767 O O . GLN A 1 344 ? -11.534 12.962 -2.199 1.00 96.12 344 GLN A O 1
ATOM 2772 N N . LYS A 1 345 ? -9.917 14.481 -1.800 1.00 94.44 345 LYS A N 1
ATOM 2773 C CA . LYS A 1 345 ? -9.966 15.101 -3.127 1.00 94.44 345 LYS A CA 1
ATOM 2774 C C . LYS A 1 345 ? -9.617 14.088 -4.217 1.00 94.44 345 LYS A C 1
ATOM 2776 O O . LYS A 1 345 ? -10.366 13.957 -5.181 1.00 94.44 345 LYS A O 1
ATOM 2781 N N . LEU A 1 346 ? -8.522 13.352 -4.013 1.00 90.81 346 LEU A N 1
ATOM 2782 C CA . LEU A 1 346 ? -8.073 12.289 -4.903 1.00 90.81 346 LEU A CA 1
ATOM 2783 C C . LEU A 1 346 ? -9.201 11.292 -5.141 1.00 90.81 346 LEU A C 1
ATOM 2785 O O . LEU A 1 346 ? -9.499 10.979 -6.275 1.00 90.81 346 LEU A O 1
ATOM 2789 N N . TRP A 1 347 ? -9.870 10.827 -4.090 1.00 93.69 347 TRP A N 1
ATOM 2790 C CA . TRP A 1 347 ? -10.974 9.887 -4.216 1.00 93.69 347 TRP A CA 1
ATOM 2791 C C . TRP A 1 347 ? -12.192 10.489 -4.932 1.00 93.69 347 TRP A C 1
ATOM 2793 O O . TRP A 1 347 ? -12.768 9.860 -5.817 1.00 93.69 347 TRP A O 1
ATOM 2803 N N . GLU A 1 348 ? -12.599 11.712 -4.592 1.00 94.19 348 GLU A N 1
ATOM 2804 C CA . GLU A 1 348 ? -13.775 12.365 -5.183 1.00 94.19 348 GLU A CA 1
ATOM 2805 C C . GLU A 1 348 ? -13.650 12.612 -6.686 1.00 94.19 348 GLU A C 1
ATOM 2807 O O . GLU A 1 348 ? -14.637 12.470 -7.409 1.00 94.19 348 GLU A O 1
ATOM 2812 N N . GLU A 1 349 ? -12.455 12.960 -7.155 1.00 89.94 349 GLU A N 1
ATOM 2813 C CA . GLU A 1 349 ? -12.179 13.224 -8.569 1.00 89.94 349 GLU A CA 1
ATOM 2814 C C . GLU A 1 349 ? -12.259 11.943 -9.434 1.00 89.94 349 GLU A C 1
ATOM 2816 O O . GLU A 1 349 ? -12.411 12.021 -10.655 1.00 89.94 349 GLU A O 1
ATOM 2821 N N . HIS A 1 350 ? -12.208 10.763 -8.808 1.00 86.81 350 HIS A N 1
ATOM 2822 C CA . HIS A 1 350 ? -11.716 9.545 -9.453 1.00 86.81 350 HIS A CA 1
ATOM 2823 C C . HIS A 1 350 ? -12.518 8.269 -9.147 1.00 86.81 350 HIS A C 1
ATOM 2825 O O . HIS A 1 350 ? -12.536 7.326 -9.939 1.00 86.81 350 HIS A O 1
ATOM 2831 N N . ARG A 1 351 ? -13.293 8.245 -8.060 1.00 91.56 351 ARG A N 1
ATOM 2832 C CA . ARG A 1 351 ? -14.065 7.071 -7.616 1.00 91.56 351 ARG A CA 1
ATOM 2833 C C . ARG A 1 351 ? -15.013 6.470 -8.652 1.00 91.56 351 ARG A C 1
ATOM 2835 O O . ARG A 1 351 ? -15.339 5.292 -8.548 1.00 91.56 351 ARG A O 1
ATOM 2842 N N . ASP A 1 352 ? -15.485 7.252 -9.620 1.00 91.31 352 ASP A N 1
ATOM 2843 C CA . ASP A 1 352 ? -16.401 6.784 -10.671 1.00 91.31 352 ASP A CA 1
ATOM 2844 C C . ASP A 1 352 ? -15.655 6.218 -11.894 1.00 91.31 352 ASP A C 1
ATOM 2846 O O . ASP A 1 352 ? -16.270 5.660 -12.803 1.00 91.31 352 ASP A O 1
ATOM 2850 N N . LEU A 1 353 ? -14.328 6.360 -11.926 1.00 88.06 353 LEU A N 1
ATOM 2851 C CA . LEU A 1 353 ? -13.453 5.934 -13.017 1.00 88.06 353 LEU A CA 1
ATOM 2852 C C . LEU A 1 353 ? -12.611 4.699 -12.650 1.00 88.06 353 LEU A C 1
ATOM 2854 O O . LEU A 1 353 ? -12.148 4.007 -13.559 1.00 88.06 353 LEU A O 1
ATOM 2858 N N . GLU A 1 354 ? -12.473 4.396 -11.360 1.00 90.50 354 GLU A N 1
ATOM 2859 C CA . GLU A 1 354 ? -11.739 3.245 -10.815 1.00 90.50 354 GLU A CA 1
ATOM 2860 C C . GLU A 1 354 ? -12.653 2.125 -10.305 1.00 90.50 354 GLU A C 1
ATOM 2862 O O . GLU A 1 354 ? -13.752 2.364 -9.807 1.00 90.50 354 GLU A O 1
ATOM 2867 N N . ASP A 1 355 ? -12.150 0.895 -10.327 1.00 92.81 355 ASP A N 1
ATOM 2868 C CA . ASP A 1 355 ? -12.782 -0.324 -9.805 1.00 92.81 355 ASP A CA 1
ATOM 2869 C C . ASP A 1 355 ? -12.180 -0.778 -8.459 1.00 92.81 355 ASP A C 1
ATOM 2871 O O . ASP A 1 355 ? -12.547 -1.822 -7.907 1.00 92.81 355 ASP A O 1
ATOM 2875 N N . GLY A 1 356 ? -11.277 0.034 -7.909 1.00 94.88 356 GLY A N 1
ATOM 2876 C CA . GLY A 1 356 ? -10.517 -0.242 -6.699 1.00 94.88 356 GLY A CA 1
ATOM 2877 C C . GLY A 1 356 ? -9.092 0.287 -6.808 1.00 94.88 356 GLY A C 1
ATOM 2878 O O . GLY A 1 356 ? -8.787 1.049 -7.721 1.00 94.88 356 GLY A O 1
ATOM 2879 N N . GLY A 1 357 ? -8.211 -0.152 -5.917 1.00 94.56 357 GLY A N 1
ATOM 2880 C CA . GLY A 1 357 ? -6.807 0.243 -5.966 1.00 94.56 357 GLY A CA 1
ATOM 2881 C C . GLY A 1 357 ? -5.922 -0.506 -4.985 1.00 94.56 357 GLY A C 1
ATOM 2882 O O . GLY A 1 357 ? -6.410 -1.241 -4.127 1.00 94.56 357 GLY A O 1
ATOM 2883 N N . ASP A 1 358 ? -4.620 -0.303 -5.122 1.00 93.81 358 ASP A N 1
ATOM 2884 C CA . ASP A 1 358 ? -3.551 -0.828 -4.280 1.00 93.81 358 ASP A CA 1
ATOM 2885 C C . ASP A 1 358 ? -2.582 0.302 -3.897 1.00 93.81 358 ASP A C 1
ATOM 2887 O O . ASP A 1 358 ? -1.542 0.465 -4.527 1.00 93.81 358 ASP A O 1
ATOM 2891 N N . PRO A 1 359 ? -2.912 1.112 -2.872 1.00 95.06 359 PRO A N 1
ATOM 2892 C CA . PRO A 1 359 ? -2.045 2.192 -2.408 1.00 95.06 359 PRO A CA 1
ATOM 2893 C C . PRO A 1 359 ? -0.621 1.715 -2.109 1.00 95.06 359 PRO A C 1
ATOM 2895 O O . PRO A 1 359 ? -0.445 0.639 -1.533 1.00 95.06 359 PRO A O 1
ATOM 2898 N N . TYR A 1 360 ? 0.370 2.527 -2.477 1.00 93.56 360 TYR A N 1
ATOM 2899 C CA . TYR A 1 360 ? 1.788 2.256 -2.234 1.00 93.56 360 TYR A CA 1
ATOM 2900 C C . TYR A 1 360 ? 2.148 2.566 -0.779 1.00 93.56 360 TYR A C 1
ATOM 2902 O O . TYR A 1 360 ? 2.075 3.709 -0.325 1.00 93.56 360 TYR A O 1
ATOM 2910 N N . LEU A 1 361 ? 2.526 1.538 -0.024 1.00 93.56 361 LEU A N 1
ATOM 2911 C CA . LEU A 1 361 ? 2.816 1.630 1.399 1.00 93.56 361 LEU A CA 1
ATOM 2912 C C . LEU A 1 361 ? 4.269 1.239 1.668 1.00 93.56 361 LEU A C 1
ATOM 2914 O O . LEU A 1 361 ? 4.635 0.090 1.460 1.00 93.56 361 LEU A O 1
ATOM 2918 N N . GLU A 1 362 ? 5.069 2.152 2.218 1.00 89.19 362 GLU A N 1
ATOM 2919 C CA . GLU A 1 362 ? 6.455 1.860 2.632 1.00 89.19 362 GLU A CA 1
ATOM 2920 C C . GLU A 1 362 ? 6.609 1.592 4.129 1.00 89.19 362 GLU A C 1
ATOM 2922 O O . GLU A 1 362 ? 7.633 1.078 4.587 1.00 89.19 362 GLU A O 1
ATOM 2927 N N . GLY A 1 363 ? 5.612 1.945 4.937 1.00 89.81 363 GLY A N 1
ATOM 2928 C CA . GLY A 1 363 ? 5.695 1.640 6.352 1.00 89.81 363 GLY A CA 1
ATOM 2929 C C . GLY A 1 363 ? 4.523 2.073 7.200 1.00 89.81 363 GLY A C 1
ATOM 2930 O O . GLY A 1 363 ? 3.624 2.791 6.772 1.00 89.81 363 GLY A O 1
ATOM 2931 N N . ILE A 1 364 ? 4.567 1.634 8.457 1.00 91.31 364 ILE A N 1
ATOM 2932 C CA . ILE A 1 364 ? 3.522 1.862 9.464 1.00 91.31 364 ILE A CA 1
ATOM 2933 C C . ILE A 1 364 ? 3.246 3.343 9.749 1.00 91.31 364 ILE A C 1
ATOM 2935 O O . ILE A 1 364 ? 2.190 3.716 10.247 1.00 91.31 364 ILE A O 1
ATOM 2939 N N . TYR A 1 365 ? 4.177 4.215 9.389 1.00 90.06 365 TYR A N 1
ATOM 2940 C CA . TYR A 1 365 ? 4.023 5.661 9.461 1.00 90.06 365 TYR A CA 1
ATOM 2941 C C . TYR A 1 365 ? 2.957 6.229 8.508 1.00 90.06 365 TYR A C 1
ATOM 2943 O O . TYR A 1 365 ? 2.488 7.345 8.719 1.00 90.06 365 TYR A O 1
ATOM 2951 N N . ALA A 1 366 ? 2.538 5.461 7.501 1.00 93.62 366 ALA A N 1
ATOM 2952 C CA . ALA A 1 366 ? 1.443 5.788 6.591 1.00 93.62 366 ALA A CA 1
ATOM 2953 C C . ALA A 1 366 ? 0.110 5.108 6.979 1.00 93.62 366 ALA A C 1
ATOM 2955 O O . ALA A 1 366 ? -0.852 5.189 6.217 1.00 93.62 366 ALA A O 1
ATOM 2956 N N . ASP A 1 367 ? 0.020 4.455 8.148 1.00 96.12 367 ASP A N 1
ATOM 2957 C CA . ASP A 1 367 ? -1.147 3.657 8.574 1.00 96.12 367 ASP A CA 1
ATOM 2958 C C . ASP A 1 367 ? -2.483 4.403 8.430 1.00 96.12 367 ASP A C 1
ATOM 2960 O O . ASP A 1 367 ? -3.413 3.911 7.793 1.00 96.12 367 ASP A O 1
ATOM 2964 N N . LEU A 1 368 ? -2.586 5.639 8.930 1.00 97.25 368 LEU A N 1
ATOM 2965 C CA . LEU A 1 368 ? -3.848 6.380 8.830 1.00 97.25 368 LEU A CA 1
ATOM 2966 C C . LEU A 1 368 ? -4.205 6.748 7.377 1.00 97.25 368 LEU A C 1
ATOM 2968 O O . LEU A 1 368 ? -5.383 6.760 7.028 1.00 97.25 368 LEU A O 1
ATOM 2972 N N . ASN A 1 369 ? -3.222 6.970 6.499 1.00 96.44 369 ASN A N 1
ATOM 2973 C CA . ASN A 1 369 ? -3.494 7.162 5.071 1.00 96.44 369 ASN A CA 1
ATOM 2974 C C . ASN A 1 369 ? -4.000 5.872 4.419 1.00 96.44 369 ASN A C 1
ATOM 2976 O O . ASN A 1 369 ? -4.952 5.914 3.637 1.00 96.44 369 ASN A O 1
ATOM 2980 N N . ALA A 1 370 ? -3.413 4.727 4.782 1.00 97.69 370 ALA A N 1
ATOM 2981 C CA . ALA A 1 370 ? -3.879 3.419 4.340 1.00 97.69 370 ALA A CA 1
ATOM 2982 C C . ALA A 1 370 ? -5.340 3.198 4.756 1.00 97.69 370 ALA A C 1
ATOM 2984 O O . ALA A 1 370 ? -6.176 2.852 3.921 1.00 97.69 370 ALA A O 1
ATOM 2985 N N . VAL A 1 371 ? -5.680 3.486 6.016 1.00 98.56 371 VAL A N 1
ATOM 2986 C CA . VAL A 1 371 ? -7.057 3.386 6.514 1.00 98.56 371 VAL A CA 1
ATOM 2987 C C . VAL A 1 371 ? -8.001 4.327 5.760 1.00 98.56 371 VAL A C 1
ATOM 2989 O O . VAL A 1 371 ? -9.066 3.879 5.339 1.00 98.56 371 VAL A O 1
ATOM 2992 N N . ILE A 1 372 ? -7.623 5.590 5.524 1.00 98.31 372 ILE A N 1
ATOM 2993 C CA . ILE A 1 372 ? -8.434 6.539 4.739 1.00 98.31 372 ILE A CA 1
ATOM 2994 C C . ILE A 1 372 ? -8.772 5.955 3.363 1.00 98.31 372 ILE A C 1
ATOM 2996 O O . ILE A 1 372 ? -9.951 5.857 3.020 1.00 98.31 372 ILE A O 1
ATOM 3000 N N . MET A 1 373 ? -7.771 5.483 2.614 1.00 97.56 373 MET A N 1
ATOM 3001 C CA . MET A 1 373 ? -7.997 4.908 1.284 1.00 97.56 373 MET A CA 1
ATOM 3002 C C . MET A 1 373 ? -8.877 3.652 1.332 1.00 97.56 373 MET A C 1
ATOM 3004 O O . MET A 1 373 ? -9.803 3.514 0.531 1.00 97.56 373 MET A O 1
ATOM 3008 N N . LEU A 1 374 ? -8.662 2.760 2.305 1.00 98.19 374 LEU A N 1
ATOM 3009 C CA . LEU A 1 374 ? -9.492 1.563 2.474 1.00 98.19 374 LEU A CA 1
ATOM 3010 C C . LEU A 1 374 ? -10.961 1.913 2.756 1.00 98.19 374 LEU A C 1
ATOM 3012 O O . LEU A 1 374 ? -11.860 1.252 2.232 1.00 98.19 374 LEU A O 1
ATOM 3016 N N . ARG A 1 375 ? -11.237 2.962 3.542 1.00 97.81 375 ARG A N 1
ATOM 3017 C CA . ARG A 1 375 ? -12.613 3.415 3.822 1.00 97.81 375 ARG A CA 1
ATOM 3018 C C . ARG A 1 375 ? -13.256 4.142 2.654 1.00 97.81 375 ARG A C 1
ATOM 3020 O O . ARG A 1 375 ? -14.459 3.966 2.433 1.00 97.81 375 ARG A O 1
ATOM 3027 N N . CYS A 1 376 ? -12.472 4.853 1.850 1.00 96.94 376 CYS A N 1
ATOM 3028 C CA . CYS A 1 376 ? -12.924 5.340 0.553 1.00 96.94 376 CYS A CA 1
ATOM 3029 C C . CYS A 1 376 ? -13.385 4.171 -0.335 1.00 96.94 376 CYS A C 1
ATOM 3031 O O . CYS A 1 376 ? -14.537 4.157 -0.773 1.00 96.94 376 CYS A O 1
ATOM 3033 N N . TYR A 1 377 ? -12.559 3.134 -0.512 1.00 96.88 377 TYR A N 1
ATOM 3034 C CA . TYR A 1 377 ? -12.904 1.985 -1.358 1.00 96.88 377 TYR A CA 1
ATOM 3035 C C . TYR A 1 377 ? -14.050 1.129 -0.817 1.00 96.88 377 TYR A C 1
ATOM 3037 O O . TYR A 1 377 ? -14.847 0.612 -1.599 1.00 96.88 377 TYR A O 1
ATOM 3045 N N . ARG A 1 378 ? -14.164 0.958 0.505 1.00 96.25 378 ARG A N 1
ATOM 3046 C CA . ARG A 1 378 ? -15.211 0.109 1.091 1.00 96.25 378 ARG A CA 1
ATOM 3047 C C . ARG A 1 378 ? -16.555 0.790 1.206 1.00 96.25 378 ARG A C 1
ATOM 3049 O O . ARG A 1 378 ? -17.555 0.142 0.922 1.00 96.25 378 ARG A O 1
ATOM 3056 N N . ASP A 1 379 ? -16.581 2.062 1.581 1.00 95.06 379 ASP A N 1
ATOM 3057 C CA . ASP A 1 379 ? -17.819 2.735 1.976 1.00 95.06 379 ASP A CA 1
ATOM 3058 C C . ASP A 1 379 ? -18.075 4.059 1.282 1.00 95.06 379 ASP A C 1
ATOM 3060 O O . ASP A 1 379 ? -19.127 4.657 1.512 1.00 95.06 379 ASP A O 1
ATOM 3064 N N . ASN A 1 380 ? -17.132 4.547 0.471 1.00 96.75 380 ASN A N 1
ATOM 3065 C CA . ASN A 1 380 ? -17.144 5.937 0.023 1.00 96.75 380 ASN A CA 1
ATOM 3066 C C . ASN A 1 380 ? -17.264 6.900 1.233 1.00 96.75 380 ASN A C 1
ATOM 3068 O O . ASN A 1 380 ? -17.929 7.934 1.162 1.00 96.75 380 ASN A O 1
ATOM 3072 N N . GLN A 1 381 ? -16.662 6.513 2.367 1.00 97.00 381 GLN A N 1
ATOM 3073 C CA . GLN A 1 381 ? -16.660 7.273 3.617 1.00 97.00 381 GLN A CA 1
ATOM 3074 C C . GLN A 1 381 ? -15.762 8.502 3.464 1.00 97.00 381 GLN A C 1
ATOM 3076 O O . GLN A 1 381 ? -14.755 8.457 2.757 1.00 97.00 381 GLN A O 1
ATOM 3081 N N . SER A 1 382 ? -16.121 9.602 4.129 1.00 97.88 382 SER A N 1
ATOM 3082 C CA . SER A 1 382 ? -15.269 10.789 4.116 1.00 97.88 382 SER A CA 1
ATOM 3083 C C . SER A 1 382 ? -13.977 10.540 4.902 1.00 97.88 382 SER A C 1
ATOM 3085 O O . SER A 1 382 ? -13.972 9.824 5.911 1.00 97.88 382 SER A O 1
ATOM 3087 N N . ALA A 1 383 ? -12.876 11.158 4.479 1.00 97.88 383 ALA A N 1
ATOM 3088 C CA . ALA A 1 383 ? -11.598 11.070 5.173 1.00 97.88 383 ALA A CA 1
ATOM 3089 C C . ALA A 1 383 ? -11.708 11.607 6.609 1.00 97.88 383 ALA A C 1
ATOM 3091 O O . ALA A 1 383 ? -11.178 10.999 7.531 1.00 97.88 383 ALA A O 1
ATOM 3092 N N . VAL A 1 384 ? -12.470 12.686 6.828 1.00 98.12 384 VAL A N 1
ATOM 3093 C CA . VAL A 1 384 ? -12.702 13.255 8.168 1.00 98.12 384 VAL A CA 1
ATOM 3094 C C . VAL A 1 384 ? -13.436 12.267 9.074 1.00 98.12 384 VAL A C 1
ATOM 3096 O O . VAL A 1 384 ? -13.003 12.042 10.202 1.00 98.12 384 VAL A O 1
ATOM 3099 N N . ASP A 1 385 ? -14.514 11.640 8.598 1.00 98.31 385 ASP A N 1
ATOM 3100 C CA . ASP A 1 385 ? -15.237 10.647 9.402 1.00 98.31 385 ASP A CA 1
ATOM 3101 C C . ASP A 1 385 ? -14.368 9.417 9.674 1.00 98.31 385 ASP A C 1
ATOM 3103 O O . ASP A 1 385 ? -14.422 8.851 10.764 1.00 98.31 385 ASP A O 1
ATOM 3107 N N . THR A 1 386 ? -13.536 9.028 8.706 1.00 98.56 386 THR A N 1
ATOM 3108 C CA . THR A 1 386 ? -12.567 7.937 8.866 1.00 98.56 386 THR A CA 1
ATOM 3109 C C . THR A 1 386 ? -11.529 8.261 9.936 1.00 98.56 386 THR A C 1
ATOM 3111 O O . THR A 1 386 ? -11.282 7.434 10.811 1.00 98.56 386 THR A O 1
ATOM 3114 N N . VAL A 1 387 ? -10.967 9.475 9.935 1.00 98.62 387 VAL A N 1
ATOM 3115 C CA . VAL A 1 387 ? -10.031 9.928 10.975 1.00 98.62 387 VAL A CA 1
ATOM 3116 C C . VAL A 1 387 ? -10.703 9.887 12.346 1.00 98.62 387 VAL A C 1
ATOM 3118 O O . VAL A 1 387 ? -10.130 9.345 13.286 1.00 98.62 387 VAL A O 1
ATOM 3121 N N . LYS A 1 388 ? -11.938 10.382 12.482 1.00 98.62 388 LYS A N 1
ATOM 3122 C CA . LYS A 1 388 ? -12.666 10.340 13.763 1.00 98.62 388 LYS A CA 1
ATOM 3123 C C . LYS A 1 388 ? -12.912 8.917 14.252 1.00 98.62 388 LYS A C 1
ATOM 3125 O O . LYS A 1 388 ? -12.709 8.635 15.435 1.00 98.62 388 LYS A O 1
ATOM 3130 N N . GLU A 1 389 ? -13.339 8.031 13.353 1.00 98.31 389 GLU A N 1
ATOM 3131 C CA . GLU A 1 389 ? -13.560 6.614 13.648 1.00 98.31 389 GLU A CA 1
ATOM 3132 C C . GLU A 1 389 ? -12.256 5.934 14.081 1.00 98.31 389 GLU A C 1
ATOM 3134 O O . GLU A 1 389 ? -12.239 5.218 15.081 1.00 98.31 389 GLU A O 1
ATOM 3139 N N . TYR A 1 390 ? -11.152 6.218 13.389 1.00 98.56 390 TYR A N 1
ATOM 3140 C CA . TYR A 1 390 ? -9.824 5.715 13.725 1.00 98.56 390 TYR A CA 1
ATOM 3141 C C . TYR A 1 390 ? -9.355 6.217 15.094 1.00 98.56 390 TYR A C 1
ATOM 3143 O O . TYR A 1 390 ? -8.943 5.418 15.927 1.00 98.56 390 TYR A O 1
ATOM 3151 N N . LEU A 1 391 ? -9.489 7.514 15.389 1.00 98.56 391 LEU A N 1
ATOM 3152 C CA . LEU A 1 391 ? -9.118 8.084 16.690 1.00 98.56 391 LEU A CA 1
ATOM 3153 C C . LEU A 1 391 ? -9.927 7.475 17.845 1.00 98.56 391 LEU A C 1
ATOM 3155 O O . LEU A 1 391 ? -9.384 7.208 18.921 1.00 98.56 391 LEU A O 1
ATOM 3159 N N . ALA A 1 392 ? -11.221 7.230 17.631 1.00 97.81 392 ALA A N 1
ATOM 3160 C CA . ALA A 1 392 ? -12.067 6.568 18.616 1.00 97.81 392 ALA A CA 1
ATOM 3161 C C . ALA A 1 392 ? -11.666 5.100 18.799 1.00 97.81 392 ALA A C 1
ATOM 3163 O O . ALA A 1 392 ? -11.505 4.626 19.926 1.00 97.81 392 ALA A O 1
ATOM 3164 N N . TYR A 1 393 ? -11.464 4.377 17.699 1.00 97.62 393 TYR A N 1
ATOM 3165 C CA . TYR A 1 393 ? -11.169 2.956 17.751 1.00 97.62 393 TYR A CA 1
ATOM 3166 C C . TYR A 1 393 ? -9.746 2.649 18.205 1.00 97.62 393 TYR A C 1
ATOM 3168 O O . TYR A 1 393 ? -9.584 1.806 19.070 1.00 97.62 393 TYR A O 1
ATOM 3176 N N . GLU A 1 394 ? -8.712 3.296 17.690 1.00 97.06 394 GLU A N 1
ATOM 3177 C CA . GLU A 1 394 ? -7.329 2.975 18.058 1.00 97.06 394 GLU A CA 1
ATOM 3178 C C . GLU A 1 394 ? -6.991 3.565 19.432 1.00 97.06 394 GLU A C 1
ATOM 3180 O O . GLU A 1 394 ? -6.412 2.888 20.282 1.00 97.06 394 GLU A O 1
ATOM 3185 N N . PHE A 1 395 ? -7.447 4.792 19.709 1.00 97.44 395 PHE A N 1
ATOM 3186 C CA . PHE A 1 395 ? -6.980 5.559 20.870 1.0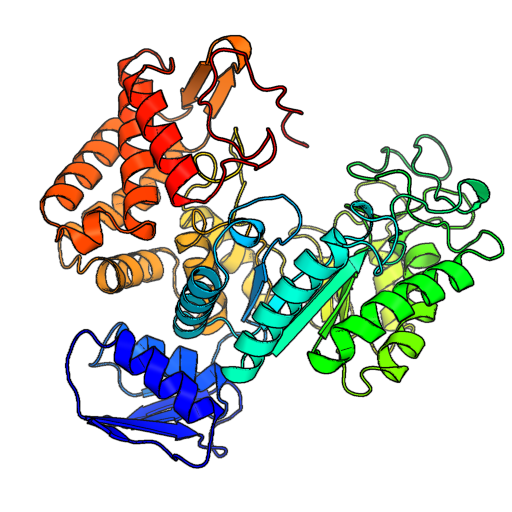0 97.44 395 PHE A CA 1
ATOM 3187 C C . PHE A 1 395 ? -8.039 5.788 21.953 1.00 97.44 395 PHE A C 1
ATOM 3189 O O . PHE A 1 395 ? -7.710 6.260 23.038 1.00 97.44 395 PHE A O 1
ATOM 3196 N N . GLY A 1 396 ? -9.306 5.434 21.711 1.00 96.12 396 GLY A N 1
ATOM 3197 C CA . GLY A 1 396 ? -10.386 5.664 22.678 1.00 96.12 396 GLY A CA 1
ATOM 3198 C C . GLY A 1 396 ? -10.747 7.141 22.849 1.00 96.12 396 GLY A C 1
ATOM 3199 O O . GLY A 1 396 ? -11.339 7.512 23.861 1.00 96.12 396 GLY A O 1
ATOM 3200 N N . LEU A 1 397 ? -10.369 7.997 21.893 1.00 97.12 397 LEU A N 1
ATOM 3201 C CA . LEU A 1 397 ? -10.710 9.414 21.931 1.00 97.12 397 LEU A CA 1
ATOM 3202 C C . LEU A 1 397 ? -12.177 9.602 21.545 1.00 97.12 397 LEU A C 1
ATOM 3204 O O . LEU A 1 397 ? -12.601 9.201 20.463 1.00 97.12 397 LEU A O 1
ATOM 3208 N N . GLU A 1 398 ? -12.946 10.276 22.394 1.00 94.50 398 GLU A N 1
ATOM 3209 C CA . GLU A 1 398 ? -14.370 10.538 22.172 1.00 94.50 398 GLU A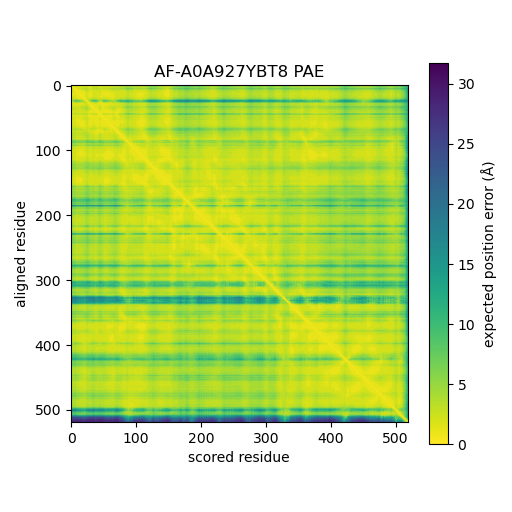 CA 1
ATOM 3210 C C . GLU A 1 398 ? -14.714 12.022 22.383 1.00 94.50 398 GLU A C 1
ATOM 3212 O O . GLU A 1 398 ? -13.942 12.797 22.959 1.00 94.50 398 GLU A O 1
ATOM 3217 N N . GLY A 1 399 ? -15.898 12.425 21.913 1.00 96.44 399 GLY A N 1
ATOM 3218 C CA . GLY A 1 399 ? -16.453 13.759 22.143 1.00 96.44 399 GLY A CA 1
ATOM 3219 C C . GLY A 1 399 ? -15.544 14.894 21.660 1.00 96.44 399 GLY A C 1
ATOM 3220 O O . GLY A 1 399 ? -14.977 14.839 20.573 1.00 96.44 399 GLY A O 1
ATOM 3221 N N . GLU A 1 400 ? -15.410 15.937 22.482 1.00 97.56 400 GLU A N 1
ATOM 3222 C CA . GLU A 1 400 ? -14.660 17.151 22.132 1.00 97.56 400 GLU A CA 1
ATOM 3223 C C . GLU A 1 400 ? -13.174 16.881 21.850 1.00 97.56 400 GLU A C 1
ATOM 3225 O O . GLU A 1 400 ? -12.593 17.527 20.980 1.00 97.56 400 GLU A O 1
ATOM 3230 N N . MET A 1 401 ? -12.550 15.927 22.554 1.00 98.12 401 MET A N 1
ATOM 3231 C CA . MET A 1 401 ? -11.133 15.621 22.336 1.00 98.12 401 MET A CA 1
ATOM 3232 C C . MET A 1 401 ? -10.909 14.962 20.971 1.00 98.12 401 MET A C 1
ATOM 3234 O O . MET A 1 401 ? -9.969 15.329 20.271 1.00 98.12 401 MET A O 1
ATOM 3238 N N . ASN A 1 402 ? -11.796 14.052 20.554 1.00 98.56 402 ASN A N 1
ATOM 3239 C CA . ASN A 1 402 ? -11.735 13.451 19.219 1.00 98.56 402 ASN A CA 1
ATOM 3240 C C . ASN A 1 402 ? -11.835 14.526 18.125 1.00 98.56 402 ASN A C 1
ATOM 3242 O O . ASN A 1 402 ? -10.986 14.586 17.241 1.00 98.56 402 ASN A O 1
ATOM 3246 N N . GLU A 1 403 ? -12.803 15.439 18.244 1.00 98.56 403 GLU A N 1
ATOM 3247 C CA . GLU A 1 403 ? -12.985 16.546 17.297 1.00 98.56 403 GLU A CA 1
ATOM 3248 C C . GLU A 1 403 ? -11.744 17.450 17.210 1.00 98.56 403 GLU A C 1
ATOM 3250 O O . GLU A 1 403 ? -11.304 17.806 16.115 1.00 98.56 403 GLU A O 1
ATOM 3255 N N . LYS A 1 404 ? -11.138 17.792 18.356 1.00 98.38 404 LYS A N 1
ATOM 3256 C CA . LYS A 1 404 ? -9.913 18.604 18.404 1.00 98.38 404 LYS A CA 1
ATOM 3257 C C . LYS A 1 404 ? -8.730 17.902 17.747 1.00 98.38 404 LYS A C 1
ATOM 3259 O O . LYS A 1 404 ? -8.053 18.515 16.926 1.00 98.38 404 LYS A O 1
ATOM 3264 N N . VAL A 1 405 ? -8.491 16.634 18.078 1.00 98.62 405 VAL A N 1
ATOM 3265 C CA . VAL A 1 405 ? -7.375 15.860 17.513 1.00 98.62 405 VAL A CA 1
ATOM 3266 C C . VAL A 1 405 ? -7.586 15.614 16.018 1.00 98.62 405 VAL A C 1
ATOM 3268 O O . VAL A 1 405 ? -6.652 15.792 15.243 1.00 98.62 405 VAL A O 1
ATOM 3271 N N . CYS A 1 406 ? -8.812 15.311 15.583 1.00 98.56 406 CYS A N 1
ATOM 3272 C CA . CYS A 1 406 ? -9.152 15.197 14.164 1.00 98.56 406 CYS A CA 1
ATOM 3273 C C . CYS A 1 406 ? -8.849 16.497 13.412 1.00 98.56 406 CYS A C 1
ATOM 3275 O O . CYS A 1 406 ? -8.258 16.467 12.331 1.00 98.56 406 CYS A O 1
ATOM 3277 N N . LYS A 1 407 ? -9.219 17.649 13.987 1.00 98.38 407 LYS A N 1
ATOM 3278 C CA . LYS A 1 407 ? -8.894 18.952 13.403 1.00 98.38 407 LYS A CA 1
ATOM 3279 C C . LYS A 1 407 ? -7.381 19.176 13.348 1.00 98.38 407 LYS A C 1
ATOM 3281 O O . LYS A 1 407 ? -6.891 19.616 12.316 1.00 98.38 407 LYS A O 1
ATOM 3286 N N . ALA A 1 408 ? -6.653 18.855 14.418 1.00 98.31 408 ALA A N 1
ATOM 3287 C CA . ALA A 1 408 ? -5.199 18.987 14.456 1.00 98.31 408 ALA A CA 1
ATOM 3288 C C . ALA A 1 408 ? -4.520 18.129 13.375 1.00 98.31 408 ALA A C 1
ATOM 3290 O O . ALA A 1 408 ? -3.614 18.618 12.716 1.00 98.31 408 ALA A O 1
ATOM 3291 N N . ILE A 1 409 ? -5.000 16.905 13.128 1.00 97.38 409 ILE A N 1
ATOM 3292 C CA . ILE A 1 409 ? -4.522 16.045 12.032 1.00 97.38 409 ILE A CA 1
ATOM 3293 C C . ILE A 1 409 ? -4.796 16.673 10.660 1.00 97.38 409 ILE A C 1
ATOM 3295 O O . ILE A 1 409 ? -3.921 16.666 9.803 1.00 97.38 409 ILE A O 1
ATOM 3299 N N . CYS A 1 410 ? -5.974 17.263 10.446 1.00 96.62 410 CYS A N 1
ATOM 3300 C CA . CYS A 1 410 ? -6.245 17.984 9.197 1.00 96.62 410 CYS A CA 1
ATOM 3301 C C . CYS A 1 410 ? -5.337 19.217 9.048 1.00 96.62 410 CYS A C 1
ATOM 3303 O O . CYS A 1 410 ? -4.855 19.507 7.961 1.00 96.62 410 CYS A O 1
ATOM 3305 N N . ASP A 1 411 ? -5.075 19.936 10.142 1.00 96.38 411 ASP A N 1
ATOM 3306 C CA . ASP A 1 411 ? -4.169 21.085 10.138 1.00 96.38 411 ASP A CA 1
ATOM 3307 C C . ASP A 1 411 ? -2.700 20.664 9.909 1.00 96.38 411 ASP A C 1
ATOM 3309 O O . ASP A 1 411 ? -1.943 21.441 9.335 1.00 96.38 411 ASP A O 1
ATOM 3313 N N . MET A 1 412 ? -2.290 19.453 10.317 1.00 94.12 412 MET A N 1
ATOM 3314 C CA . MET A 1 412 ? -0.942 18.920 10.056 1.00 94.12 412 MET A CA 1
ATOM 3315 C C . MET A 1 412 ? -0.647 18.815 8.559 1.00 94.12 412 MET A C 1
ATOM 3317 O O . MET A 1 412 ? 0.489 19.053 8.154 1.00 94.12 412 MET A O 1
ATOM 3321 N N . GLU A 1 413 ? -1.641 18.480 7.735 1.00 93.19 413 GLU A N 1
ATOM 3322 C CA . GLU A 1 413 ? -1.492 18.445 6.276 1.00 93.19 413 GLU A CA 1
ATOM 3323 C C . GLU A 1 413 ? -1.071 19.819 5.727 1.00 93.19 413 GLU A C 1
ATOM 3325 O O . GLU A 1 413 ? -0.173 19.908 4.892 1.00 93.19 413 GLU A O 1
ATOM 3330 N N . GLU A 1 414 ? -1.632 20.909 6.258 1.00 91.00 414 GLU A N 1
ATOM 3331 C CA . GLU A 1 414 ? -1.284 22.270 5.830 1.00 91.00 414 GLU A CA 1
ATOM 3332 C C . GLU A 1 414 ? 0.147 22.670 6.215 1.00 91.00 414 GLU A C 1
ATOM 3334 O O . GLU A 1 414 ? 0.777 23.459 5.505 1.00 91.00 414 GLU A O 1
ATOM 3339 N N . THR A 1 415 ? 0.666 22.128 7.323 1.00 90.88 415 THR A N 1
ATOM 3340 C CA . THR A 1 415 ? 2.031 22.382 7.811 1.00 90.88 415 THR A CA 1
ATOM 3341 C C . THR A 1 415 ? 3.050 21.363 7.293 1.00 90.88 415 THR A C 1
ATOM 3343 O O . THR A 1 415 ? 4.203 21.370 7.728 1.00 90.88 415 THR A O 1
ATOM 3346 N N . LEU A 1 416 ? 2.653 20.460 6.389 1.00 88.06 416 LEU A N 1
ATOM 3347 C CA . LEU A 1 416 ? 3.539 19.417 5.881 1.00 88.06 416 LEU A CA 1
ATOM 3348 C C . LEU A 1 416 ? 4.685 19.995 5.051 1.00 88.06 416 LEU A C 1
ATOM 3350 O O . LEU A 1 416 ? 5.844 19.671 5.316 1.00 88.06 416 LEU A O 1
ATOM 3354 N N . PHE A 1 417 ? 4.354 20.829 4.064 1.00 87.75 417 PHE A N 1
ATOM 3355 C CA . PHE A 1 417 ? 5.310 21.274 3.056 1.00 87.75 417 PHE A CA 1
ATOM 3356 C C . PHE A 1 417 ? 6.439 22.109 3.673 1.00 87.75 417 PHE A C 1
ATOM 3358 O O . PHE A 1 417 ? 6.202 23.071 4.419 1.00 87.75 417 PHE A O 1
ATOM 3365 N N . ARG A 1 418 ? 7.683 21.721 3.372 1.00 86.94 418 ARG A N 1
ATOM 3366 C CA . ARG A 1 418 ? 8.889 22.286 3.982 1.00 86.94 418 ARG A CA 1
ATOM 3367 C C . ARG A 1 418 ? 10.082 22.289 3.032 1.00 86.94 418 ARG A C 1
ATOM 3369 O O . ARG A 1 418 ? 10.280 21.336 2.287 1.00 86.94 418 ARG A O 1
ATOM 3376 N N . ASP A 1 419 ? 10.915 23.322 3.132 1.00 86.00 419 ASP A N 1
ATOM 3377 C CA . ASP A 1 419 ? 12.222 23.346 2.471 1.00 86.00 419 ASP A CA 1
ATOM 3378 C C . ASP A 1 419 ? 13.257 22.598 3.317 1.00 86.00 419 ASP A C 1
ATOM 3380 O O . ASP A 1 419 ? 13.408 22.866 4.517 1.00 86.00 419 ASP A O 1
ATOM 3384 N N . LEU A 1 420 ? 14.011 21.701 2.677 1.00 83.19 420 LEU A N 1
ATOM 3385 C CA . LEU A 1 420 ? 15.102 20.954 3.296 1.00 83.19 420 LEU A CA 1
ATOM 3386 C C . LEU A 1 420 ? 16.463 21.567 2.948 1.00 83.19 420 LEU A C 1
ATOM 3388 O O . LEU A 1 420 ? 16.933 21.484 1.814 1.00 83.19 420 LEU A O 1
ATOM 3392 N N . TYR A 1 421 ? 17.154 22.097 3.956 1.00 85.00 421 TYR A N 1
ATOM 3393 C CA . TYR A 1 421 ? 18.564 22.476 3.865 1.00 85.00 421 TYR A CA 1
ATOM 3394 C C . TYR A 1 421 ? 19.409 21.435 4.607 1.00 85.00 421 TYR A C 1
ATOM 3396 O O . TYR A 1 421 ? 19.874 21.680 5.722 1.00 85.00 421 TYR A O 1
ATOM 3404 N N . SER A 1 422 ? 19.593 20.260 3.994 1.00 76.31 422 SER A N 1
ATOM 3405 C CA . SER A 1 422 ? 20.224 19.084 4.622 1.00 76.31 422 SER A CA 1
ATOM 3406 C C . SER A 1 422 ? 21.609 19.375 5.212 1.00 76.31 422 SER A C 1
ATOM 3408 O O . SER A 1 422 ? 21.887 18.996 6.342 1.00 76.31 422 SER A O 1
ATOM 3410 N N . GLN A 1 423 ? 22.441 20.145 4.505 1.00 81.06 423 GLN A N 1
ATOM 3411 C CA . GLN A 1 423 ? 23.779 20.566 4.960 1.00 81.06 423 GLN A CA 1
ATOM 3412 C C . GLN A 1 423 ? 23.760 21.401 6.250 1.00 81.06 423 GLN A C 1
ATOM 3414 O O . GLN A 1 423 ? 24.758 21.474 6.960 1.00 81.06 423 GLN A O 1
ATOM 3419 N N . ALA A 1 424 ? 22.640 22.067 6.532 1.00 83.69 424 ALA A N 1
ATOM 3420 C CA . ALA A 1 424 ? 22.451 22.901 7.711 1.00 83.69 424 ALA A CA 1
ATOM 3421 C C . ALA A 1 424 ? 21.526 22.251 8.753 1.00 83.69 424 ALA A C 1
ATOM 3423 O O . ALA A 1 424 ? 21.235 22.890 9.763 1.00 83.69 424 ALA A O 1
ATOM 3424 N N . HIS A 1 425 ? 21.036 21.028 8.503 1.00 88.38 425 HIS A N 1
ATOM 3425 C CA . HIS A 1 425 ? 20.002 20.363 9.302 1.00 88.38 425 HIS A CA 1
ATOM 3426 C C . HIS A 1 425 ? 18.811 21.290 9.611 1.00 88.38 425 HIS A C 1
ATOM 3428 O O . HIS A 1 425 ? 18.371 21.399 10.760 1.00 88.38 425 HIS A O 1
ATOM 3434 N N . ARG A 1 426 ? 18.325 22.017 8.592 1.00 90.62 426 ARG A N 1
ATOM 3435 C CA . ARG A 1 426 ? 17.254 23.020 8.729 1.00 90.62 426 ARG A CA 1
ATOM 3436 C C . ARG A 1 426 ? 16.041 22.685 7.854 1.00 90.62 426 ARG A C 1
ATOM 3438 O O . ARG A 1 426 ? 16.209 22.399 6.670 1.00 90.62 426 ARG A O 1
ATOM 3445 N N . TYR A 1 427 ? 14.844 22.783 8.438 1.00 89.75 427 TYR A N 1
ATOM 3446 C CA . TYR A 1 427 ? 13.561 22.307 7.892 1.00 89.75 427 TYR A CA 1
ATOM 3447 C C . TYR A 1 427 ? 12.496 23.410 7.920 1.00 89.75 427 TYR A C 1
ATOM 3449 O O . TYR A 1 427 ? 11.707 23.503 8.863 1.00 89.75 427 TYR A O 1
ATOM 3457 N N . VAL A 1 428 ? 12.488 24.295 6.924 1.00 91.62 428 VAL A N 1
ATOM 3458 C CA . VAL A 1 428 ? 11.636 25.495 6.963 1.00 91.62 428 VAL A CA 1
ATOM 3459 C C . VAL A 1 428 ? 10.211 25.145 6.550 1.00 91.62 428 VAL A C 1
ATOM 3461 O O . VAL A 1 428 ? 9.952 24.884 5.381 1.00 91.62 428 VAL A O 1
ATOM 3464 N N . ILE A 1 429 ? 9.287 25.164 7.510 1.00 92.12 429 ILE A N 1
ATOM 3465 C CA . ILE A 1 429 ? 7.857 24.908 7.285 1.00 92.12 429 ILE A CA 1
ATOM 3466 C C . ILE A 1 429 ? 7.226 26.126 6.599 1.00 92.12 429 ILE A C 1
ATOM 3468 O O . ILE A 1 429 ? 7.330 27.240 7.117 1.00 92.12 429 ILE A O 1
ATOM 3472 N N . HIS A 1 430 ? 6.553 25.916 5.462 1.00 90.81 430 HIS A N 1
ATOM 3473 C CA . HIS A 1 430 ? 5.991 27.007 4.648 1.00 90.81 430 HIS A CA 1
ATOM 3474 C C . HIS A 1 430 ? 4.780 27.684 5.295 1.00 90.81 430 HIS A C 1
ATOM 3476 O O . HIS A 1 430 ? 4.688 28.909 5.265 1.00 90.81 430 HIS A O 1
ATOM 3482 N N . ASN A 1 431 ? 3.897 26.904 5.929 1.00 93.44 431 ASN A N 1
ATOM 3483 C CA . ASN A 1 431 ? 2.700 27.405 6.617 1.00 93.44 431 ASN A CA 1
ATOM 3484 C C . ASN A 1 431 ? 2.792 27.121 8.127 1.00 93.44 431 ASN A C 1
ATOM 3486 O O . ASN A 1 431 ? 2.152 26.200 8.641 1.00 93.44 431 ASN A O 1
ATOM 3490 N N . PRO A 1 432 ? 3.649 27.830 8.880 1.00 95.38 432 PRO A N 1
ATOM 3491 C CA . PRO A 1 432 ? 3.946 27.472 10.260 1.00 95.38 432 PRO A CA 1
ATOM 3492 C C . PRO A 1 432 ? 2.857 27.911 11.248 1.00 95.38 432 PRO A C 1
ATOM 3494 O O . PRO A 1 432 ? 2.984 27.631 12.440 1.00 95.38 432 PRO A O 1
ATOM 3497 N N . GLU A 1 433 ? 1.821 28.642 10.827 1.00 97.00 433 GLU A N 1
ATOM 3498 C CA . GLU A 1 433 ? 0.875 29.355 11.697 1.00 97.00 433 GLU A CA 1
ATOM 3499 C C . GLU A 1 433 ? 0.255 28.435 12.750 1.00 97.00 433 GLU A C 1
ATOM 3501 O O . GLU A 1 433 ? 0.228 28.788 13.930 1.00 97.00 433 GLU A O 1
ATOM 3506 N N . LYS A 1 434 ? -0.149 27.230 12.336 1.00 97.50 434 LYS A N 1
ATOM 3507 C CA . LYS A 1 434 ? -0.893 26.275 13.166 1.00 97.50 434 LYS A CA 1
ATOM 3508 C C . LYS A 1 434 ? -0.019 25.336 13.999 1.00 97.50 434 LYS A C 1
ATOM 3510 O O . LYS A 1 434 ? -0.536 24.672 14.890 1.00 97.50 434 LYS A O 1
ATOM 3515 N N . VAL A 1 435 ? 1.298 25.308 13.777 1.00 97.69 435 VAL A N 1
ATOM 3516 C CA . VAL A 1 435 ? 2.222 24.329 14.390 1.00 97.69 435 VAL A CA 1
ATOM 3517 C C . VAL A 1 435 ? 2.091 24.238 15.918 1.00 97.69 435 VAL A C 1
ATOM 3519 O O . VAL A 1 435 ? 2.024 23.142 16.462 1.00 97.69 435 VAL A O 1
ATOM 3522 N N . PHE A 1 436 ? 2.011 25.369 16.628 1.00 98.50 436 PHE A N 1
ATOM 3523 C CA . PHE A 1 436 ? 1.911 25.349 18.095 1.00 98.50 436 PHE A CA 1
ATOM 3524 C C . PHE A 1 436 ? 0.520 24.945 18.602 1.00 98.50 436 PHE A C 1
ATOM 3526 O O . PHE A 1 436 ? 0.420 24.344 19.669 1.00 98.50 436 PHE A O 1
ATOM 3533 N N . ASP A 1 437 ? -0.543 25.239 17.849 1.00 98.50 437 ASP A N 1
ATOM 3534 C CA . ASP A 1 437 ? -1.902 24.814 18.202 1.00 98.50 437 ASP A CA 1
ATOM 3535 C C . ASP A 1 437 ? -2.076 23.304 17.987 1.00 98.50 437 ASP A C 1
ATOM 3537 O O . ASP A 1 437 ? -2.682 22.624 18.822 1.00 98.50 437 ASP A O 1
ATOM 3541 N N . ILE A 1 438 ? -1.488 22.776 16.906 1.00 98.56 438 ILE A N 1
ATOM 3542 C CA . ILE A 1 438 ? -1.384 21.339 16.631 1.00 98.56 438 ILE A CA 1
ATOM 3543 C C . ILE A 1 438 ? -0.637 20.661 17.776 1.00 98.56 438 ILE A C 1
ATOM 3545 O O . ILE A 1 438 ? -1.191 19.777 18.425 1.00 98.56 438 ILE A O 1
ATOM 3549 N N . GLU A 1 439 ? 0.591 21.101 18.065 1.00 98.56 439 GLU A N 1
ATOM 3550 C CA . GLU A 1 439 ? 1.404 20.525 19.134 1.00 98.56 439 GLU A CA 1
ATOM 3551 C C . GLU A 1 439 ? 0.659 20.517 20.466 1.00 98.56 439 GLU A C 1
ATOM 3553 O O . GLU A 1 439 ? 0.550 19.471 21.102 1.00 98.56 439 GLU A O 1
ATOM 3558 N N . LYS A 1 440 ? 0.105 21.664 20.870 1.00 98.69 440 LYS A N 1
ATOM 3559 C CA . LYS A 1 440 ? -0.640 21.784 22.121 1.00 98.69 440 LYS A CA 1
ATOM 3560 C C . LYS A 1 440 ? -1.779 20.768 22.191 1.00 98.69 440 LYS A C 1
ATOM 3562 O O . LYS A 1 440 ? -1.905 20.069 23.191 1.00 98.69 440 LYS A O 1
ATOM 3567 N N . THR A 1 441 ? -2.581 20.666 21.133 1.00 98.75 441 THR A N 1
ATOM 3568 C CA . THR A 1 441 ? -3.724 19.745 21.080 1.00 98.75 441 THR A CA 1
ATOM 3569 C C . THR A 1 441 ? -3.279 18.288 21.197 1.00 98.75 441 THR A C 1
ATOM 3571 O O . THR A 1 441 ? -3.876 17.507 21.937 1.00 98.75 441 THR A O 1
ATOM 3574 N N . ILE A 1 442 ? -2.214 17.915 20.487 1.00 98.56 442 ILE A N 1
ATOM 3575 C CA . ILE A 1 442 ? -1.700 16.544 20.481 1.00 98.56 442 ILE A CA 1
ATOM 3576 C C . ILE A 1 442 ? -1.032 16.184 21.811 1.00 98.56 442 ILE A C 1
ATOM 3578 O O . ILE A 1 442 ? -1.205 15.064 22.287 1.00 98.56 442 ILE A O 1
ATOM 3582 N N . VAL A 1 443 ? -0.326 17.121 22.450 1.00 98.62 443 VAL A N 1
ATOM 3583 C CA . VAL A 1 443 ? 0.240 16.933 23.794 1.00 98.62 443 VAL A CA 1
ATOM 3584 C C . VAL A 1 443 ? -0.870 16.789 24.838 1.00 98.62 443 VAL A C 1
ATOM 3586 O O . VAL A 1 443 ? -0.831 15.844 25.622 1.00 98.62 443 VAL A O 1
ATOM 3589 N N . GLU A 1 444 ? -1.894 17.649 24.809 1.00 98.31 444 GLU A N 1
ATOM 3590 C CA . GLU A 1 444 ? -3.060 17.539 25.699 1.00 98.31 444 GLU A CA 1
ATOM 3591 C C . GLU A 1 444 ? -3.749 16.174 25.549 1.00 98.31 444 GLU A C 1
ATOM 3593 O O . GLU A 1 444 ? -4.046 15.516 26.545 1.00 98.31 444 GLU A O 1
ATOM 3598 N N . ALA A 1 445 ? -3.958 15.704 24.316 1.00 98.38 445 ALA A N 1
ATOM 3599 C CA . ALA A 1 445 ? -4.503 14.372 24.071 1.00 98.38 445 ALA A CA 1
ATOM 3600 C C . ALA A 1 445 ? -3.565 13.273 24.592 1.00 98.38 445 ALA A C 1
ATOM 3602 O O . ALA A 1 445 ? -4.017 12.373 25.302 1.00 98.38 445 ALA A O 1
ATOM 3603 N N . HIS A 1 446 ? -2.262 13.374 24.309 1.00 98.50 446 HIS A N 1
ATOM 3604 C CA . HIS A 1 446 ? -1.254 12.414 24.751 1.00 98.50 446 HIS A CA 1
ATOM 3605 C C . HIS A 1 446 ? -1.285 12.238 26.271 1.00 98.50 446 HIS A C 1
ATOM 3607 O O . HIS A 1 446 ? -1.231 11.112 26.741 1.00 98.50 446 HIS A O 1
ATOM 3613 N N . GLU A 1 447 ? -1.438 13.300 27.058 1.00 96.94 447 GLU A N 1
ATOM 3614 C CA . GLU A 1 447 ? -1.494 13.208 28.524 1.00 96.94 447 GLU A CA 1
ATOM 3615 C C . GLU A 1 447 ? -2.724 12.453 29.057 1.00 96.94 447 GLU A C 1
ATOM 3617 O O . GLU A 1 447 ? -2.674 11.901 30.158 1.00 96.94 447 GLU A O 1
ATOM 3622 N N . THR A 1 448 ? -3.809 12.388 28.281 1.00 95.81 448 THR A N 1
ATOM 3623 C CA . THR A 1 448 ? -5.050 11.694 28.673 1.00 95.81 448 THR A CA 1
ATOM 3624 C C . THR A 1 448 ? -5.068 10.207 28.328 1.00 95.81 448 THR A C 1
ATOM 3626 O O . THR A 1 448 ? -5.890 9.462 28.866 1.00 95.81 448 THR A O 1
ATOM 3629 N N . LEU A 1 449 ? -4.179 9.761 27.439 1.00 97.50 449 LEU A N 1
ATOM 3630 C CA . LEU A 1 449 ? -4.180 8.393 26.937 1.00 97.50 449 LEU A CA 1
ATOM 3631 C C . LEU A 1 449 ? -3.539 7.407 27.938 1.00 97.50 449 LEU A C 1
ATOM 3633 O O . LEU A 1 449 ? -2.570 7.746 28.624 1.00 97.50 449 LEU A O 1
ATOM 3637 N N . PRO A 1 450 ? -4.025 6.154 28.012 1.00 96.31 450 PRO A N 1
ATOM 3638 C CA . PRO A 1 450 ? -3.342 5.075 28.725 1.00 96.31 450 PRO A CA 1
ATOM 3639 C C . PRO A 1 450 ? -1.908 4.860 28.220 1.00 96.31 450 PRO A C 1
ATOM 3641 O O . PRO A 1 450 ? -1.638 5.015 27.034 1.00 96.31 450 PRO A O 1
ATOM 3644 N N . GLU A 1 451 ? -0.991 4.446 29.099 1.00 96.25 451 GLU A N 1
ATOM 3645 C CA . GLU A 1 451 ? 0.431 4.230 28.767 1.00 96.25 451 GLU A CA 1
ATOM 3646 C C . GLU A 1 451 ? 0.655 3.307 27.563 1.00 96.25 451 GLU A C 1
ATOM 3648 O O . GLU A 1 451 ? 1.425 3.655 26.676 1.00 96.25 451 GLU A O 1
ATOM 3653 N N . GLU A 1 452 ? -0.074 2.194 27.485 1.00 94.88 452 GLU A N 1
ATOM 3654 C CA . GLU A 1 452 ? 0.014 1.249 26.365 1.00 94.88 452 GLU A CA 1
ATOM 3655 C C . GLU A 1 452 ? -0.324 1.902 25.016 1.00 94.88 452 GLU A C 1
ATOM 3657 O O . GLU A 1 452 ? 0.370 1.681 24.028 1.00 94.88 452 GLU A O 1
ATOM 3662 N N . ILE A 1 453 ? -1.349 2.760 24.984 1.00 95.75 453 ILE A N 1
ATOM 3663 C CA . ILE A 1 453 ? -1.732 3.499 23.775 1.00 95.75 453 ILE A CA 1
ATOM 3664 C C . ILE A 1 453 ? -0.701 4.588 23.476 1.00 95.75 453 ILE A C 1
ATOM 3666 O O . ILE A 1 453 ? -0.310 4.767 22.325 1.00 95.75 453 ILE A O 1
ATOM 3670 N N . ARG A 1 454 ? -0.230 5.296 24.510 1.00 95.94 454 ARG A N 1
ATOM 3671 C CA . ARG A 1 454 ? 0.758 6.369 24.357 1.00 95.94 454 ARG A CA 1
ATOM 3672 C C . ARG A 1 454 ? 2.052 5.874 23.753 1.00 95.94 454 ARG A C 1
ATOM 3674 O O . ARG A 1 454 ? 2.588 6.575 22.911 1.00 95.94 454 ARG A O 1
ATOM 3681 N N . GLU A 1 455 ? 2.550 4.715 24.164 1.00 95.50 455 GLU A N 1
ATOM 3682 C CA . GLU A 1 455 ? 3.798 4.154 23.634 1.00 95.50 455 GLU A CA 1
ATOM 3683 C C . GLU A 1 455 ? 3.602 3.336 22.348 1.00 95.50 455 GLU A C 1
ATOM 3685 O O . GLU A 1 455 ? 4.584 2.949 21.714 1.00 95.50 455 GLU A O 1
ATOM 3690 N N . GLY A 1 456 ? 2.355 3.109 21.926 1.00 95.00 456 GLY A N 1
ATOM 3691 C CA . GLY A 1 456 ? 2.037 2.430 20.675 1.00 95.00 456 GLY A CA 1
ATOM 3692 C C . GLY A 1 456 ? 2.502 3.217 19.447 1.00 95.00 456 GLY A C 1
ATOM 3693 O O . GLY A 1 456 ? 2.338 4.436 19.368 1.00 95.00 456 GLY A O 1
ATOM 3694 N N . VAL A 1 457 ? 3.046 2.503 18.457 1.00 94.56 457 VAL A N 1
ATOM 3695 C CA . VAL A 1 457 ? 3.620 3.088 17.231 1.00 94.56 457 VAL A CA 1
ATOM 3696 C C . VAL A 1 457 ? 2.641 4.006 16.491 1.00 94.56 457 VAL A C 1
ATOM 3698 O O . VAL A 1 457 ? 3.006 5.134 16.174 1.00 94.56 457 VAL A O 1
ATOM 3701 N N . LYS A 1 458 ? 1.377 3.590 16.319 1.00 95.44 458 LYS A N 1
ATOM 3702 C CA . LYS A 1 458 ? 0.331 4.375 15.638 1.00 95.44 458 LYS A CA 1
ATOM 3703 C C . LYS A 1 458 ? 0.151 5.772 16.250 1.00 95.44 458 LYS A C 1
ATOM 3705 O O . LYS A 1 458 ? 0.167 6.772 15.537 1.00 95.44 458 LYS A O 1
ATOM 3710 N N . TRP A 1 459 ? 0.037 5.862 17.580 1.00 97.00 459 TRP A N 1
ATOM 3711 C CA . TRP A 1 459 ? -0.077 7.154 18.266 1.00 97.00 459 TRP A CA 1
ATOM 3712 C C . TRP A 1 459 ? 1.242 7.926 18.257 1.00 97.00 459 TRP A C 1
ATOM 3714 O O . TRP A 1 459 ? 1.251 9.137 18.037 1.00 97.00 459 TRP A O 1
ATOM 3724 N N . GLN A 1 460 ? 2.366 7.236 18.476 1.00 96.50 460 GLN A N 1
ATOM 3725 C CA . GLN A 1 460 ? 3.685 7.862 18.488 1.00 96.50 460 GLN A CA 1
ATOM 3726 C C . GLN A 1 460 ? 4.019 8.547 17.163 1.00 96.50 460 GLN A C 1
ATOM 3728 O O . GLN A 1 460 ? 4.619 9.616 17.201 1.00 96.50 460 GLN A O 1
ATOM 3733 N N . MET A 1 461 ? 3.591 8.012 16.017 1.00 93.94 461 MET A N 1
ATOM 3734 C CA . MET A 1 461 ? 3.808 8.676 14.729 1.00 93.94 461 MET A CA 1
ATOM 3735 C C . MET A 1 461 ? 3.099 10.033 14.641 1.00 93.94 461 MET A C 1
ATOM 3737 O O . MET A 1 461 ? 3.707 11.009 14.206 1.00 93.94 461 MET A O 1
ATOM 3741 N N . ILE A 1 462 ? 1.865 10.136 15.143 1.00 95.56 462 ILE A N 1
ATOM 3742 C CA . ILE A 1 462 ? 1.119 11.405 15.211 1.00 95.56 462 ILE A CA 1
ATOM 3743 C C . ILE A 1 462 ? 1.762 12.351 16.236 1.00 95.56 462 ILE A C 1
ATOM 3745 O O . ILE A 1 462 ? 1.998 13.530 15.960 1.00 95.56 462 ILE A O 1
ATOM 3749 N N . TYR A 1 463 ? 2.076 11.828 17.423 1.00 97.38 463 TYR A N 1
ATOM 3750 C CA . TYR A 1 463 ? 2.643 12.595 18.529 1.00 97.38 463 TYR A CA 1
ATOM 3751 C C . TYR A 1 463 ? 4.011 13.192 18.191 1.00 97.38 463 TYR A C 1
ATOM 3753 O O . TYR A 1 463 ? 4.204 14.402 18.324 1.00 97.38 463 TYR A O 1
ATOM 3761 N N . LEU A 1 464 ? 4.949 12.357 17.731 1.00 95.69 464 LEU A N 1
ATOM 3762 C CA . LEU A 1 464 ? 6.318 12.768 17.424 1.00 95.69 464 LEU A CA 1
ATOM 3763 C C . LEU A 1 464 ? 6.333 13.825 16.327 1.00 95.69 464 LEU A C 1
ATOM 3765 O O . LEU A 1 464 ? 7.084 14.790 16.430 1.00 95.69 464 LEU A O 1
ATOM 3769 N N . ARG A 1 465 ? 5.447 13.716 15.333 1.00 92.44 465 ARG A N 1
ATOM 3770 C CA . ARG A 1 465 ? 5.314 14.733 14.290 1.00 92.44 465 ARG A CA 1
ATOM 3771 C C . ARG A 1 465 ? 5.004 16.113 14.856 1.00 92.44 465 ARG A C 1
ATOM 3773 O O . ARG A 1 465 ? 5.703 17.077 14.551 1.00 92.44 465 ARG A O 1
ATOM 3780 N N . ALA A 1 466 ? 3.992 16.181 15.718 1.00 95.88 466 ALA A N 1
ATOM 3781 C CA . ALA A 1 466 ? 3.527 17.425 16.313 1.00 95.88 466 ALA A CA 1
ATOM 3782 C C . ALA A 1 466 ? 4.629 18.111 17.138 1.00 95.88 466 ALA A C 1
ATOM 3784 O O . ALA A 1 466 ? 4.866 19.311 16.992 1.00 95.88 466 ALA A O 1
ATOM 3785 N N . VAL A 1 467 ? 5.331 17.346 17.982 1.00 97.12 467 VAL A N 1
ATOM 3786 C CA . VAL A 1 467 ? 6.367 17.900 18.870 1.00 97.12 467 VAL A CA 1
ATOM 3787 C C . VAL A 1 467 ? 7.670 18.221 18.137 1.00 97.12 467 VAL A C 1
ATOM 3789 O O . VAL A 1 467 ? 8.354 19.171 18.521 1.00 97.12 467 VAL A O 1
ATOM 3792 N N . ILE A 1 468 ? 8.014 17.483 17.073 1.00 95.25 468 ILE A N 1
ATOM 3793 C CA . ILE A 1 468 ? 9.167 17.813 16.227 1.00 95.25 468 ILE A CA 1
ATOM 3794 C C . ILE A 1 468 ? 8.914 19.138 15.506 1.00 95.25 468 ILE A C 1
ATOM 3796 O O . ILE A 1 468 ? 9.760 20.024 15.586 1.00 95.25 468 ILE A O 1
ATOM 3800 N N . ASP A 1 469 ? 7.758 19.319 14.859 1.00 94.75 469 ASP A N 1
ATOM 3801 C CA . ASP A 1 469 ? 7.450 20.569 14.149 1.00 94.75 469 ASP A CA 1
ATOM 3802 C C . ASP A 1 469 ? 7.393 21.763 15.116 1.00 94.75 469 ASP A C 1
ATOM 3804 O O . ASP A 1 469 ? 7.916 22.840 14.811 1.00 94.75 469 ASP A O 1
ATOM 3808 N N . GLY A 1 470 ? 6.849 21.559 16.322 1.00 97.06 470 GLY A N 1
ATOM 3809 C CA . GLY A 1 470 ? 6.893 22.544 17.401 1.00 97.06 470 GLY A CA 1
ATOM 3810 C C . GLY A 1 470 ? 8.320 22.936 17.797 1.00 97.06 470 GLY A C 1
ATOM 3811 O O . GLY A 1 470 ? 8.630 24.126 17.918 1.00 97.06 470 GLY A O 1
ATOM 3812 N N . GLU A 1 471 ? 9.206 21.956 17.979 1.00 97.25 471 GLU A N 1
ATOM 3813 C CA . GLU A 1 471 ? 10.606 22.189 18.342 1.00 97.25 471 GLU A CA 1
ATOM 3814 C C . GLU A 1 471 ? 11.397 22.853 17.214 1.00 97.25 471 GLU A C 1
ATOM 3816 O O . GLU A 1 471 ? 12.127 23.810 17.477 1.00 97.25 471 GLU A O 1
ATOM 3821 N N . LEU A 1 472 ? 11.196 22.440 15.962 1.00 95.12 472 LEU A N 1
ATOM 3822 C CA . LEU A 1 472 ? 11.785 23.105 14.802 1.00 95.12 472 LEU A CA 1
ATOM 3823 C C . LEU A 1 472 ? 11.355 24.572 14.756 1.00 95.12 472 LEU A C 1
ATOM 3825 O O . LEU A 1 472 ? 12.204 25.461 14.745 1.00 95.12 472 LEU A O 1
ATOM 3829 N N . LYS A 1 473 ? 10.050 24.860 14.820 1.00 96.88 473 LYS A N 1
ATOM 3830 C CA . LYS A 1 473 ? 9.547 26.241 14.778 1.00 96.88 473 LYS A CA 1
ATOM 3831 C C . LYS A 1 473 ? 10.085 27.100 15.929 1.00 96.88 473 LYS A C 1
ATOM 3833 O O . LYS A 1 473 ? 10.374 28.278 15.727 1.00 96.88 473 LYS A O 1
ATOM 3838 N N . ARG A 1 474 ? 10.248 26.533 17.131 1.00 98.06 474 ARG A N 1
ATOM 3839 C CA . ARG A 1 474 ? 10.855 27.223 18.287 1.00 98.06 474 ARG A CA 1
ATOM 3840 C C . ARG A 1 474 ? 12.319 27.608 18.074 1.00 98.06 474 A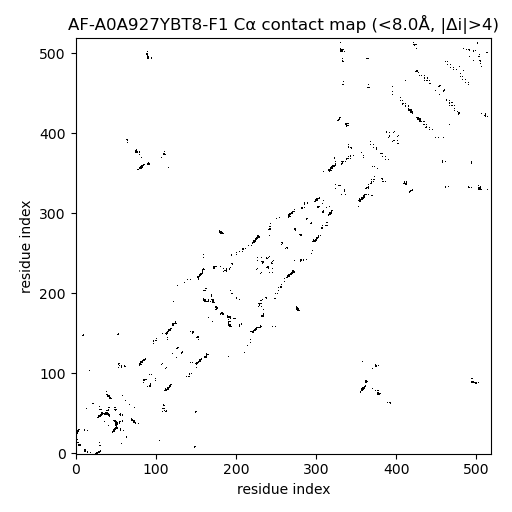RG A C 1
ATOM 3842 O O . ARG A 1 474 ? 12.760 28.599 18.649 1.00 98.06 474 ARG A O 1
ATOM 3849 N N . ASN A 1 475 ? 13.048 26.855 17.256 1.00 97.44 475 ASN A N 1
ATOM 3850 C CA . ASN A 1 475 ? 14.494 26.974 17.084 1.00 97.44 475 ASN A CA 1
ATOM 3851 C C . ASN A 1 475 ? 14.887 27.439 15.669 1.00 97.44 475 ASN A C 1
ATOM 3853 O O . ASN A 1 475 ? 15.895 26.992 15.130 1.00 97.44 475 ASN A O 1
ATOM 3857 N N . ASP A 1 476 ? 14.091 28.323 15.051 1.00 96.50 476 ASP A N 1
ATOM 3858 C CA . ASP A 1 476 ? 14.319 28.838 13.682 1.00 96.50 476 ASP A CA 1
ATOM 3859 C C . ASP A 1 476 ? 14.553 27.720 12.646 1.00 96.50 476 ASP A C 1
ATOM 3861 O O . ASP A 1 476 ? 15.372 27.810 11.724 1.00 96.50 476 ASP A O 1
ATOM 3865 N N . TYR A 1 477 ? 13.798 26.637 12.827 1.00 95.06 477 TYR A N 1
ATOM 3866 C CA . TYR A 1 477 ? 13.764 25.453 11.981 1.00 95.06 477 TYR A CA 1
ATOM 3867 C C . TYR A 1 477 ? 15.044 24.617 11.974 1.00 95.06 477 TYR A C 1
ATOM 3869 O O . TYR A 1 477 ? 15.166 23.711 11.150 1.00 95.06 477 TYR A O 1
ATOM 3877 N N . TYR A 1 478 ? 15.992 24.891 12.870 1.00 94.50 478 TYR A N 1
ATOM 3878 C CA . TYR A 1 478 ? 17.188 24.071 13.031 1.00 94.50 478 TYR A CA 1
ATOM 3879 C C . TYR A 1 478 ? 16.897 22.842 13.887 1.00 94.50 478 TYR A C 1
ATOM 3881 O O . TYR A 1 478 ? 16.253 22.930 14.936 1.00 94.50 478 TYR A O 1
ATOM 3889 N N . ARG A 1 479 ? 17.438 21.698 13.464 1.00 92.50 479 ARG A N 1
ATOM 3890 C CA . ARG A 1 479 ? 17.457 20.474 14.262 1.00 92.50 479 ARG A CA 1
ATOM 3891 C C . ARG A 1 479 ? 18.195 20.728 15.579 1.00 92.50 479 ARG A C 1
ATOM 3893 O O . ARG A 1 479 ? 19.368 21.099 15.590 1.00 92.50 479 ARG A O 1
ATOM 3900 N N . THR A 1 480 ? 17.519 20.478 16.692 1.00 94.69 480 THR A N 1
ATOM 3901 C CA . THR A 1 480 ? 18.099 20.444 18.040 1.00 94.69 480 THR A CA 1
ATOM 3902 C C . THR A 1 480 ? 18.404 19.009 18.468 1.00 94.69 480 THR A C 1
ATOM 3904 O O . THR A 1 480 ? 17.933 18.048 17.851 1.00 94.69 480 THR A O 1
ATOM 3907 N N . GLU A 1 481 ? 19.131 18.835 19.574 1.00 95.69 481 GLU A N 1
ATOM 3908 C CA . GLU A 1 481 ? 19.314 17.499 20.162 1.00 95.69 481 GLU A CA 1
ATOM 3909 C C . GLU A 1 481 ? 17.967 16.863 20.547 1.00 95.69 481 GLU A C 1
ATOM 3911 O O . GLU A 1 481 ? 17.771 15.669 20.357 1.00 95.69 481 GLU A O 1
ATOM 3916 N N . THR A 1 482 ? 16.987 17.666 20.975 1.00 96.38 482 THR A N 1
ATOM 3917 C CA . THR A 1 482 ? 15.618 17.199 21.231 1.00 96.38 482 THR A CA 1
ATOM 3918 C C . THR A 1 482 ? 14.988 16.592 19.975 1.00 96.38 482 THR A C 1
ATOM 3920 O O . THR A 1 482 ? 14.517 15.456 20.012 1.00 96.38 482 THR A O 1
ATOM 3923 N N . THR A 1 483 ? 15.010 17.308 18.841 1.00 93.94 483 THR A N 1
ATOM 3924 C CA . THR A 1 483 ? 14.474 16.761 17.577 1.00 93.94 483 THR A CA 1
ATOM 3925 C C . THR A 1 483 ? 15.222 15.511 17.129 1.00 93.94 483 THR A C 1
ATOM 3927 O O . THR A 1 483 ? 14.605 14.567 16.646 1.00 93.94 483 THR A O 1
ATOM 3930 N N . ARG A 1 484 ? 16.539 15.460 17.352 1.00 93.00 484 ARG A N 1
ATOM 3931 C CA . ARG A 1 484 ? 17.365 14.296 17.039 1.00 93.00 484 ARG A CA 1
ATOM 3932 C C . ARG A 1 484 ? 16.961 13.067 17.852 1.00 93.00 484 ARG A C 1
ATOM 3934 O O . ARG A 1 484 ? 16.875 11.979 17.289 1.00 93.00 484 ARG A O 1
ATOM 3941 N N . GLU A 1 485 ? 16.685 13.216 19.145 1.00 95.88 485 GLU A N 1
ATOM 3942 C CA . GLU A 1 485 ? 16.192 12.111 19.976 1.00 95.88 485 GLU A CA 1
ATOM 3943 C C . GLU A 1 485 ? 14.807 11.626 19.527 1.00 95.88 485 GLU A C 1
ATOM 3945 O O . GLU A 1 485 ? 14.557 10.419 19.483 1.00 95.88 485 GLU A O 1
ATOM 3950 N N . TYR A 1 486 ? 13.926 12.534 19.099 1.00 95.31 486 TYR A N 1
ATOM 3951 C CA . TYR A 1 486 ? 12.648 12.146 18.497 1.00 95.31 486 TYR A CA 1
ATOM 3952 C C . TYR A 1 486 ? 12.830 11.394 17.176 1.00 95.31 486 TYR A C 1
ATOM 3954 O O . TYR A 1 486 ? 12.202 10.354 16.983 1.00 95.31 486 TYR A O 1
ATOM 3962 N N . PHE A 1 487 ? 13.736 11.840 16.304 1.00 93.00 487 PHE A N 1
ATOM 3963 C CA . PHE A 1 487 ? 14.078 11.116 15.078 1.00 93.00 487 PHE A CA 1
ATOM 3964 C C . PHE A 1 487 ? 14.637 9.718 15.365 1.00 93.00 487 PHE A C 1
ATOM 3966 O O . PHE A 1 487 ? 14.206 8.754 14.737 1.00 93.00 487 PHE A O 1
ATOM 3973 N N . LYS A 1 488 ? 15.514 9.564 16.365 1.00 93.62 488 LYS A N 1
ATOM 3974 C CA . LYS A 1 488 ? 15.989 8.241 16.812 1.00 93.62 488 LYS A CA 1
ATOM 3975 C C . LYS A 1 488 ? 14.842 7.358 17.314 1.00 93.62 488 LYS A C 1
ATOM 3977 O O . LYS A 1 488 ? 14.845 6.155 17.056 1.00 93.62 488 LYS A O 1
ATOM 3982 N N . LYS A 1 489 ? 13.846 7.934 18.004 1.00 95.19 489 LYS A N 1
ATOM 3983 C CA . LYS A 1 489 ? 12.643 7.196 18.421 1.00 95.19 489 LYS A CA 1
ATOM 3984 C C . LYS A 1 489 ? 11.845 6.711 17.208 1.00 95.19 489 LYS A C 1
ATOM 3986 O O . LYS A 1 489 ? 11.463 5.546 17.193 1.00 95.19 489 LYS A O 1
ATOM 3991 N N . ILE A 1 490 ? 11.656 7.554 16.188 1.00 93.44 490 ILE A N 1
ATOM 3992 C CA . ILE A 1 490 ? 10.994 7.170 14.929 1.00 93.44 490 ILE A CA 1
ATOM 3993 C C . ILE A 1 490 ? 11.740 6.018 14.246 1.00 93.44 490 ILE A C 1
ATOM 3995 O O . ILE A 1 490 ? 11.113 5.020 13.900 1.00 93.44 490 ILE A O 1
ATOM 3999 N N . VAL A 1 491 ? 13.069 6.122 14.111 1.00 92.44 491 VAL A N 1
ATOM 4000 C CA . VAL A 1 491 ? 13.906 5.072 13.504 1.00 92.44 491 VAL A CA 1
ATOM 4001 C C . VAL A 1 491 ? 13.668 3.725 14.175 1.00 92.44 491 VAL A C 1
ATOM 4003 O O . VAL A 1 491 ? 13.385 2.746 13.494 1.00 92.44 491 VAL A O 1
ATOM 4006 N N . LYS A 1 492 ? 13.698 3.700 15.511 1.00 93.94 492 LYS A N 1
ATOM 4007 C CA . LYS A 1 492 ? 13.478 2.480 16.291 1.00 93.94 492 LYS A CA 1
ATOM 4008 C C . LYS A 1 492 ? 12.051 1.940 16.169 1.00 93.94 492 LYS A C 1
ATOM 4010 O O . LYS A 1 492 ? 11.858 0.733 16.116 1.00 93.94 492 LYS A O 1
ATOM 4015 N N . LEU A 1 493 ? 11.045 2.816 16.190 1.00 93.12 493 LEU A N 1
ATOM 4016 C CA . LEU A 1 493 ? 9.637 2.412 16.095 1.00 93.12 493 LEU A CA 1
ATOM 4017 C C . LEU A 1 493 ? 9.293 1.820 14.725 1.00 93.12 493 LEU A C 1
ATOM 4019 O O . LEU A 1 493 ? 8.410 0.976 14.640 1.00 93.12 493 LEU A O 1
ATOM 4023 N N . CYS A 1 494 ? 9.974 2.273 13.672 1.00 91.81 494 CYS A N 1
ATOM 4024 C CA . CYS A 1 494 ? 9.708 1.875 12.293 1.00 91.81 494 CYS A CA 1
ATOM 4025 C C . CYS A 1 494 ? 10.762 0.907 11.721 1.00 91.81 494 CYS A C 1
ATOM 4027 O O . CYS A 1 494 ? 10.749 0.673 10.516 1.00 91.81 494 CYS A O 1
ATOM 4029 N N . HIS A 1 495 ? 11.658 0.357 12.551 1.00 93.12 495 HIS A N 1
ATOM 4030 C CA . HIS A 1 495 ? 12.743 -0.557 12.144 1.00 93.12 495 HIS A CA 1
ATOM 4031 C C . HIS A 1 495 ? 13.617 -0.015 10.996 1.00 93.12 495 HIS A C 1
ATOM 4033 O O . HIS A 1 495 ? 14.002 -0.741 10.084 1.00 93.12 495 HIS A O 1
ATOM 4039 N N . LEU A 1 496 ? 13.912 1.287 11.015 1.00 90.00 496 LEU A N 1
ATOM 4040 C CA . LEU A 1 496 ? 14.609 1.983 9.926 1.00 90.00 496 LEU A CA 1
ATOM 4041 C C . LEU A 1 496 ? 16.135 2.016 10.092 1.00 90.00 496 LEU A C 1
ATOM 4043 O O . LEU A 1 496 ? 16.810 2.793 9.428 1.00 90.00 496 LEU A O 1
ATOM 4047 N N . GLU A 1 497 ? 16.726 1.205 10.968 1.00 89.06 497 GLU A N 1
ATOM 4048 C CA . GLU A 1 497 ? 18.166 1.264 11.270 1.00 89.06 497 GLU A CA 1
ATOM 4049 C C . GLU A 1 497 ? 19.073 0.930 10.076 1.00 89.06 497 GLU A C 1
ATOM 4051 O O . GLU A 1 497 ? 20.269 1.221 10.116 1.00 89.06 497 GLU A O 1
ATOM 4056 N N . LYS A 1 498 ? 18.521 0.285 9.045 1.00 84.81 498 LYS A N 1
ATOM 4057 C CA . LYS A 1 498 ? 19.231 -0.113 7.821 1.00 84.81 498 LYS A CA 1
ATOM 4058 C C . LYS A 1 498 ? 18.619 0.477 6.550 1.00 84.81 498 LYS A C 1
ATOM 4060 O O . LYS A 1 498 ? 19.050 0.115 5.464 1.00 84.81 498 LYS A O 1
ATOM 4065 N N . THR A 1 499 ? 17.620 1.345 6.692 1.00 81.00 499 THR A N 1
ATOM 4066 C CA . THR A 1 499 ? 16.908 1.916 5.548 1.00 81.00 499 THR A CA 1
ATOM 4067 C C . THR A 1 499 ? 17.811 2.843 4.739 1.00 81.00 499 THR A C 1
ATOM 4069 O O . THR A 1 499 ? 18.827 3.344 5.235 1.00 81.00 499 THR A O 1
ATOM 4072 N N . ASP A 1 500 ? 17.407 3.116 3.505 1.00 74.19 500 ASP A N 1
ATOM 4073 C CA . ASP A 1 500 ? 18.121 4.035 2.633 1.00 74.19 500 ASP A CA 1
ATOM 4074 C C . ASP A 1 500 ? 18.098 5.488 3.128 1.00 74.19 500 ASP A C 1
ATOM 4076 O O . ASP A 1 500 ? 17.214 5.947 3.855 1.00 74.19 500 ASP A O 1
ATOM 4080 N N . ALA A 1 501 ? 19.078 6.258 2.653 1.00 67.56 501 ALA A N 1
ATOM 4081 C CA . ALA A 1 501 ? 19.260 7.676 2.957 1.00 67.56 501 ALA A CA 1
ATOM 4082 C C . ALA A 1 501 ? 17.998 8.533 2.781 1.00 67.56 501 ALA A C 1
ATOM 4084 O O . ALA A 1 501 ? 17.832 9.547 3.459 1.00 67.56 501 ALA A O 1
ATOM 4085 N N . CYS A 1 502 ? 17.140 8.157 1.833 1.00 67.44 502 CYS A N 1
ATOM 4086 C CA . CYS A 1 502 ? 15.952 8.921 1.487 1.00 67.44 502 CYS A CA 1
ATOM 4087 C C . CYS A 1 502 ? 14.882 8.848 2.572 1.00 67.44 502 CYS A C 1
ATOM 4089 O O . CYS A 1 502 ? 14.208 9.850 2.801 1.00 67.44 502 CYS A O 1
ATOM 4091 N N . THR A 1 503 ? 14.753 7.691 3.229 1.00 73.38 503 THR A N 1
ATOM 4092 C CA . THR A 1 503 ? 13.690 7.367 4.191 1.00 73.38 503 THR A CA 1
ATOM 4093 C C . THR A 1 503 ? 14.144 7.450 5.647 1.00 73.38 503 THR A C 1
ATOM 4095 O O . THR A 1 503 ? 13.311 7.435 6.558 1.00 73.38 503 THR A O 1
ATOM 4098 N N . LEU A 1 504 ? 15.455 7.559 5.886 1.00 81.06 504 LEU A N 1
ATOM 4099 C CA . LEU A 1 504 ? 16.019 7.696 7.222 1.00 81.06 504 LEU A CA 1
ATOM 4100 C C . LEU A 1 504 ? 15.815 9.125 7.772 1.00 81.06 504 LEU A C 1
ATOM 4102 O O . LEU A 1 504 ? 16.309 10.092 7.184 1.00 81.06 504 LEU A O 1
ATOM 4106 N N . PRO A 1 505 ? 15.157 9.290 8.938 1.00 86.25 505 PRO A N 1
ATOM 4107 C CA . PRO A 1 505 ? 15.133 10.559 9.656 1.00 86.25 505 PRO A CA 1
ATOM 4108 C C . PRO A 1 505 ? 16.540 11.109 9.925 1.00 86.25 505 PRO A C 1
ATOM 4110 O O . PRO A 1 505 ? 17.485 10.362 10.173 1.00 86.25 505 PRO A O 1
ATOM 4113 N N . ASP A 1 506 ? 16.678 12.433 9.948 1.00 85.94 506 ASP A N 1
ATOM 4114 C CA . ASP A 1 506 ? 17.967 13.112 10.087 1.00 85.94 506 ASP A CA 1
ATOM 4115 C C . ASP A 1 506 ? 18.566 12.972 11.494 1.00 85.94 506 ASP A C 1
ATOM 4117 O O . ASP A 1 506 ? 18.422 13.842 12.358 1.00 85.94 506 ASP A O 1
ATOM 4121 N N . ILE A 1 507 ? 19.256 11.854 11.727 1.00 87.75 507 ILE A N 1
ATOM 4122 C CA . ILE A 1 507 ? 19.878 11.497 13.008 1.00 87.75 507 ILE A CA 1
ATOM 4123 C C . ILE A 1 507 ? 21.397 11.695 13.037 1.00 87.75 507 ILE A C 1
ATOM 4125 O O . ILE A 1 507 ? 21.975 11.695 14.125 1.00 87.75 507 ILE A O 1
ATOM 4129 N N . TYR A 1 508 ? 22.064 11.894 11.898 1.00 85.81 508 TYR A N 1
ATOM 4130 C CA . TYR A 1 508 ? 23.529 11.996 11.806 1.00 85.81 508 TYR A CA 1
ATOM 4131 C C . TYR A 1 508 ? 24.021 13.448 11.715 1.00 85.81 508 TYR A C 1
ATOM 4133 O O . TYR A 1 508 ? 23.263 14.347 11.363 1.00 85.81 508 TYR A O 1
ATOM 4141 N N . ASP A 1 509 ? 25.259 13.707 12.149 1.00 83.62 509 ASP A N 1
ATOM 4142 C CA . ASP A 1 509 ? 25.883 15.045 12.060 1.00 83.62 509 ASP A CA 1
ATOM 4143 C C . ASP A 1 509 ? 26.419 15.326 10.661 1.00 83.62 509 ASP A C 1
ATOM 4145 O O . ASP A 1 509 ? 26.549 16.476 10.255 1.00 83.62 509 ASP A O 1
ATOM 4149 N N . GLU A 1 510 ? 26.762 14.266 9.935 1.00 79.25 510 GLU A N 1
ATOM 4150 C CA . GLU A 1 510 ? 27.094 14.387 8.532 1.00 79.25 510 GLU A CA 1
ATOM 4151 C C . GLU A 1 510 ? 25.789 14.462 7.734 1.00 79.25 510 GLU A C 1
ATOM 4153 O O . GLU A 1 510 ? 24.874 13.665 7.979 1.00 79.25 510 GLU A O 1
ATOM 4158 N N . PRO A 1 511 ? 25.678 15.413 6.794 1.00 64.69 511 PRO A N 1
ATOM 4159 C CA . PRO A 1 511 ? 24.506 15.504 5.951 1.00 64.69 511 PRO A CA 1
ATOM 4160 C C . PRO A 1 511 ? 24.384 14.222 5.139 1.00 64.69 511 PRO A C 1
ATOM 4162 O O . PRO A 1 511 ? 25.311 13.834 4.424 1.00 64.69 511 PRO A O 1
ATOM 4165 N N . HIS A 1 512 ? 23.225 13.576 5.242 1.00 61.81 512 HIS A N 1
ATOM 4166 C CA . HIS A 1 512 ? 22.934 12.410 4.425 1.00 61.81 512 HIS A CA 1
ATOM 4167 C C . HIS A 1 512 ? 22.992 12.816 2.943 1.00 61.81 512 HIS A C 1
ATOM 4169 O O . HIS A 1 512 ? 22.455 13.875 2.592 1.00 61.81 512 HIS A O 1
ATOM 4175 N N . PRO A 1 513 ? 23.625 12.021 2.058 1.00 55.53 513 PRO A N 1
ATOM 4176 C CA . PRO A 1 513 ? 23.487 12.211 0.623 1.00 55.53 513 PRO A CA 1
ATOM 4177 C C . PRO A 1 513 ? 22.024 11.959 0.257 1.00 55.53 513 PRO A C 1
ATOM 4179 O O . PRO A 1 513 ? 21.604 10.825 0.058 1.00 55.53 513 PRO A O 1
ATOM 4182 N N . TRP A 1 514 ? 21.231 13.024 0.256 1.00 53.12 514 TRP A N 1
ATOM 4183 C CA . TRP A 1 514 ? 19.846 12.986 -0.175 1.00 53.12 514 TRP A CA 1
ATOM 4184 C C . TRP A 1 514 ? 19.855 13.134 -1.702 1.00 53.12 514 TRP A C 1
ATOM 4186 O O . TRP A 1 514 ? 20.383 14.140 -2.188 1.00 53.12 514 TRP A O 1
ATOM 4196 N N . PRO A 1 515 ? 19.344 12.160 -2.476 1.00 47.06 515 PRO A N 1
ATOM 4197 C CA . PRO A 1 515 ? 19.430 12.190 -3.938 1.00 47.06 515 PRO A CA 1
ATOM 4198 C C . PRO A 1 515 ? 18.555 13.273 -4.594 1.00 47.06 515 PRO A C 1
ATOM 4200 O O . PRO A 1 515 ? 18.623 13.451 -5.807 1.00 47.06 515 PRO A O 1
ATOM 4203 N N . GLY A 1 516 ? 17.816 14.059 -3.804 1.00 46.22 516 GLY A N 1
ATOM 4204 C CA . GLY A 1 516 ? 16.869 15.057 -4.295 1.00 46.22 516 GLY A CA 1
ATOM 4205 C C . GLY A 1 516 ? 15.469 14.466 -4.441 1.00 46.22 516 GLY A C 1
ATOM 4206 O O . GLY A 1 516 ? 15.301 13.251 -4.453 1.00 46.22 516 GLY A O 1
ATOM 4207 N N . ILE A 1 517 ? 14.464 15.342 -4.515 1.00 38.31 517 ILE A N 1
ATOM 4208 C CA . ILE A 1 517 ? 13.088 14.964 -4.852 1.00 38.31 517 ILE A CA 1
ATOM 4209 C C . ILE A 1 517 ? 13.119 14.649 -6.363 1.00 38.31 517 ILE A C 1
ATOM 4211 O O . ILE A 1 517 ? 13.523 15.540 -7.114 1.00 38.31 517 ILE A O 1
ATOM 4215 N N . PRO A 1 518 ? 12.775 13.443 -6.851 1.00 32.69 518 PRO A N 1
ATOM 4216 C CA . PRO A 1 518 ? 12.365 13.249 -8.228 1.00 32.69 518 PRO A CA 1
ATOM 4217 C C . PRO A 1 518 ? 11.176 14.177 -8.455 1.00 32.69 518 PRO A C 1
ATOM 4219 O O . PRO A 1 518 ? 10.213 14.145 -7.690 1.00 32.69 518 PRO A O 1
ATOM 4222 N N . GLU A 1 519 ? 11.323 15.063 -9.435 1.00 27.56 519 GLU A N 1
ATOM 4223 C CA . GLU A 1 519 ? 10.306 16.047 -9.820 1.00 27.56 519 GLU A CA 1
ATOM 4224 C C . GLU A 1 519 ? 8.951 15.421 -10.163 1.00 27.56 519 GLU A C 1
ATOM 4226 O O . GLU A 1 519 ? 8.935 14.344 -10.807 1.00 27.56 519 GLU A O 1
#

Mean predicted aligned error: 4.44 Å

Solvent-accessible surface area (backbone atoms only — not comparable to full-atom values): 26722 Å² total; per-residue (Å²): 86,82,43,61,62,81,88,39,64,39,56,50,46,47,50,54,60,47,58,76,62,52,90,64,96,56,65,35,35,50,45,80,36,77,89,36,54,58,57,20,20,34,31,55,96,50,33,38,31,5,24,28,56,29,28,32,33,26,46,48,27,49,36,66,63,35,78,83,61,67,48,74,48,64,46,68,33,85,42,27,33,36,23,45,44,45,76,57,40,26,25,64,51,52,46,57,66,72,58,53,51,54,51,52,51,51,45,21,28,54,33,34,34,29,47,30,40,42,79,64,44,58,86,29,74,44,77,83,37,71,65,42,46,53,53,52,51,51,52,48,49,54,39,45,51,35,50,45,48,45,24,41,32,32,42,39,45,34,55,36,53,31,30,58,68,44,61,75,92,32,36,32,42,51,66,48,80,48,81,62,21,75,37,55,55,64,70,47,86,79,31,25,38,20,65,83,39,89,66,23,52,62,48,46,51,52,54,50,50,56,54,44,68,71,48,45,86,50,66,50,48,30,42,35,33,30,45,37,74,42,35,52,30,47,40,76,84,20,48,54,28,61,48,35,34,43,46,58,37,46,66,64,45,52,63,59,51,37,74,64,38,75,83,44,36,30,35,44,40,39,43,69,58,52,69,39,32,82,74,46,24,48,60,43,38,29,50,39,42,68,74,53,49,70,77,66,53,56,34,34,35,26,34,81,92,36,69,57,57,80,45,87,47,84,47,53,29,33,39,57,50,72,43,26,45,67,73,40,65,51,28,33,61,80,24,23,63,55,44,46,67,59,52,41,51,56,44,72,79,37,59,92,69,40,48,26,30,36,36,42,37,44,37,73,56,24,46,68,37,53,47,35,53,27,32,35,34,33,64,66,46,54,29,67,60,43,47,41,51,45,41,31,53,79,64,65,37,55,70,73,59,27,57,52,47,43,49,32,47,54,51,45,42,62,41,51,42,48,52,71,40,58,89,69,46,29,51,44,50,74,45,56,83,53,39,59,62,30,21,50,49,46,51,57,51,50,74,72,44,56,68,72,52,49,74,29,60,75,48,36,54,60,45,50,51,32,53,38,51,33,50,21,64,74,49,83,16,32,69,45,73,68,45,31,53,51,32,50,49,50,32,65,71,43,37,32,89,74,29,45,61,50,39,39,56,81,64,66,92,64,58,68,77,58,92,66,81,84,129

Radius of gyration: 23.3 Å; Cα contacts (8 Å, |Δi|>4): 1055; chains: 1; bounding box: 55×56×61 Å

Sequence (519 aa):
MILYNKEDKILANIARAFEKRMKVKADVELKIDPSLGEYCGKICNGVISAGSHSQLLDTAGRYLRNPKTEGTFQSYKEFCGMYFTTHHQNYLDAAPLEELYEYMDDLAFWGMNVLHVWFDLHHFDSMEDEYAKVVSGRLLGLLKHAKSMGIKTYMAGPANEAFNNSPEELRADWTRGHDGYIHTLNSHYHLELCPNKEGAIEKLIEYKRQVLEVFKEADLDYWGFGPYDEGGCTCPKCRPWGSNGYLKTVEALIPVTKEYMPDVQFILGLWQFDHFTTDNESAGVQQALAEGRLPEIKYVNPQHGSYGYSHDMHRPRLSFPEISMTDTAPWGAYGTNVLPGRFQKLWEEHRDLEDGGDPYLEGIYADLNAVIMLRCYRDNQSAVDTVKEYLAYEFGLEGEMNEKVCKAICDMEETLFRDLYSQAHRYVIHNPEKVFDIEKTIVEAHETLPEEIREGVKWQMIYLRAVIDGELKRNDYYRTETTREYFKKIVKLCHLEKTDACTLPDIYDEPHPWPGIPE